Protein AF-0000000082656807 (afdb_homodimer)

pLDDT: mean 73.18, std 24.76, range [18.59, 97.25]

Structure (mmCIF, N/CA/C/O backbone):
data_AF-0000000082656807-model_v1
#
loop_
_entity.id
_entity.type
_entity.pdbx_description
1 polymer 'Selection and upkeep of intraepithelial T-cells protein 1 homolog'
#
loop_
_atom_site.group_PDB
_atom_site.id
_atom_site.type_symbol
_atom_site.label_atom_id
_atom_site.label_alt_id
_atom_site.label_comp_id
_atom_site.label_asym_id
_atom_site.label_entity_id
_atom_site.label_seq_id
_atom_site.pdbx_PDB_ins_code
_atom_site.Cartn_x
_atom_site.Cartn_y
_atom_site.Cartn_z
_atom_site.occupancy
_atom_site.B_iso_or_equiv
_atom_site.auth_seq_id
_atom_site.auth_comp_id
_atom_site.auth_asym_id
_atom_site.auth_atom_id
_atom_site.pdbx_PDB_model_num
ATOM 1 N N . MET A 1 1 ? -10.062 149.125 -17.891 1 20 1 MET A N 1
ATOM 2 C CA . MET A 1 1 ? -9.539 149.125 -16.531 1 20 1 MET A CA 1
ATOM 3 C C . MET A 1 1 ? -10.195 148.125 -15.703 1 20 1 MET A C 1
ATOM 5 O O . MET A 1 1 ? -9.523 147.125 -15.273 1 20 1 MET A O 1
ATOM 9 N N . ASP A 1 2 ? -11.039 148.375 -14.797 1 18.59 2 ASP A N 1
ATOM 10 C CA . ASP A 1 2 ? -10.852 148.125 -13.375 1 18.59 2 ASP A CA 1
ATOM 11 C C . ASP A 1 2 ? -11.328 146.75 -13.008 1 18.59 2 ASP A C 1
ATOM 13 O O . ASP A 1 2 ? -11.984 146.125 -13.812 1 18.59 2 ASP A O 1
ATOM 17 N N . GLU A 1 3 ? -12.008 146.625 -11.914 1 21.53 3 GLU A N 1
ATOM 18 C CA . GLU A 1 3 ? -11.844 146.25 -10.5 1 21.53 3 GLU A CA 1
ATOM 19 C C . GLU A 1 3 ? -12.734 145.125 -10.086 1 21.53 3 GLU A C 1
ATOM 21 O O . GLU A 1 3 ? -13.078 145 -8.906 1 21.53 3 GLU A O 1
ATOM 26 N N . ASP A 1 4 ? -13.211 144.375 -11.109 1 21.48 4 ASP A N 1
ATOM 27 C CA . ASP A 1 4 ? -14.391 143.625 -10.656 1 21.48 4 ASP A CA 1
ATOM 28 C C . ASP A 1 4 ? -14.062 142.75 -9.461 1 21.48 4 ASP A C 1
ATOM 30 O O . ASP A 1 4 ? -12.961 142.125 -9.367 1 21.48 4 ASP A O 1
ATOM 34 N N . ASN A 1 5 ? -14.914 142.375 -8.508 1 21.14 5 ASN A N 1
ATOM 35 C CA . ASN A 1 5 ? -15.312 142.375 -7.105 1 21.14 5 ASN A CA 1
ATOM 36 C C . ASN A 1 5 ? -15.164 140.875 -6.566 1 21.14 5 ASN A C 1
ATOM 38 O O . ASN A 1 5 ? -15.453 140.625 -5.395 1 21.14 5 ASN A O 1
ATOM 42 N N . ILE A 1 6 ? -14.953 139.875 -7.395 1 25.12 6 ILE A N 1
ATOM 43 C CA . ILE A 1 6 ? -15.805 138.75 -6.914 1 25.12 6 ILE A CA 1
ATOM 44 C C . ILE A 1 6 ? -15.297 138.25 -5.566 1 25.12 6 ILE A C 1
ATOM 46 O O . ILE A 1 6 ? -14.086 138.125 -5.383 1 25.12 6 ILE A O 1
ATOM 50 N N . ILE A 1 7 ? -16.172 138 -4.629 1 23.98 7 ILE A N 1
ATOM 51 C CA . ILE A 1 7 ? -16.453 137.875 -3.201 1 23.98 7 ILE A CA 1
ATOM 52 C C . ILE A 1 7 ? -15.766 136.75 -2.561 1 23.98 7 ILE A C 1
ATOM 54 O O . ILE A 1 7 ? -15.461 135.75 -3.242 1 23.98 7 ILE A O 1
ATOM 58 N N . GLY A 1 8 ? -15.633 136.625 -1.207 1 21.22 8 GLY A N 1
ATOM 59 C CA . GLY A 1 8 ? -14.922 136.25 0.027 1 21.22 8 GLY A CA 1
ATOM 60 C C . GLY A 1 8 ? -15.234 134.875 0.579 1 21.22 8 GLY A C 1
ATOM 61 O O . GLY A 1 8 ? -14.844 134.625 1.7 1 21.22 8 GLY A O 1
ATOM 62 N N . ALA A 1 9 ? -15.938 134 -0.223 1 23.73 9 ALA A N 1
ATOM 63 C CA . ALA A 1 9 ? -16.641 133.125 0.714 1 23.73 9 ALA A CA 1
ATOM 64 C C . ALA A 1 9 ? -15.664 132.375 1.66 1 23.73 9 ALA A C 1
ATOM 66 O O . ALA A 1 9 ? -14.594 132 1.241 1 23.73 9 ALA A O 1
ATOM 67 N N . GLU A 1 10 ? -15.914 132.5 2.941 1 21.78 10 GLU A N 1
ATOM 68 C CA . GLU A 1 10 ? -15.375 132.25 4.289 1 21.78 10 GLU A CA 1
ATOM 69 C C . GLU A 1 10 ? -15.039 130.75 4.57 1 21.78 10 GLU A C 1
ATOM 71 O O . GLU A 1 10 ? -13.891 130.5 4.84 1 21.78 10 GLU A O 1
ATOM 76 N N . TYR A 1 11 ? -15.852 130.125 5.484 1 23.06 11 TYR A N 1
ATOM 77 C CA . TYR A 1 11 ? -15.461 129.625 6.82 1 23.06 11 TYR A CA 1
ATOM 78 C C . TYR A 1 11 ? -15.086 128.125 6.82 1 23.06 11 TYR A C 1
ATOM 80 O O . TYR A 1 11 ? -14.109 127.75 7.465 1 23.06 11 TYR A O 1
ATOM 88 N N . PRO A 1 12 ? -15.727 127 6.297 1 33.16 12 PRO A N 1
ATOM 89 C CA . PRO A 1 12 ? -16.219 126.188 7.414 1 33.16 12 PRO A CA 1
ATOM 90 C C . PRO A 1 12 ? -15.117 125.312 8.047 1 33.16 12 PRO A C 1
ATOM 92 O O . PRO A 1 12 ? -14.18 124.938 7.367 1 33.16 12 PRO A O 1
ATOM 95 N N . PRO A 1 13 ? -14.867 125.25 9.422 1 28.58 13 PRO A N 1
ATOM 96 C CA . PRO A 1 13 ? -13.789 124.625 10.234 1 28.58 13 PRO A CA 1
ATOM 97 C C . PRO A 1 13 ? -13.852 123.125 10.289 1 28.58 13 PRO A C 1
ATOM 99 O O . PRO A 1 13 ? -14.945 122.562 10.258 1 28.58 13 PRO A O 1
ATOM 102 N N . TRP A 1 14 ? -12.961 122.375 9.617 1 26.69 14 TRP A N 1
ATOM 103 C CA . TRP A 1 14 ? -12.719 120.938 9.477 1 26.69 14 TRP A CA 1
ATOM 104 C C . TRP A 1 14 ? -12.617 120.25 10.844 1 26.69 14 TRP A C 1
ATOM 106 O O . TRP A 1 14 ? -11.719 120.562 11.625 1 26.69 14 TRP A O 1
ATOM 116 N N . ASN A 1 15 ? -13.828 119.875 11.484 1 25.3 15 ASN A N 1
ATOM 117 C CA . ASN A 1 15 ? -14.039 119.25 12.773 1 25.3 15 ASN A CA 1
ATOM 118 C C . ASN A 1 15 ? -13.188 118 12.922 1 25.3 15 ASN A C 1
ATOM 120 O O . ASN A 1 15 ? -12.891 117.312 11.93 1 25.3 15 ASN A O 1
ATOM 124 N N . SER A 1 16 ? -12.758 117.625 14.219 1 25.33 16 SER A N 1
ATOM 125 C CA . SER A 1 16 ? -11.75 116.875 14.984 1 25.33 16 SER A CA 1
ATOM 126 C C . SER A 1 16 ? -11.914 115.375 14.836 1 25.33 16 SER A C 1
ATOM 128 O O . SER A 1 16 ? -12.922 114.938 14.312 1 25.33 16 SER A O 1
ATOM 130 N N . LYS A 1 17 ? -11.758 114.5 15.992 1 28.61 17 LYS A N 1
ATOM 131 C CA . LYS A 1 17 ? -10.906 113.5 16.594 1 28.61 17 LYS A CA 1
ATOM 132 C C . LYS A 1 17 ? -11.633 112.125 16.672 1 28.61 17 LYS A C 1
ATOM 134 O O . LYS A 1 17 ? -11.453 111.375 17.641 1 28.61 17 LYS A O 1
ATOM 139 N N . SER A 1 18 ? -12.625 111.75 15.867 1 28.72 18 SER A N 1
ATOM 140 C CA . SER A 1 18 ? -13.383 110.562 16.391 1 28.72 18 SER A CA 1
ATOM 141 C C . SER A 1 18 ? -12.484 109.375 16.531 1 28.72 18 SER A C 1
ATOM 143 O O . SER A 1 18 ? -11.781 109 15.602 1 28.72 18 SER A O 1
ATOM 145 N N . MET A 1 19 ? -12.008 108.938 17.781 1 27.27 19 MET A N 1
ATOM 146 C CA . MET A 1 19 ? -11.219 107.812 18.344 1 27.27 19 MET A CA 1
ATOM 147 C C . MET A 1 19 ? -11.898 106.5 18.094 1 27.27 19 MET A C 1
ATOM 149 O O . MET A 1 19 ? -13.023 106.25 18.547 1 27.27 19 MET A O 1
ATOM 153 N N . MET A 1 20 ? -11.875 105.812 16.969 1 30.09 20 MET A N 1
ATOM 154 C CA . MET A 1 20 ? -12.539 104.562 16.656 1 30.09 20 MET A CA 1
ATOM 155 C C . MET A 1 20 ? -12.016 103.438 17.547 1 30.09 20 MET A C 1
ATOM 157 O O . MET A 1 20 ? -10.812 103.188 17.594 1 30.09 20 MET A O 1
ATOM 161 N N . LYS A 1 21 ? -12.656 103.062 18.703 1 31.94 21 LYS A N 1
ATOM 162 C CA . LYS A 1 21 ? -12.422 101.938 19.609 1 31.94 21 LYS A CA 1
ATOM 163 C C . LYS A 1 21 ? -12.539 100.625 18.859 1 31.94 21 LYS A C 1
ATOM 165 O O . LYS A 1 21 ? -13.547 100.312 18.203 1 31.94 21 LYS A O 1
ATOM 170 N N . LEU A 1 22 ? -11.383 100 18.438 1 29.34 22 LEU A N 1
ATOM 171 C CA . LEU A 1 22 ? -11.227 98.688 17.844 1 29.34 22 LEU A CA 1
ATOM 172 C C . LEU A 1 22 ? -11.812 97.625 18.75 1 29.34 22 LEU A C 1
ATOM 174 O O . LEU A 1 22 ? -11.414 97.5 19.922 1 29.34 22 LEU A O 1
ATOM 178 N N . LYS A 1 23 ? -13.109 97.25 18.656 1 34.44 23 LYS A N 1
ATOM 179 C CA . LYS A 1 23 ? -13.789 96.125 19.344 1 34.44 23 LYS A CA 1
ATOM 180 C C . LYS A 1 23 ? -13.07 94.812 19.109 1 34.44 23 LYS A C 1
ATOM 182 O O . LYS A 1 23 ? -12.758 94.5 17.969 1 34.44 23 LYS A O 1
ATOM 187 N N . SER A 1 24 ? -12.352 94.25 20.156 1 35.75 24 SER A N 1
ATOM 188 C CA . SER A 1 24 ? -11.734 92.938 20.297 1 35.75 24 SER A CA 1
ATOM 189 C C . SER A 1 24 ? -12.734 91.812 20.047 1 35.75 24 SER A C 1
ATOM 191 O O . SER A 1 24 ? -13.781 91.75 20.703 1 35.75 24 SER A O 1
ATOM 193 N N . SER A 1 25 ? -13.07 91.5 18.812 1 35.66 25 SER A N 1
ATOM 194 C CA . SER A 1 25 ? -13.914 90.312 18.484 1 35.66 25 SER A CA 1
ATOM 195 C C . SER A 1 25 ? -13.391 89.062 19.125 1 35.66 25 SER A C 1
ATOM 197 O O . SER A 1 25 ? -12.18 88.812 19.094 1 35.66 25 SER A O 1
ATOM 199 N N . SER A 1 26 ? -14.094 88.562 20.141 1 39.62 26 SER A N 1
ATOM 200 C CA . SER A 1 26 ? -14.008 87.25 20.766 1 39.62 26 SER A CA 1
ATOM 201 C C . SER A 1 26 ? -13.953 86.125 19.734 1 39.62 26 SER A C 1
ATOM 203 O O . SER A 1 26 ? -14.867 86 18.906 1 39.62 26 SER A O 1
ATOM 205 N N . PHE A 1 27 ? -12.766 85.812 19.172 1 44.34 27 PHE A N 1
ATOM 206 C CA . PHE A 1 27 ? -12.547 84.625 18.422 1 44.34 27 PHE A CA 1
ATOM 207 C C . PHE A 1 27 ? -13.18 83.375 19.125 1 44.34 27 PHE A C 1
ATOM 209 O O . PHE A 1 27 ? -12.805 83.062 20.25 1 44.34 27 PHE A O 1
ATOM 216 N N . SER A 1 28 ? -14.508 83.125 18.844 1 42.06 28 SER A N 1
ATOM 217 C CA . SER A 1 28 ? -15.297 82 19.266 1 42.06 28 SER A CA 1
ATOM 218 C C . SER A 1 28 ? -14.523 80.688 19.078 1 42.06 28 SER A C 1
ATOM 220 O O . SER A 1 28 ? -13.828 80.5 18.078 1 42.06 28 SER A O 1
ATOM 222 N N . GLY A 1 29 ? -14.156 79.938 20.109 1 44.97 29 GLY A N 1
ATOM 223 C CA . GLY A 1 29 ? -13.688 78.625 20.406 1 44.97 29 GLY A CA 1
ATOM 224 C C . GLY A 1 29 ? -14.344 77.562 19.562 1 44.97 29 GLY A C 1
ATOM 225 O O . GLY A 1 29 ? -14.148 76.375 19.781 1 44.97 29 GLY A O 1
ATOM 226 N N . SER A 1 30 ? -15.273 78 18.672 1 48.72 30 SER A N 1
ATOM 227 C CA . SER A 1 30 ? -16.016 76.938 17.984 1 48.72 30 SER A CA 1
ATOM 228 C C . SER A 1 30 ? -15.148 76.25 16.922 1 48.72 30 SER A C 1
ATOM 230 O O . SER A 1 30 ? -15.562 75.25 16.328 1 48.72 30 SER A O 1
ATOM 232 N N . CYS A 1 31 ? -14.008 76.875 16.531 1 47.94 31 CYS A N 1
ATOM 233 C CA . CYS A 1 31 ? -13.297 76.312 15.398 1 47.94 31 CYS A CA 1
ATOM 234 C C . CYS A 1 31 ? -12.5 75.062 15.836 1 47.94 31 CYS A C 1
ATOM 236 O O . CYS A 1 31 ? -12.07 74.312 14.992 1 47.94 31 CYS A O 1
ATOM 238 N N . VAL A 1 32 ? -12.211 75.125 17.156 1 49.03 32 VAL A N 1
ATOM 239 C CA . VAL A 1 32 ? -11.336 74 17.531 1 49.03 32 VAL A CA 1
ATOM 240 C C . VAL A 1 32 ? -12.133 72.75 17.547 1 49.03 32 VAL A C 1
ATOM 242 O O . VAL A 1 32 ? -11.555 71.625 17.453 1 49.03 32 VAL A O 1
ATOM 245 N N . SER A 1 33 ? -13.469 72.812 17.781 1 48.69 33 SER A N 1
ATOM 246 C CA . SER A 1 33 ? -14.18 71.562 17.891 1 48.69 33 SER A CA 1
ATOM 247 C C . SER A 1 33 ? -14.352 70.875 16.531 1 48.69 33 SER A C 1
ATOM 249 O O . SER A 1 33 ? -14.68 69.688 16.469 1 48.69 33 SER A O 1
ATOM 251 N N . PHE A 1 34 ? -14.383 71.75 15.484 1 49.47 34 PHE A N 1
ATOM 252 C CA . PHE A 1 34 ? -14.562 71.188 14.172 1 49.47 34 PHE A CA 1
ATOM 253 C C . PHE A 1 34 ? -13.336 70.312 13.781 1 49.47 34 PHE A C 1
ATOM 255 O O . PHE A 1 34 ? -13.359 69.625 12.789 1 49.47 34 PHE A O 1
ATOM 262 N N . LEU A 1 35 ? -12.188 70.625 14.359 1 47.16 35 LEU A N 1
ATOM 263 C CA . LEU A 1 35 ? -11 69.938 13.875 1 47.16 35 LEU A CA 1
ATOM 264 C C . LEU A 1 35 ? -11.07 68.438 14.18 1 47.16 35 LEU A C 1
ATOM 266 O O . LEU A 1 35 ? -10.555 67.625 13.422 1 47.16 35 LEU A O 1
ATOM 270 N N . LEU A 1 36 ? -11.469 68.188 15.453 1 45.69 36 LEU A N 1
ATOM 271 C CA . LEU A 1 36 ? -11.164 66.812 15.742 1 45.69 36 LEU A CA 1
ATOM 272 C C . LEU A 1 36 ? -12.195 65.875 15.109 1 45.69 36 LEU A C 1
ATOM 274 O O . LEU A 1 36 ? -12.367 64.75 15.547 1 45.69 36 LEU A O 1
ATOM 278 N N . LEU A 1 37 ? -13.164 66.438 14.383 1 46.06 37 LEU A N 1
ATOM 279 C CA . LEU A 1 37 ? -13.859 65.375 13.688 1 46.06 37 LEU A CA 1
ATOM 280 C C . LEU A 1 37 ? -12.898 64.562 12.789 1 46.06 37 LEU A C 1
ATOM 282 O O . LEU A 1 37 ? -12.562 65.062 11.695 1 46.06 37 LEU A O 1
ATOM 286 N N . GLN A 1 38 ? -11.852 64.062 13.367 1 45.44 38 GLN A N 1
ATOM 287 C CA . GLN A 1 38 ? -11.188 63 12.609 1 45.44 38 GLN A CA 1
ATOM 288 C C . GLN A 1 38 ? -12.195 62.156 11.836 1 45.44 38 GLN A C 1
ATOM 290 O O . GLN A 1 38 ? -13.055 61.5 12.43 1 45.44 38 GLN A O 1
ATOM 295 N N . VAL A 1 39 ? -12.633 62.594 10.719 1 46 39 VAL A N 1
ATOM 296 C CA . VAL A 1 39 ? -13.258 61.688 9.773 1 46 39 VAL A CA 1
ATOM 297 C C . VAL A 1 39 ? -12.57 60.312 9.852 1 46 39 VAL A C 1
ATOM 299 O O . VAL A 1 39 ? -11.398 60.188 9.492 1 46 39 VAL A O 1
ATOM 302 N N . MET A 1 40 ? -12.773 59.531 10.875 1 43.88 40 MET A N 1
ATOM 303 C CA . MET A 1 40 ? -12.602 58.094 10.633 1 43.88 40 MET A CA 1
ATOM 304 C C . MET A 1 40 ? -13.109 57.719 9.242 1 43.88 40 MET A C 1
ATOM 306 O O . MET A 1 40 ? -14.312 57.531 9.039 1 43.88 40 MET A O 1
ATOM 310 N N . THR A 1 41 ? -12.734 58.344 8.234 1 44.75 41 THR A N 1
ATOM 311 C CA . THR A 1 41 ? -12.961 57.656 6.957 1 44.75 41 THR A CA 1
ATOM 312 C C . THR A 1 41 ? -12.719 56.156 7.086 1 44.75 41 THR A C 1
ATOM 314 O O . THR A 1 41 ? -11.594 55.719 7.344 1 44.75 41 THR A O 1
ATOM 317 N N . SER A 1 42 ? -13.672 55.438 7.594 1 47.19 42 SER A N 1
ATOM 318 C CA . SER A 1 42 ? -13.664 54 7.316 1 47.19 42 SER A CA 1
ATOM 319 C C . SER A 1 42 ? -13.242 53.719 5.875 1 47.19 42 SER A C 1
ATOM 321 O O . SER A 1 42 ? -13.992 54.031 4.938 1 47.19 42 SER A O 1
ATOM 323 N N . THR A 1 43 ? -12.141 54.156 5.395 1 47.41 43 THR A N 1
ATOM 324 C CA . THR A 1 43 ? -11.719 53.594 4.113 1 47.41 43 THR A CA 1
ATOM 325 C C . THR A 1 43 ? -12.211 52.156 3.959 1 47.41 43 THR A C 1
ATOM 327 O O . THR A 1 43 ? -11.93 51.312 4.801 1 47.41 43 THR A O 1
ATOM 330 N N . SER A 1 44 ? -13.414 52.031 3.553 1 52.56 44 SER A N 1
ATOM 331 C CA . SER A 1 44 ? -13.828 50.688 3.102 1 52.56 44 SER A CA 1
ATOM 332 C C . SER A 1 44 ? -12.656 49.938 2.5 1 52.56 44 SER A C 1
ATOM 334 O O . SER A 1 44 ? -12.156 50.281 1.431 1 52.56 44 SER A O 1
ATOM 336 N N . GLU A 1 45 ? -11.68 49.656 3.154 1 60.78 45 GLU A N 1
ATOM 337 C CA . GLU A 1 45 ? -10.492 48.969 2.678 1 60.78 45 GLU A CA 1
ATOM 338 C C . GLU A 1 45 ? -10.867 47.75 1.84 1 60.78 45 GLU A C 1
ATOM 3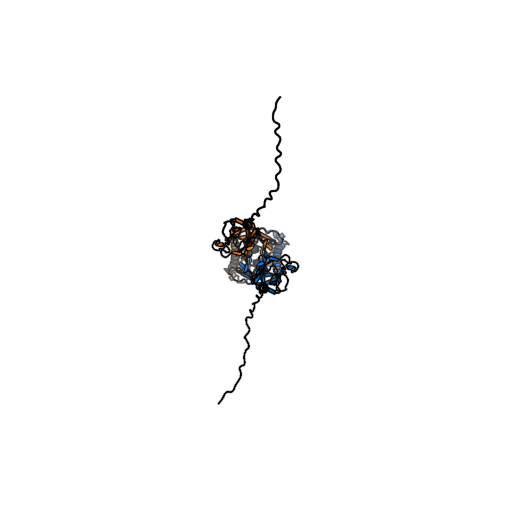40 O O . GLU A 1 45 ? -11.648 46.906 2.279 1 60.78 45 GLU A O 1
ATOM 345 N N . ASN A 1 46 ? -10.805 47.844 0.534 1 82.19 46 ASN A N 1
ATOM 346 C CA . ASN A 1 46 ? -10.984 46.781 -0.458 1 82.19 46 ASN A CA 1
ATOM 347 C C . ASN A 1 46 ? -10.062 45.594 -0.18 1 82.19 46 ASN A C 1
ATOM 349 O O . ASN A 1 46 ? -8.844 45.75 -0.103 1 82.19 46 ASN A O 1
ATOM 353 N N . TRP A 1 47 ? -10.625 44.656 0.475 1 89.44 47 TRP A N 1
ATOM 354 C CA . TRP A 1 47 ? -9.844 43.438 0.719 1 89.44 47 TRP A CA 1
ATOM 355 C C . TRP A 1 47 ? -10.258 42.312 -0.23 1 89.44 47 TRP A C 1
ATOM 357 O O . TRP A 1 47 ? -11.352 42.344 -0.797 1 89.44 47 TRP A O 1
ATOM 367 N N . THR A 1 48 ? -9.359 41.469 -0.514 1 93.25 48 THR A N 1
ATOM 368 C CA . THR A 1 48 ? -9.594 40.281 -1.325 1 93.25 48 THR A CA 1
ATOM 369 C C . THR A 1 48 ? -9.219 39.031 -0.551 1 93.25 48 THR A C 1
ATOM 371 O O . THR A 1 48 ? -8.617 39.094 0.521 1 93.25 48 THR A O 1
ATOM 374 N N . VAL A 1 49 ? -9.734 37.969 -1.034 1 95.25 49 VAL A N 1
ATOM 375 C CA . VAL A 1 49 ? -9.438 36.688 -0.416 1 95.25 49 VAL A CA 1
ATOM 376 C C . VAL A 1 49 ? -8.414 35.938 -1.259 1 95.25 49 VAL A C 1
ATOM 378 O O . VAL A 1 49 ? -8.562 35.812 -2.477 1 95.25 49 VAL A O 1
ATOM 381 N N . THR A 1 50 ? -7.352 35.5 -0.626 1 94.88 50 THR A N 1
ATOM 382 C CA . THR A 1 50 ? -6.316 34.719 -1.313 1 94.88 50 THR A CA 1
ATOM 383 C C . THR A 1 50 ? -6.172 33.344 -0.699 1 94.88 50 THR A C 1
ATOM 385 O O . THR A 1 50 ? -6.605 33.094 0.432 1 94.88 50 THR A O 1
ATOM 388 N N . ILE A 1 51 ? -5.633 32.438 -1.534 1 94.31 51 ILE A N 1
ATOM 389 C CA . ILE A 1 51 ? -5.426 31.078 -1.101 1 94.31 51 ILE A CA 1
ATOM 390 C C . ILE A 1 51 ? -3.951 30.703 -1.25 1 94.31 51 ILE A C 1
ATOM 392 O O . ILE A 1 51 ? -3.35 30.938 -2.299 1 94.31 51 ILE A O 1
ATOM 396 N N . PRO A 1 52 ? -3.359 30.172 -0.241 1 89.69 52 PRO A N 1
ATOM 397 C CA . PRO A 1 52 ? -1.946 29.797 -0.333 1 89.69 52 PRO A CA 1
ATOM 398 C C . PRO A 1 52 ? -1.697 28.656 -1.318 1 89.69 52 PRO A C 1
ATOM 400 O O . PRO A 1 52 ? -0.663 28.641 -1.988 1 89.69 52 PRO A O 1
ATOM 403 N N . ALA A 1 53 ? -2.629 27.703 -1.348 1 90.06 53 ALA A N 1
ATOM 404 C CA . ALA A 1 53 ? -2.473 26.547 -2.23 1 90.06 53 ALA A CA 1
ATOM 405 C C . ALA A 1 53 ? -3.742 26.297 -3.039 1 90.06 53 ALA A C 1
ATOM 407 O O . ALA A 1 53 ? -4.777 25.922 -2.48 1 90.06 53 ALA A O 1
ATOM 408 N N . ARG A 1 54 ? -3.639 26.391 -4.289 1 92.44 54 ARG A N 1
ATOM 409 C CA . ARG A 1 54 ? -4.801 26.234 -5.16 1 92.44 54 ARG A CA 1
ATOM 410 C C . ARG A 1 54 ? -5.133 24.766 -5.387 1 92.44 54 ARG A C 1
ATOM 412 O O . ARG A 1 54 ? -6.289 24.422 -5.637 1 92.44 54 ARG A O 1
ATOM 419 N N . HIS A 1 55 ? -4.105 23.969 -5.379 1 94.44 55 HIS A N 1
ATOM 420 C CA . HIS A 1 55 ? -4.293 22.531 -5.574 1 94.44 55 HIS A CA 1
ATOM 421 C C . HIS A 1 55 ? -3.781 21.75 -4.375 1 94.44 55 HIS A C 1
ATOM 423 O O . HIS A 1 55 ? -2.611 21.859 -4.004 1 94.44 55 HIS A O 1
ATOM 429 N N . LEU A 1 56 ? -4.707 21 -3.828 1 95.19 56 LEU A N 1
ATOM 430 C CA . LEU A 1 56 ? -4.379 20.188 -2.658 1 95.19 56 LEU A CA 1
ATOM 431 C C . LEU A 1 56 ? -4.57 18.703 -2.947 1 95.19 56 LEU A C 1
ATOM 433 O O . LEU A 1 56 ? -5.434 18.328 -3.744 1 95.19 56 LEU A O 1
ATOM 437 N N . VAL A 1 57 ? -3.713 17.922 -2.367 1 93.19 57 VAL A N 1
ATOM 438 C CA . VAL A 1 57 ? -3.83 16.469 -2.484 1 93.19 57 VAL A CA 1
ATOM 439 C C . VAL A 1 57 ? -3.988 15.852 -1.097 1 93.19 57 VAL A C 1
ATOM 441 O O . VAL A 1 57 ? -3.256 16.203 -0.167 1 93.19 57 VAL A O 1
ATOM 444 N N . ALA A 1 58 ? -4.992 15.016 -0.968 1 93.56 58 ALA A N 1
ATOM 445 C CA . ALA A 1 58 ? -5.211 14.305 0.29 1 93.56 58 ALA A CA 1
ATOM 446 C C . ALA A 1 58 ? -5.438 12.812 0.048 1 93.56 58 ALA A C 1
ATOM 448 O O . ALA A 1 58 ? -5.793 12.406 -1.059 1 93.56 58 ALA A O 1
ATOM 449 N N . THR A 1 59 ? -5.195 12.055 1.074 1 90.62 59 THR A N 1
ATOM 450 C CA . THR A 1 59 ? -5.379 10.609 0.992 1 90.62 59 THR A CA 1
ATOM 451 C C . THR A 1 59 ? -6.641 10.18 1.735 1 90.62 59 THR A C 1
ATOM 453 O O . THR A 1 59 ? -7.012 10.789 2.738 1 90.62 59 THR A O 1
ATOM 456 N N . VAL A 1 60 ? -7.195 9.109 1.213 1 92.25 60 VAL A N 1
ATOM 457 C CA . VAL A 1 60 ? -8.398 8.578 1.845 1 92.25 60 VAL A CA 1
ATOM 458 C C . VAL A 1 60 ? -8.102 8.203 3.293 1 92.25 60 VAL A C 1
ATOM 460 O O . VAL A 1 60 ? -7.078 7.578 3.578 1 92.25 60 VAL A O 1
ATOM 463 N N . GLY A 1 61 ? -8.992 8.617 4.172 1 88.19 61 GLY A N 1
ATOM 464 C CA . GLY A 1 61 ? -8.828 8.328 5.59 1 88.19 61 GLY A CA 1
ATOM 465 C C . GLY A 1 61 ? -8.023 9.391 6.324 1 88.19 61 GLY A C 1
ATOM 466 O O . GLY A 1 61 ? -7.996 9.414 7.555 1 88.19 61 GLY A O 1
ATOM 467 N N . GLY A 1 62 ? -7.363 10.227 5.566 1 88.06 62 GLY A N 1
ATOM 468 C CA . GLY A 1 62 ? -6.57 11.297 6.152 1 88.06 62 GLY A CA 1
ATOM 469 C C . GLY A 1 62 ? -7.355 12.578 6.355 1 88.06 62 GLY A C 1
ATOM 470 O O . GLY A 1 62 ? -8.547 12.539 6.664 1 88.06 62 GLY A O 1
ATOM 471 N N . HIS A 1 63 ? -6.547 13.656 6.398 1 91 63 HIS A N 1
ATOM 472 C CA . HIS A 1 63 ? -7.18 14.961 6.531 1 91 63 HIS A CA 1
ATOM 473 C C . HIS A 1 63 ? -6.641 15.945 5.496 1 91 63 HIS A C 1
ATOM 475 O O . HIS A 1 63 ? -5.641 15.664 4.832 1 91 63 HIS A O 1
ATOM 481 N N . ALA A 1 64 ? -7.398 17.016 5.293 1 94.44 64 ALA A N 1
ATOM 482 C CA . ALA A 1 64 ? -7.008 18.078 4.379 1 94.44 64 ALA A CA 1
ATOM 483 C C . ALA A 1 64 ? -7.188 19.453 5.031 1 94.44 64 ALA A C 1
ATOM 485 O O . ALA A 1 64 ? -8.078 19.641 5.863 1 94.44 64 ALA A O 1
ATOM 486 N N . GLU A 1 65 ? -6.305 20.312 4.723 1 93.94 65 GLU A N 1
ATOM 487 C CA . GLU A 1 65 ? -6.363 21.656 5.273 1 93.94 65 GLU A CA 1
ATOM 488 C C . GLU A 1 65 ? -6.688 22.688 4.195 1 93.94 65 GLU A C 1
ATOM 490 O O . GLU A 1 65 ? -5.871 22.922 3.299 1 93.94 65 GLU A O 1
ATOM 495 N N . LEU A 1 66 ? -7.809 23.281 4.309 1 96.5 66 LEU A N 1
ATOM 496 C CA . LEU A 1 66 ? -8.258 24.312 3.383 1 96.5 66 LEU A CA 1
ATOM 497 C C . LEU A 1 66 ? -8.039 25.703 3.969 1 96.5 66 LEU A C 1
ATOM 499 O O . LEU A 1 66 ? -8.852 26.188 4.766 1 96.5 66 LEU A O 1
ATOM 503 N N . SER A 1 67 ? -7.023 26.344 3.521 1 95.31 67 SER A N 1
ATOM 504 C CA . SER A 1 67 ? -6.652 27.625 4.109 1 95.31 67 SER A CA 1
ATOM 505 C C . SER A 1 67 ? -7.043 28.797 3.197 1 95.31 67 SER A C 1
ATOM 507 O O . SER A 1 67 ? -7.012 28.656 1.972 1 95.31 67 SER A O 1
ATOM 509 N N . CYS A 1 68 ? -7.438 29.906 3.824 1 95.81 68 CYS A N 1
ATOM 510 C CA . CYS A 1 68 ? -7.742 31.172 3.162 1 95.81 68 CYS A CA 1
ATOM 511 C C . CYS A 1 68 ? -7.215 32.344 3.969 1 95.81 68 CYS A C 1
ATOM 513 O O . CYS A 1 68 ? -7.027 32.25 5.184 1 95.81 68 CYS A O 1
ATOM 515 N N . GLN A 1 69 ? -7.008 33.406 3.258 1 95.06 69 GLN A N 1
ATOM 516 C CA . GLN A 1 69 ? -6.492 34.562 3.955 1 95.06 69 GLN A CA 1
ATOM 517 C C . GLN A 1 69 ? -6.961 35.875 3.281 1 95.06 69 GLN A C 1
ATOM 519 O O . GLN A 1 69 ? -7.25 35.875 2.084 1 95.06 69 GLN A O 1
ATOM 524 N N . LEU A 1 70 ? -7.008 36.875 4.129 1 94.44 70 LEU A N 1
ATOM 525 C CA . LEU A 1 70 ? -7.383 38.188 3.641 1 94.44 70 LEU A CA 1
ATOM 526 C C . LEU A 1 70 ? -6.16 38.969 3.15 1 94.44 70 LEU A C 1
ATOM 528 O O . LEU A 1 70 ? -5.086 38.875 3.744 1 94.44 70 LEU A O 1
ATOM 532 N N . SER A 1 71 ? -6.371 39.656 2.092 1 92.38 71 SER A N 1
ATOM 533 C CA . SER A 1 71 ? -5.336 40.531 1.577 1 92.38 71 SER A CA 1
ATOM 534 C C . SER A 1 71 ? -5.879 41.938 1.34 1 92.38 71 SER A C 1
ATOM 536 O O . SER A 1 71 ? -6.812 42.125 0.554 1 92.38 71 SER A O 1
ATOM 538 N N . PRO A 1 72 ? -5.383 42.875 1.861 1 91.88 72 PRO A N 1
ATOM 539 C CA . PRO A 1 72 ? -4.312 42.844 2.863 1 91.88 72 PRO A CA 1
ATOM 540 C C . PRO A 1 72 ? -4.754 42.219 4.184 1 91.88 72 PRO A C 1
ATOM 542 O O . PRO A 1 72 ? -5.953 42.094 4.434 1 91.88 72 PRO A O 1
ATOM 545 N N . PRO A 1 73 ? -3.756 41.844 5.043 1 90.12 73 PRO A N 1
ATOM 546 C CA . PRO A 1 73 ? -4.113 41.188 6.309 1 90.12 73 PRO A CA 1
ATOM 547 C C . PRO A 1 73 ? -4.938 42.094 7.223 1 90.12 73 PRO A C 1
ATOM 549 O O . PRO A 1 73 ? -4.617 43.281 7.379 1 90.12 73 PRO A O 1
ATOM 552 N N . GLN A 1 74 ? -6.004 41.625 7.715 1 90.56 74 GLN A N 1
ATOM 553 C CA . GLN A 1 74 ? -6.871 42.281 8.68 1 90.56 74 GLN A CA 1
ATOM 554 C C . GLN A 1 74 ? -7.656 41.281 9.508 1 90.56 74 GLN A C 1
ATOM 556 O O . GLN A 1 74 ? -7.742 40.094 9.141 1 90.56 74 GLN A O 1
ATOM 561 N N . SER A 1 75 ? -8.156 41.75 10.609 1 90.12 75 SER A N 1
ATOM 562 C CA . SER A 1 75 ? -8.852 40.844 11.516 1 90.12 75 SER A CA 1
ATOM 563 C C . SER A 1 75 ? -10.18 40.375 10.93 1 90.12 75 SER A C 1
ATOM 565 O O . SER A 1 75 ? -10.945 41.188 10.398 1 90.12 75 SER A O 1
ATOM 567 N N . ALA A 1 76 ? -10.414 39.094 11.016 1 91.56 76 ALA A N 1
ATOM 568 C CA . ALA A 1 76 ? -11.664 38.531 10.508 1 91.56 76 ALA A CA 1
ATOM 569 C C . ALA A 1 76 ? -12.547 38.062 11.656 1 91.56 76 ALA A C 1
ATOM 571 O O . ALA A 1 76 ? -13.516 37.312 11.43 1 91.56 76 ALA A O 1
ATOM 572 N N . GLU A 1 77 ? -12.281 38.406 12.781 1 90.12 77 GLU A N 1
ATOM 573 C CA . GLU A 1 77 ? -12.984 37.938 13.969 1 90.12 77 GLU A CA 1
ATOM 574 C C . GLU A 1 77 ? -14.477 38.25 13.898 1 90.12 77 GLU A C 1
ATOM 576 O O . GLU A 1 77 ? -15.305 37.469 14.359 1 90.12 77 GLU A O 1
ATOM 581 N N . ARG A 1 78 ? -14.758 39.344 13.344 1 88.19 78 ARG A N 1
ATOM 582 C CA . ARG A 1 78 ? -16.156 39.75 13.312 1 88.19 78 ARG A CA 1
ATOM 583 C C . ARG A 1 78 ? -16.766 39.531 11.93 1 88.19 78 ARG A C 1
ATOM 585 O O . ARG A 1 78 ? -17.891 39.969 11.664 1 88.19 78 ARG A O 1
ATOM 592 N N . MET A 1 79 ? -16.062 38.906 11.148 1 91.25 79 MET A N 1
ATOM 593 C CA . MET A 1 79 ? -16.562 38.625 9.805 1 91.25 79 MET A CA 1
ATOM 594 C C . MET A 1 79 ? -17.234 37.25 9.742 1 91.25 79 MET A C 1
ATOM 596 O O . MET A 1 79 ? -17.109 36.469 10.672 1 91.25 79 MET A O 1
ATOM 600 N N . GLU A 1 80 ? -18 37.125 8.711 1 93.38 80 GLU A N 1
ATOM 601 C CA . GLU A 1 80 ? -18.547 35.812 8.398 1 93.38 80 GLU A CA 1
ATOM 602 C C . GLU A 1 80 ? -17.656 35.062 7.43 1 93.38 80 GLU A C 1
ATOM 604 O O . GLU A 1 80 ? -17.266 35.562 6.383 1 93.38 80 GLU A O 1
ATOM 609 N N . VAL A 1 81 ? -17.297 33.906 7.852 1 94.81 81 VAL A N 1
ATOM 610 C CA . VAL A 1 81 ? -16.453 33.062 7.012 1 94.81 81 VAL A CA 1
ATOM 611 C C . VAL A 1 81 ? -17.188 31.75 6.676 1 94.81 81 VAL A C 1
ATOM 613 O O . VAL A 1 81 ? -17.703 31.078 7.566 1 94.81 81 VAL A O 1
ATOM 616 N N . ARG A 1 82 ? -17.156 31.453 5.355 1 94 82 ARG A N 1
ATOM 617 C CA . ARG A 1 82 ? -17.875 30.266 4.895 1 94 82 ARG A CA 1
ATOM 618 C C . ARG A 1 82 ? -17 29.438 3.963 1 94 82 ARG A C 1
ATOM 620 O O . ARG A 1 82 ? -16.219 29.984 3.178 1 94 82 ARG A O 1
ATOM 627 N N . TRP A 1 83 ? -17.172 28.172 4.133 1 96 83 TRP A N 1
ATOM 628 C CA . TRP A 1 83 ? -16.656 27.234 3.141 1 96 83 TRP A CA 1
ATOM 629 C C . TRP A 1 83 ? -17.797 26.516 2.424 1 96 83 TRP A C 1
ATOM 631 O O . TRP A 1 83 ? -18.781 26.125 3.053 1 96 83 TRP A O 1
ATOM 641 N N . PHE A 1 84 ? -17.625 26.391 1.118 1 95.44 84 PHE A N 1
ATOM 642 C CA . PHE A 1 84 ? -18.641 25.703 0.336 1 95.44 84 PHE A CA 1
ATOM 643 C C . PHE A 1 84 ? -18 24.828 -0.73 1 95.44 84 PHE A C 1
ATOM 645 O O . PHE A 1 84 ? -16.875 25.094 -1.167 1 95.44 84 PHE A O 1
ATOM 652 N N . ARG A 1 85 ? -18.828 23.828 -1.071 1 95.12 85 ARG A N 1
ATOM 653 C CA . ARG A 1 85 ? -18.422 23.016 -2.213 1 95.12 85 ARG A CA 1
ATOM 654 C C . ARG A 1 85 ? -18.641 23.75 -3.525 1 95.12 85 ARG A C 1
ATOM 656 O O . ARG A 1 85 ? -19.641 24.453 -3.688 1 95.12 85 ARG A O 1
ATOM 663 N N . GLY A 1 86 ? -17.719 23.609 -4.426 1 88.19 86 GLY A N 1
ATOM 664 C CA . GLY A 1 86 ? -17.781 24.344 -5.676 1 88.19 86 GLY A CA 1
ATOM 665 C C . GLY A 1 86 ? -18.859 23.844 -6.609 1 88.19 86 GLY A C 1
ATOM 666 O O . GLY A 1 86 ? -19.438 24.625 -7.383 1 88.19 86 GLY A O 1
ATOM 667 N N . ASP A 1 87 ? -19.141 22.625 -6.539 1 84.25 87 ASP A N 1
ATOM 668 C CA . ASP A 1 87 ? -20.016 22.016 -7.527 1 84.25 87 ASP A CA 1
ATOM 669 C C . ASP A 1 87 ? -21.484 22.219 -7.156 1 84.25 87 ASP A C 1
ATOM 671 O O . ASP A 1 87 ? -22.312 22.594 -8 1 84.25 87 ASP A O 1
ATOM 675 N N . ASN A 1 88 ? -21.844 22.062 -5.938 1 85.06 88 ASN A N 1
ATOM 676 C CA . ASN A 1 88 ? -23.266 22.109 -5.578 1 85.06 88 ASN A CA 1
ATOM 677 C C . ASN A 1 88 ? -23.531 23.172 -4.516 1 85.06 88 ASN A C 1
ATOM 679 O O . ASN A 1 88 ? -24.641 23.266 -4.004 1 85.06 88 ASN A O 1
ATOM 683 N N . SER A 1 89 ? -22.531 23.875 -4.145 1 87.19 89 SER A N 1
ATOM 684 C CA . SER A 1 89 ? -22.641 24.984 -3.207 1 87.19 89 SER A CA 1
ATOM 685 C C . SER A 1 89 ? -23.156 24.516 -1.85 1 87.19 89 SER A C 1
ATOM 687 O O . SER A 1 89 ? -23.875 25.25 -1.169 1 87.19 89 SER A O 1
ATOM 689 N N . LYS A 1 90 ? -22.828 23.297 -1.591 1 92.31 90 LYS A N 1
ATOM 690 C CA . LYS A 1 90 ? -23.141 22.812 -0.252 1 92.31 90 LYS A CA 1
ATOM 691 C C . LYS A 1 90 ? -22.266 23.484 0.798 1 92.31 90 LYS A C 1
ATOM 693 O O . LYS A 1 90 ? -21.062 23.688 0.578 1 92.31 90 LYS A O 1
ATOM 698 N N . LEU A 1 91 ? -22.906 23.828 1.887 1 95.25 91 LEU A N 1
ATOM 699 C CA . LEU A 1 91 ? -22.172 24.469 2.971 1 95.25 91 LEU A CA 1
ATOM 700 C C . LEU A 1 91 ? -21.344 23.453 3.736 1 95.25 91 LEU A C 1
ATOM 702 O O . LEU A 1 91 ? -21.859 22.438 4.215 1 95.25 91 LEU A O 1
ATOM 706 N N . VAL A 1 92 ? -20.141 23.656 3.779 1 95.44 92 VAL A N 1
ATOM 707 C CA . VAL A 1 92 ? -19.219 22.75 4.469 1 95.44 92 VAL A CA 1
ATOM 708 C C . VAL A 1 92 ? -19.047 23.219 5.918 1 95.44 92 VAL A C 1
ATOM 710 O O . VAL A 1 92 ? -19.109 22.406 6.844 1 95.44 92 VAL A O 1
ATOM 713 N N . HIS A 1 93 ? -18.844 24.547 6.074 1 95.12 93 HIS A N 1
ATOM 714 C CA . HIS A 1 93 ? -18.609 25.109 7.395 1 95.12 93 HIS A CA 1
ATOM 715 C C . HIS A 1 93 ? -18.953 26.594 7.418 1 95.12 93 HIS A C 1
ATOM 717 O O . HIS A 1 93 ? -18.797 27.297 6.418 1 95.12 93 HIS A O 1
ATOM 723 N N . LEU A 1 94 ? -19.453 27.047 8.578 1 95 94 LEU A N 1
ATOM 724 C CA . LEU A 1 94 ? -19.844 28.438 8.727 1 95 94 LEU A CA 1
ATOM 725 C C . LEU A 1 94 ? -19.344 29 10.055 1 95 94 LEU A C 1
ATOM 727 O O . LEU A 1 94 ? -19.531 28.391 11.102 1 95 94 LEU A O 1
ATOM 731 N N . TYR A 1 95 ? -18.578 30.016 9.938 1 94.38 95 TYR A N 1
ATOM 732 C CA . TYR A 1 95 ? -18.156 30.844 11.07 1 94.38 95 TYR A CA 1
ATOM 733 C C . TYR A 1 95 ? -18.797 32.219 11.008 1 94.38 95 TYR A C 1
ATOM 735 O O . TYR A 1 95 ? -18.734 32.906 9.969 1 94.38 95 TYR A O 1
ATOM 743 N N . ARG A 1 96 ? -19.516 32.562 12.125 1 89.12 96 ARG A N 1
ATOM 744 C CA . ARG A 1 96 ? -20.219 33.844 12.125 1 89.12 96 ARG A CA 1
ATOM 745 C C . ARG A 1 96 ? -20.156 34.5 13.508 1 89.12 96 ARG A C 1
ATOM 747 O O . ARG A 1 96 ? -20.438 33.875 14.516 1 89.12 96 ARG A O 1
ATOM 754 N N . ASP A 1 97 ? -19.828 35.781 13.469 1 81.19 97 ASP A N 1
ATOM 755 C CA . ASP A 1 97 ? -19.875 36.625 14.648 1 81.19 97 ASP A CA 1
ATOM 756 C C . ASP A 1 97 ? -19.094 36.031 15.805 1 81.19 97 ASP A C 1
ATOM 758 O O . ASP A 1 97 ? -19.578 35.969 16.922 1 81.19 97 ASP A O 1
ATOM 762 N N . GLY A 1 98 ? -18.031 35.406 15.523 1 81.31 98 GLY A N 1
ATOM 763 C CA . GLY A 1 98 ? -17.109 34.938 16.562 1 81.31 98 GLY A CA 1
ATOM 764 C C . GLY A 1 98 ? -17.359 33.5 16.969 1 81.31 98 GLY A C 1
ATOM 765 O O . GLY A 1 98 ? -16.672 32.969 17.859 1 81.31 98 GLY A O 1
ATOM 766 N N . HIS A 1 99 ? -18.359 32.875 16.328 1 84.69 99 HIS A N 1
ATOM 767 C CA . HIS A 1 99 ? -18.656 31.5 16.734 1 84.69 99 HIS A CA 1
ATOM 768 C C . HIS A 1 99 ? -18.844 30.609 15.508 1 84.69 99 HIS A C 1
ATOM 770 O O . HIS A 1 99 ? -19.203 31.094 14.43 1 84.69 99 HIS A O 1
ATOM 776 N N . GLU A 1 100 ? -18.578 29.359 15.836 1 84.69 100 GLU A N 1
ATOM 777 C CA . GLU A 1 100 ? -18.844 28.359 14.805 1 84.69 100 GLU A CA 1
ATOM 778 C C . GLU A 1 100 ? -20.312 27.953 14.805 1 84.69 100 GLU A C 1
ATOM 780 O O . GLU A 1 100 ? -20.922 27.797 15.867 1 84.69 100 GLU A O 1
ATOM 785 N N . VAL A 1 101 ? -20.891 27.859 13.625 1 81.44 101 VAL A N 1
ATOM 786 C CA . VAL A 1 101 ? -22.281 27.438 13.484 1 81.44 101 VAL A CA 1
ATOM 787 C C . VAL A 1 101 ? -22.344 26.047 12.867 1 81.44 101 VAL A C 1
ATOM 789 O O . VAL A 1 101 ? -22.125 25.875 11.664 1 81.44 101 VAL A O 1
ATOM 792 N N . ASN A 1 102 ? -22.578 25.031 13.547 1 76.81 102 ASN A N 1
ATOM 793 C CA . ASN A 1 102 ? -22.531 23.656 13.07 1 76.81 102 ASN A CA 1
ATOM 794 C C . ASN A 1 102 ? -23.875 23.219 12.5 1 76.81 102 ASN A C 1
ATOM 796 O O . ASN A 1 102 ? -23.922 22.344 11.617 1 76.81 102 ASN A O 1
ATOM 800 N N . GLY A 1 103 ? -24.859 23.844 12.781 1 75.81 103 GLY A N 1
ATOM 801 C CA . GLY A 1 103 ? -26.188 23.359 12.406 1 75.81 103 GLY A CA 1
ATOM 802 C C . GLY A 1 103 ? -26.531 23.625 10.953 1 75.81 103 GLY A C 1
ATOM 803 O O . GLY A 1 103 ? -27.422 22.984 10.398 1 75.81 103 GLY A O 1
ATOM 804 N N . GLU A 1 104 ? -25.828 24.375 10.242 1 84.75 104 GLU A N 1
ATOM 805 C CA . GLU A 1 104 ? -26.203 24.75 8.883 1 84.75 104 GLU A CA 1
ATOM 806 C C . GLU A 1 104 ? -25.375 24 7.855 1 84.75 104 GLU A C 1
ATOM 808 O O . GLU A 1 104 ? -25.703 23.969 6.672 1 84.75 104 GLU A O 1
ATOM 813 N N . ALA A 1 105 ? -24.422 23.344 8.305 1 88.19 105 ALA A N 1
ATOM 814 C CA . ALA A 1 105 ? -23.531 22.625 7.391 1 88.19 105 ALA A CA 1
ATOM 815 C C . ALA A 1 105 ? -24.203 21.375 6.832 1 88.19 105 ALA A C 1
ATOM 817 O O . ALA A 1 105 ? -25.094 20.812 7.461 1 88.19 105 ALA A O 1
ATOM 818 N N . ALA A 1 106 ? -23.875 21 5.703 1 92.44 106 ALA A N 1
ATOM 819 C CA . ALA A 1 106 ? -24.375 19.766 5.109 1 92.44 106 ALA A CA 1
ATOM 820 C C . ALA A 1 106 ? -24.094 18.562 6.008 1 92.44 106 ALA A C 1
ATOM 822 O O . ALA A 1 106 ? -23.031 18.5 6.633 1 92.44 106 ALA A O 1
ATOM 823 N N . PRO A 1 107 ? -24.984 17.562 6.055 1 90.88 107 PRO A N 1
ATOM 824 C CA . PRO A 1 107 ? -24.859 16.406 6.953 1 90.88 107 PRO A CA 1
ATOM 825 C C . PRO A 1 107 ? -23.562 15.617 6.719 1 90.88 107 PRO A C 1
ATOM 827 O O . PRO A 1 107 ? -23.031 15.016 7.656 1 90.88 107 PRO A O 1
ATOM 830 N N . GLU A 1 108 ? -23.109 15.648 5.535 1 91.25 108 GLU A N 1
ATOM 831 C CA . GLU A 1 108 ? -21.922 14.859 5.211 1 91.25 108 GLU A CA 1
ATOM 832 C C . GLU A 1 108 ? -20.672 15.43 5.879 1 91.25 108 GLU A C 1
ATOM 834 O O . GLU A 1 108 ? -19.656 14.742 6 1 91.25 108 GLU A O 1
ATOM 839 N N . TYR A 1 109 ? -20.781 16.625 6.352 1 93.81 109 TYR A N 1
ATOM 840 C CA . TYR A 1 109 ? -19.594 17.266 6.887 1 93.81 109 TYR A CA 1
ATOM 841 C C . TYR A 1 109 ? -19.688 17.438 8.398 1 93.81 109 TYR A C 1
ATOM 843 O O . TYR A 1 109 ? -18.734 17.891 9.039 1 93.81 109 TYR A O 1
ATOM 851 N N . VAL A 1 110 ? -20.781 16.984 8.93 1 88.62 110 VAL A N 1
ATOM 852 C CA . VAL A 1 110 ? -20.984 17.156 10.367 1 88.62 110 VAL A CA 1
ATOM 853 C C . VAL A 1 110 ? -19.969 16.312 11.141 1 88.62 110 VAL A C 1
ATOM 855 O O . VAL A 1 110 ? -19.766 15.141 10.836 1 88.62 110 VAL A O 1
ATOM 858 N N . ASN A 1 111 ? -19.234 16.922 12.086 1 88.94 111 ASN A N 1
ATOM 859 C CA . ASN A 1 111 ? -18.266 16.281 12.984 1 88.94 111 ASN A CA 1
ATOM 860 C C . ASN A 1 111 ? -16.984 15.906 12.25 1 88.94 111 ASN A C 1
ATOM 862 O O . ASN A 1 111 ? -16.219 15.062 12.719 1 88.94 111 ASN A O 1
ATOM 866 N N . ARG A 1 112 ? -16.859 16.469 11.023 1 93.38 112 ARG A N 1
ATOM 867 C CA . ARG A 1 112 ? -15.656 16.156 10.258 1 93.38 112 ARG A CA 1
ATOM 868 C C . ARG A 1 112 ? -14.82 17.406 10.008 1 93.38 112 ARG A C 1
ATOM 870 O O . ARG A 1 112 ? -13.805 17.359 9.312 1 93.38 112 ARG A O 1
ATOM 877 N N . THR A 1 113 ? -15.328 18.469 10.484 1 94.44 113 THR A N 1
ATOM 878 C CA . THR A 1 113 ? -14.609 19.719 10.211 1 94.44 113 THR A CA 1
ATOM 879 C C . THR A 1 113 ? -14.094 20.328 11.508 1 94.44 113 THR A C 1
ATOM 881 O O . THR A 1 113 ? -14.742 20.234 12.555 1 94.44 113 THR A O 1
ATOM 884 N N . GLU A 1 114 ? -12.945 20.844 11.43 1 92.81 114 GLU A N 1
ATOM 885 C CA . GLU A 1 114 ? -12.328 21.594 12.516 1 92.81 114 GLU A CA 1
ATOM 886 C C . GLU A 1 114 ? -11.867 22.969 12.039 1 92.81 114 GLU A C 1
ATOM 888 O O . GLU A 1 114 ? -11.023 23.078 11.148 1 92.81 114 GLU A O 1
ATOM 893 N N . PHE A 1 115 ? -12.422 24 12.633 1 93.44 115 PHE A N 1
ATOM 894 C CA . PHE A 1 115 ? -12.094 25.375 12.273 1 93.44 115 PHE A CA 1
ATOM 895 C C . PHE A 1 115 ? -10.883 25.859 13.055 1 93.44 115 PHE A C 1
ATOM 897 O O . PHE A 1 115 ? -10.938 25.984 14.281 1 93.44 115 PHE A O 1
ATOM 904 N N . VAL A 1 116 ? -9.812 26.094 12.344 1 89.75 116 VAL A N 1
ATOM 905 C CA . VAL A 1 116 ? -8.586 26.609 12.953 1 89.75 116 VAL A CA 1
ATOM 906 C C . VAL A 1 116 ? -8.523 28.125 12.781 1 89.75 116 VAL A C 1
ATOM 908 O O . VAL A 1 116 ? -8.328 28.625 11.672 1 89.75 116 VAL A O 1
ATOM 911 N N . ASN A 1 117 ? -8.594 28.906 13.891 1 88.44 117 ASN A N 1
ATOM 912 C CA . ASN A 1 117 ? -8.695 30.359 13.805 1 88.44 117 ASN A CA 1
ATOM 913 C C . ASN A 1 117 ? -7.656 31.047 14.68 1 88.44 117 ASN A C 1
ATOM 915 O O . ASN A 1 117 ? -7.871 32.188 15.141 1 88.44 117 ASN A O 1
ATOM 919 N N . GLU A 1 118 ? -6.598 30.422 14.891 1 81.94 118 GLU A N 1
ATOM 920 C CA . GLU A 1 118 ? -5.551 31 15.727 1 81.94 118 GLU A CA 1
ATOM 921 C C . GLU A 1 118 ? -5.016 32.281 15.133 1 81.94 118 GLU A C 1
ATOM 923 O O . GLU A 1 118 ? -4.684 33.219 15.867 1 81.94 118 GLU A O 1
ATOM 928 N N . ALA A 1 119 ? -5.012 32.375 13.812 1 87.5 119 ALA A N 1
ATOM 929 C CA . ALA A 1 119 ? -4.484 33.562 13.141 1 87.5 119 ALA A CA 1
ATOM 930 C C . ALA A 1 119 ? -5.605 34.406 12.523 1 87.5 119 ALA A C 1
ATOM 932 O O . ALA A 1 119 ? -5.402 35.094 11.523 1 87.5 119 ALA A O 1
ATOM 933 N N . ILE A 1 120 ? -6.734 34.344 13.141 1 89.94 120 ILE A N 1
ATOM 934 C CA . ILE A 1 120 ? -7.902 35.031 12.57 1 89.94 120 ILE A CA 1
ATOM 935 C C . ILE A 1 120 ? -7.738 36.531 12.68 1 89.94 120 ILE A C 1
ATOM 937 O O . ILE A 1 120 ? -8.312 37.281 11.891 1 89.94 120 ILE A O 1
ATOM 941 N N . ARG A 1 121 ? -6.914 36.938 13.633 1 86.69 121 ARG A N 1
ATOM 942 C CA . ARG A 1 121 ? -6.684 38.375 13.805 1 86.69 121 ARG A CA 1
ATOM 943 C C . ARG A 1 121 ? -5.84 38.938 12.664 1 86.69 121 ARG A C 1
ATOM 945 O O . ARG A 1 121 ? -5.824 40.156 12.438 1 86.69 121 ARG A O 1
ATOM 952 N N . GLN A 1 122 ? -5.16 38.062 12.031 1 88.56 122 GLN A N 1
ATOM 953 C CA . GLN A 1 122 ? -4.387 38.438 10.859 1 88.56 122 GLN A CA 1
ATOM 954 C C . GLN A 1 122 ? -5.121 38.094 9.57 1 88.56 122 GLN A C 1
ATOM 956 O O . GLN A 1 122 ? -4.562 38.219 8.484 1 88.56 122 GLN A O 1
ATOM 961 N N . GLY A 1 123 ? -6.281 37.594 9.734 1 91.88 123 GLY A N 1
ATOM 962 C CA . GLY A 1 123 ? -7.109 37.281 8.586 1 91.88 123 GLY A CA 1
ATOM 963 C C . GLY A 1 123 ? -6.809 35.906 7.996 1 91.88 123 GLY A C 1
ATOM 964 O O . GLY A 1 123 ? -7.164 35.625 6.852 1 91.88 123 GLY A O 1
ATOM 965 N N . LYS A 1 124 ? -6.102 35.094 8.695 1 92.25 124 LYS A N 1
ATOM 966 C CA . LYS A 1 124 ? -5.766 33.75 8.234 1 92.25 124 LYS A CA 1
ATOM 967 C C . LYS A 1 124 ? -6.629 32.688 8.922 1 92.25 124 LYS A C 1
ATOM 969 O O . LYS A 1 124 ? -6.727 32.656 10.148 1 92.25 124 LYS A O 1
ATOM 974 N N . VAL A 1 125 ? -7.312 31.922 8.062 1 94.06 125 VAL A N 1
ATOM 975 C CA . VAL A 1 125 ? -8.148 30.875 8.633 1 94.06 125 VAL A CA 1
ATOM 976 C C . VAL A 1 125 ? -7.91 29.562 7.875 1 94.06 125 VAL A C 1
ATOM 978 O O . VAL A 1 125 ? -7.422 29.578 6.742 1 94.06 125 VAL A O 1
ATOM 981 N N . MET A 1 126 ? -8.164 28.453 8.617 1 94.44 126 MET A N 1
ATOM 982 C CA . MET A 1 126 ? -7.973 27.141 8.016 1 94.44 126 MET A CA 1
ATOM 983 C C . MET A 1 126 ? -9.062 26.172 8.469 1 94.44 126 MET A C 1
ATOM 985 O O . MET A 1 126 ? -9.453 26.172 9.633 1 94.44 126 MET A O 1
ATOM 989 N N . LEU A 1 127 ? -9.586 25.5 7.484 1 95.94 127 LEU A N 1
ATOM 990 C CA . LEU A 1 127 ? -10.547 24.453 7.77 1 95.94 127 LEU A CA 1
ATOM 991 C C . LEU A 1 127 ? -9.922 23.078 7.574 1 95.94 127 LEU A C 1
ATOM 993 O O . LEU A 1 127 ? -9.445 22.75 6.48 1 95.94 127 LEU A O 1
ATOM 997 N N . ARG A 1 128 ? -9.93 22.344 8.625 1 95.06 128 ARG A N 1
ATOM 998 C CA . ARG A 1 128 ? -9.414 20.969 8.539 1 95.06 128 ARG A CA 1
ATOM 999 C C . ARG A 1 128 ? -10.547 19.969 8.328 1 95.06 128 ARG A C 1
ATOM 1001 O O . ARG A 1 128 ? -11.461 19.891 9.148 1 95.06 128 ARG A O 1
ATOM 1008 N N . LEU A 1 129 ? -10.477 19.328 7.258 1 96.19 129 LEU A N 1
ATOM 1009 C CA . LEU A 1 129 ? -11.445 18.297 6.938 1 96.19 129 LEU A CA 1
ATOM 1010 C C . LEU A 1 129 ? -10.891 16.906 7.27 1 96.19 129 LEU A C 1
ATOM 1012 O O . LEU A 1 129 ? -9.836 16.531 6.773 1 96.19 129 LEU A O 1
ATOM 1016 N N . HIS A 1 130 ? -11.617 16.188 8.078 1 94.69 130 HIS A N 1
ATOM 1017 C CA . HIS A 1 130 ? -11.156 14.875 8.523 1 94.69 130 HIS A CA 1
ATOM 1018 C C . HIS A 1 130 ? -11.867 13.758 7.762 1 94.69 130 HIS A C 1
ATOM 1020 O O . HIS A 1 130 ? -12.836 14.016 7.043 1 94.69 130 HIS A O 1
ATOM 1026 N N . ASN A 1 131 ? -11.297 12.57 7.871 1 93.69 131 ASN A N 1
ATOM 1027 C CA . ASN A 1 131 ? -11.891 11.359 7.305 1 93.69 131 ASN A CA 1
ATOM 1028 C C . ASN A 1 131 ? -12.219 11.539 5.824 1 93.69 131 ASN A C 1
ATOM 1030 O O . ASN A 1 131 ? -13.359 11.32 5.406 1 93.69 131 ASN A O 1
ATOM 1034 N N . ILE A 1 132 ? -11.234 11.852 5.168 1 95.56 132 ILE A N 1
ATOM 1035 C CA . ILE A 1 132 ? -11.367 12.133 3.742 1 95.56 132 ILE A CA 1
ATOM 1036 C C . ILE A 1 132 ? -11.859 10.891 3.01 1 95.56 132 ILE A C 1
ATOM 1038 O O . ILE A 1 132 ? -11.391 9.781 3.279 1 95.56 132 ILE A O 1
ATOM 1042 N N . SER A 1 133 ? -12.82 11.102 2.16 1 94.88 133 SER A N 1
ATOM 1043 C CA . SER A 1 133 ? -13.32 10.062 1.271 1 94.88 133 SER A CA 1
ATOM 1044 C C . SER A 1 133 ? -13.281 10.508 -0.186 1 94.88 133 SER A C 1
ATOM 1046 O O . SER A 1 133 ? -13.016 11.68 -0.475 1 94.88 133 SER A O 1
ATOM 1048 N N . VAL A 1 134 ? -13.508 9.594 -1.049 1 95.81 134 VAL A N 1
ATOM 1049 C CA . VAL A 1 134 ? -13.438 9.906 -2.475 1 95.81 134 VAL A CA 1
ATOM 1050 C C . VAL A 1 134 ? -14.516 10.922 -2.836 1 95.81 134 VAL A C 1
ATOM 1052 O O . VAL A 1 134 ? -14.344 11.711 -3.77 1 95.81 134 VAL A O 1
ATOM 1055 N N . SER A 1 135 ? -15.531 10.953 -2.096 1 93.88 135 SER A N 1
ATOM 1056 C CA . SER A 1 135 ? -16.641 11.875 -2.357 1 93.88 135 SER A CA 1
ATOM 1057 C C . SER A 1 135 ? -16.219 13.32 -2.092 1 93.88 135 SER A C 1
ATOM 1059 O O . SER A 1 135 ? -16.891 14.258 -2.537 1 93.88 135 SER A O 1
ATOM 1061 N N . ASP A 1 136 ? -15.219 13.477 -1.409 1 95.94 136 ASP A N 1
ATOM 1062 C CA . ASP A 1 136 ? -14.75 14.82 -1.083 1 95.94 136 ASP A CA 1
ATOM 1063 C C . ASP A 1 136 ? -13.961 15.43 -2.244 1 95.94 136 ASP A C 1
ATOM 1065 O O . ASP A 1 136 ? -13.57 16.594 -2.193 1 95.94 136 ASP A O 1
ATOM 1069 N N . ASP A 1 137 ? -13.703 14.625 -3.193 1 96.38 137 ASP A N 1
ATOM 1070 C CA . ASP A 1 137 ? -12.969 15.078 -4.367 1 96.38 137 ASP A CA 1
ATOM 1071 C C . ASP A 1 137 ? -13.719 16.188 -5.09 1 96.38 137 ASP A C 1
ATOM 1073 O O . ASP A 1 137 ? -14.93 16.109 -5.285 1 96.38 137 ASP A O 1
ATOM 1077 N N . GLY A 1 138 ? -12.938 17.344 -5.391 1 95.88 138 GLY A N 1
ATOM 1078 C CA . GLY A 1 138 ? -13.578 18.406 -6.145 1 95.88 138 GLY A CA 1
ATOM 1079 C C . GLY A 1 138 ? -13.125 19.797 -5.715 1 95.88 138 GLY A C 1
ATOM 1080 O O . GLY A 1 138 ? -12.047 19.953 -5.137 1 95.88 138 GLY A O 1
ATOM 1081 N N . SER A 1 139 ? -13.914 20.719 -6.062 1 96.69 139 SER A N 1
ATOM 1082 C CA . SER A 1 139 ? -13.578 22.125 -5.805 1 96.69 139 SER A CA 1
ATOM 1083 C C . SER A 1 139 ? -14.234 22.625 -4.527 1 96.69 139 SER A C 1
ATOM 1085 O O . SER A 1 139 ? -15.359 22.234 -4.207 1 96.69 139 SER A O 1
ATOM 1087 N N . TYR A 1 140 ? -13.531 23.469 -3.867 1 97.06 140 TYR A N 1
ATOM 1088 C CA . TYR A 1 140 ? -14.016 24.141 -2.66 1 97.06 140 TYR A CA 1
ATOM 1089 C C . TYR A 1 140 ? -13.828 25.641 -2.752 1 97.06 140 TYR A C 1
ATOM 1091 O O . TYR A 1 140 ? -12.953 26.125 -3.482 1 97.06 140 TYR A O 1
ATOM 1099 N N . GLN A 1 141 ? -14.672 26.375 -2.039 1 96.56 141 GLN A N 1
ATOM 1100 C CA . GLN A 1 141 ? -14.586 27.828 -2.02 1 96.56 141 GLN A CA 1
ATOM 1101 C C . GLN A 1 141 ? -14.656 28.375 -0.592 1 96.56 141 GLN A C 1
ATOM 1103 O O . GLN A 1 141 ? -15.398 27.844 0.24 1 96.56 141 GLN A O 1
ATOM 1108 N N . CYS A 1 142 ? -13.852 29.266 -0.327 1 96.19 142 CYS A N 1
ATOM 1109 C CA . CYS A 1 142 ? -13.922 30 0.936 1 96.19 142 CYS A CA 1
ATOM 1110 C C . CYS A 1 142 ? -14.352 31.438 0.711 1 96.19 142 CYS A C 1
ATOM 1112 O O . CYS A 1 142 ? -13.922 32.062 -0.252 1 96.19 142 CYS A O 1
ATOM 1114 N N . SER A 1 143 ? -15.242 31.953 1.545 1 95 143 SER A N 1
ATOM 1115 C CA . SER A 1 143 ? -15.805 33.281 1.391 1 95 143 SER A CA 1
ATOM 1116 C C . SER A 1 143 ? -15.742 34.062 2.699 1 95 143 SER A C 1
ATOM 1118 O O . SER A 1 143 ? -15.977 33.5 3.773 1 95 143 SER A O 1
ATOM 1120 N N . PHE A 1 144 ? -15.297 35.281 2.547 1 95 144 PHE A N 1
ATOM 1121 C CA . PHE A 1 144 ? -15.352 36.219 3.643 1 95 144 PHE A CA 1
ATOM 1122 C C . PHE A 1 144 ? -16.406 37.281 3.379 1 95 144 PHE A C 1
ATOM 1124 O O . PHE A 1 144 ? -16.469 37.844 2.285 1 95 144 PHE A O 1
ATOM 1131 N N . LYS A 1 145 ? -17.219 37.5 4.32 1 92.75 145 LYS A N 1
ATOM 1132 C CA . LYS A 1 145 ? -18.234 38.531 4.215 1 92.75 145 LYS A CA 1
ATOM 1133 C C . LYS A 1 145 ? -18.141 39.531 5.371 1 92.75 145 LYS A C 1
ATOM 1135 O O . LYS A 1 145 ? -18.172 39.125 6.539 1 92.75 145 LYS A O 1
ATOM 1140 N N . GLY A 1 146 ? -17.828 40.719 5.008 1 86 146 GLY A N 1
ATOM 1141 C CA . GLY A 1 146 ? -17.766 41.781 5.984 1 86 146 GLY A CA 1
ATOM 1142 C C . GLY A 1 146 ? -18.031 43.156 5.387 1 86 146 GLY A C 1
ATOM 1143 O O . GLY A 1 146 ? -17.625 43.438 4.258 1 86 146 GLY A O 1
ATOM 1144 N N . SER A 1 147 ? -18.734 43.969 6.195 1 79.88 147 SER A N 1
ATOM 1145 C CA . SER A 1 147 ? -19 45.344 5.844 1 79.88 147 SER A CA 1
ATOM 1146 C C . SER A 1 147 ? -19.656 45.469 4.473 1 79.88 147 SER A C 1
ATOM 1148 O O . SER A 1 147 ? -19.344 46.344 3.688 1 79.88 147 SER A O 1
ATOM 1150 N N . GLY A 1 148 ? -20.453 44.531 4.109 1 79.69 148 GLY A N 1
ATOM 1151 C CA . GLY A 1 148 ? -21.188 44.562 2.855 1 79.69 148 GLY A CA 1
ATOM 1152 C C . GLY A 1 148 ? -20.406 43.969 1.689 1 79.69 148 GLY A C 1
ATOM 1153 O O . GLY A 1 148 ? -20.922 43.906 0.571 1 79.69 148 GLY A O 1
ATOM 1154 N N . ILE A 1 149 ? -19.203 43.656 1.867 1 81.38 149 ILE A N 1
ATOM 1155 C CA . ILE A 1 149 ? -18.375 43.125 0.802 1 81.38 149 ILE A CA 1
ATOM 1156 C C . ILE A 1 149 ? -18.234 41.594 0.99 1 81.38 149 ILE A C 1
ATOM 1158 O O . ILE A 1 149 ? -18.078 41.125 2.117 1 81.38 149 ILE A O 1
ATOM 1162 N N . ASN A 1 150 ? -18.438 40.938 -0.127 1 87.75 150 ASN A N 1
ATOM 1163 C CA . ASN A 1 150 ? -18.25 39.5 -0.141 1 87.75 150 ASN A CA 1
ATOM 1164 C C . ASN A 1 150 ? -17.219 39.062 -1.196 1 87.75 150 ASN A C 1
ATOM 1166 O O . ASN A 1 150 ? -17.422 39.312 -2.387 1 87.75 150 ASN A O 1
ATOM 1170 N N . ASN A 1 151 ? -16.125 38.5 -0.752 1 92.69 151 ASN A N 1
ATOM 1171 C CA . ASN A 1 151 ? -15.117 37.969 -1.67 1 92.69 151 ASN A CA 1
ATOM 1172 C C . ASN A 1 151 ? -14.906 36.469 -1.483 1 92.69 151 ASN A C 1
ATOM 1174 O O . ASN A 1 151 ? -15.07 35.969 -0.378 1 92.69 151 ASN A O 1
ATOM 1178 N N . VAL A 1 152 ? -14.594 35.812 -2.604 1 94.12 152 VAL A N 1
ATOM 1179 C CA . VAL A 1 152 ? -14.508 34.344 -2.6 1 94.12 152 VAL A CA 1
ATOM 1180 C C . VAL A 1 152 ? -13.219 33.906 -3.289 1 94.12 152 VAL A C 1
ATOM 1182 O O . VAL A 1 152 ? -12.727 34.594 -4.195 1 94.12 152 VAL A O 1
ATOM 1185 N N . ALA A 1 153 ? -12.617 32.875 -2.807 1 95.69 153 ALA A N 1
ATOM 1186 C CA . ALA A 1 153 ? -11.492 32.188 -3.455 1 95.69 153 ALA A CA 1
ATOM 1187 C C . ALA A 1 153 ? -11.75 30.703 -3.584 1 95.69 153 ALA A C 1
ATOM 1189 O O . ALA A 1 153 ? -12.461 30.109 -2.762 1 95.69 153 ALA A O 1
ATOM 1190 N N . SER A 1 154 ? -11.164 30.125 -4.684 1 95.81 154 SER A N 1
ATOM 1191 C CA . SER A 1 154 ? -11.453 28.719 -4.965 1 95.81 154 SER A CA 1
ATOM 1192 C C . SER A 1 154 ? -10.188 27.875 -4.914 1 95.81 154 SER A C 1
ATOM 1194 O O . SER A 1 154 ? -9.102 28.344 -5.266 1 95.81 154 SER A O 1
ATOM 1196 N N . MET A 1 155 ? -10.367 26.703 -4.418 1 96.94 155 MET A N 1
ATOM 1197 C CA . MET A 1 155 ? -9.297 25.703 -4.402 1 96.94 155 MET A CA 1
ATOM 1198 C C . MET A 1 155 ? -9.82 24.344 -4.828 1 96.94 155 MET A C 1
ATOM 1200 O O . MET A 1 155 ? -11.031 24.094 -4.824 1 96.94 155 MET A O 1
ATOM 1204 N N . ASN A 1 156 ? -8.891 23.547 -5.305 1 97.25 156 ASN A N 1
ATOM 1205 C CA . ASN A 1 156 ? -9.258 22.219 -5.746 1 97.25 156 ASN A CA 1
ATOM 1206 C C . ASN A 1 156 ? -8.625 21.141 -4.875 1 97.25 156 ASN A C 1
ATOM 1208 O O . ASN A 1 156 ? -7.418 21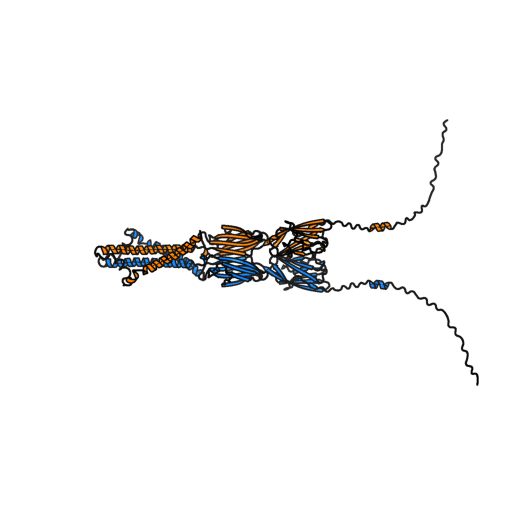.188 -4.605 1 97.25 156 ASN A O 1
ATOM 1212 N N . LEU A 1 157 ? -9.469 20.219 -4.398 1 97.06 157 LEU A N 1
ATOM 1213 C CA . LEU A 1 157 ? -9 19.094 -3.594 1 97.06 157 LEU A CA 1
ATOM 1214 C C . LEU A 1 157 ? -9.031 17.797 -4.391 1 97.06 157 LEU A C 1
ATOM 1216 O O . LEU A 1 157 ? -10.102 17.375 -4.848 1 97.06 157 LEU A O 1
ATOM 1220 N N . SER A 1 158 ? -7.863 17.25 -4.574 1 97.12 158 SER A N 1
ATOM 1221 C CA . SER A 1 158 ? -7.758 15.953 -5.23 1 97.12 158 SER A CA 1
ATOM 1222 C C . SER A 1 158 ? -7.48 14.844 -4.223 1 97.12 158 SER A C 1
ATOM 1224 O O . SER A 1 158 ? -6.645 15 -3.33 1 97.12 158 SER A O 1
ATOM 1226 N N . ILE A 1 159 ? -8.219 13.742 -4.41 1 96.62 159 ILE A N 1
ATOM 1227 C CA . ILE A 1 159 ? -8.102 12.648 -3.453 1 96.62 159 ILE A CA 1
ATOM 1228 C C . ILE A 1 159 ? -7.328 11.492 -4.086 1 96.62 159 ILE A C 1
ATOM 1230 O O . ILE A 1 159 ? -7.508 11.188 -5.27 1 96.62 159 ILE A O 1
ATOM 1234 N N . ALA A 1 160 ? -6.484 10.938 -3.242 1 95.19 160 ALA A N 1
ATOM 1235 C CA . ALA A 1 160 ? -5.727 9.766 -3.664 1 95.19 160 ALA A CA 1
ATOM 1236 C C . ALA A 1 160 ? -5.992 8.578 -2.742 1 95.19 160 ALA A C 1
ATOM 1238 O O . ALA A 1 160 ? -6.113 8.742 -1.525 1 95.19 160 ALA A O 1
ATOM 1239 N N . ALA A 1 161 ? -6.133 7.387 -3.338 1 94.5 161 ALA A N 1
ATOM 1240 C CA . ALA A 1 161 ? -6.25 6.133 -2.602 1 94.5 161 ALA A CA 1
ATOM 1241 C C . ALA A 1 161 ? -5.309 5.074 -3.172 1 94.5 161 ALA A C 1
ATOM 1243 O O . ALA A 1 161 ? -5.234 4.895 -4.391 1 94.5 161 ALA A O 1
ATOM 1244 N N . LEU A 1 162 ? -4.594 4.441 -2.293 1 90.56 162 LEU A N 1
ATOM 1245 C CA . LEU A 1 162 ? -3.707 3.352 -2.684 1 90.56 162 LEU A CA 1
ATOM 1246 C C . LEU A 1 162 ? -4.359 1.998 -2.422 1 90.56 162 LEU A C 1
ATOM 1248 O O . LEU A 1 162 ? -4.863 1.749 -1.325 1 90.56 162 LEU A O 1
ATOM 1252 N N . GLY A 1 163 ? -4.414 1.196 -3.385 1 90.88 163 GLY A N 1
ATOM 1253 C CA . GLY A 1 163 ? -5.008 -0.126 -3.268 1 90.88 163 GLY A CA 1
ATOM 1254 C C . GLY A 1 163 ? -4.113 -1.12 -2.549 1 90.88 163 GLY A C 1
ATOM 1255 O O . GLY A 1 163 ? -3.043 -1.474 -3.049 1 90.88 163 GLY A O 1
ATOM 1256 N N . LEU A 1 164 ? -4.641 -1.586 -1.375 1 89.19 164 LEU A N 1
ATOM 1257 C CA . LEU A 1 164 ? -3.848 -2.516 -0.579 1 89.19 164 LEU A CA 1
ATOM 1258 C C . LEU A 1 164 ? -4.32 -3.951 -0.789 1 89.19 164 LEU A C 1
ATOM 1260 O O . LEU A 1 164 ? -3.785 -4.879 -0.182 1 89.19 164 LEU A O 1
ATOM 1264 N N . GLU A 1 165 ? -5.254 -4.09 -1.758 1 93.38 165 GLU A N 1
ATOM 1265 C CA . GLU A 1 165 ? -5.77 -5.426 -2.049 1 93.38 165 GLU A CA 1
ATOM 1266 C C . GLU A 1 165 ? -5.266 -5.926 -3.4 1 93.38 165 GLU A C 1
ATOM 1268 O O . GLU A 1 165 ? -5.367 -5.219 -4.406 1 93.38 165 GLU A O 1
ATOM 1273 N N . THR A 1 166 ? -4.758 -7.082 -3.385 1 96.62 166 THR A N 1
ATOM 1274 C CA . THR A 1 166 ? -4.277 -7.723 -4.602 1 96.62 166 THR A CA 1
ATOM 1275 C C . THR A 1 166 ? -4.719 -9.18 -4.656 1 96.62 166 THR A C 1
ATOM 1277 O O . THR A 1 166 ? -4.789 -9.852 -3.627 1 96.62 166 THR A O 1
ATOM 1280 N N . GLN A 1 167 ? -5.109 -9.602 -5.777 1 97.06 167 GLN A N 1
ATOM 1281 C CA . GLN A 1 167 ? -5.473 -11 -5.992 1 97.06 167 GLN A CA 1
ATOM 1282 C C . GLN A 1 167 ? -4.734 -11.578 -7.195 1 97.06 167 GLN A C 1
ATOM 1284 O O . GLN A 1 167 ? -4.73 -10.984 -8.273 1 97.06 167 GLN A O 1
ATOM 1289 N N . ILE A 1 168 ? -4.148 -12.672 -7.02 1 96.94 168 ILE A N 1
ATOM 1290 C CA . ILE A 1 168 ? -3.428 -13.367 -8.078 1 96.94 168 ILE A CA 1
ATOM 1291 C C . ILE A 1 168 ? -4.008 -14.773 -8.266 1 96.94 168 ILE A C 1
ATOM 1293 O O . ILE A 1 168 ? -4.102 -15.539 -7.309 1 96.94 168 ILE A O 1
ATOM 1297 N N . HIS A 1 169 ? -4.414 -15.102 -9.406 1 95.5 169 HIS A N 1
ATOM 1298 C CA . HIS A 1 169 ? -4.938 -16.422 -9.75 1 95.5 169 HIS A CA 1
ATOM 1299 C C . HIS A 1 169 ? -4.062 -17.094 -10.805 1 95.5 169 HIS A C 1
ATOM 1301 O O . HIS A 1 169 ? -3.984 -16.641 -11.945 1 95.5 169 HIS A O 1
ATOM 1307 N N . VAL A 1 170 ? -3.457 -18.141 -10.422 1 91.75 170 VAL A N 1
ATOM 1308 C CA . VAL A 1 170 ? -2.623 -18.906 -11.336 1 91.75 170 VAL A CA 1
ATOM 1309 C C . VAL A 1 170 ? -3.377 -20.156 -11.812 1 91.75 170 VAL A C 1
ATOM 1311 O O . VAL A 1 170 ? -3.74 -21 -11 1 91.75 170 VAL A O 1
ATOM 1314 N N . GLN A 1 171 ? -3.537 -20.188 -13.016 1 87.44 171 GLN A N 1
ATOM 1315 C CA . GLN A 1 171 ? -4.246 -21.328 -13.594 1 87.44 171 GLN A CA 1
ATOM 1316 C C . GLN A 1 171 ? -3.266 -22.375 -14.117 1 87.44 171 GLN A C 1
ATOM 1318 O O . GLN A 1 171 ? -2.07 -22.109 -14.25 1 87.44 171 GLN A O 1
ATOM 1323 N N . ALA A 1 172 ? -3.795 -23.531 -14.289 1 77.5 172 ALA A N 1
ATOM 1324 C CA . ALA A 1 172 ? -2.979 -24.641 -14.797 1 77.5 172 ALA A CA 1
ATOM 1325 C C . ALA A 1 172 ? -2.582 -24.406 -16.25 1 77.5 172 ALA A C 1
ATOM 1327 O O . ALA A 1 172 ? -3.293 -23.719 -16.984 1 77.5 172 ALA A O 1
ATOM 1328 N N . PRO A 1 173 ? -1.441 -24.922 -16.531 1 75.5 173 PRO A N 1
ATOM 1329 C CA . PRO A 1 173 ? -1.016 -24.766 -17.922 1 75.5 173 PRO A CA 1
ATOM 1330 C C . PRO A 1 173 ? -1.956 -25.438 -18.906 1 75.5 173 PRO A C 1
ATOM 1332 O O . PRO A 1 173 ? -2.357 -26.594 -18.703 1 75.5 173 PRO A O 1
ATOM 1335 N N . GLY A 1 174 ? -2.51 -24.625 -19.812 1 71.62 174 GLY A N 1
ATOM 1336 C CA . GLY A 1 174 ? -3.322 -25.141 -20.891 1 71.62 174 GLY A CA 1
ATOM 1337 C C . GLY A 1 174 ? -2.598 -25.172 -22.234 1 71.62 174 GLY A C 1
ATOM 1338 O O . GLY A 1 174 ? -1.368 -25.109 -22.266 1 71.62 174 GLY A O 1
ATOM 1339 N N . ILE A 1 175 ? -3.361 -25.422 -23.172 1 68.94 175 ILE A N 1
ATOM 1340 C CA . ILE A 1 175 ? -2.834 -25.453 -24.531 1 68.94 175 ILE A CA 1
ATOM 1341 C C . ILE A 1 175 ? -2.244 -24.094 -24.891 1 68.94 175 ILE A C 1
ATOM 1343 O O . ILE A 1 175 ? -1.192 -24.016 -25.531 1 68.94 175 ILE A O 1
ATOM 1347 N N . GLU A 1 176 ? -2.844 -23.141 -24.438 1 74.44 176 GLU A N 1
ATOM 1348 C CA . GLU A 1 176 ? -2.416 -21.797 -24.797 1 74.44 176 GLU A CA 1
ATOM 1349 C C . GLU A 1 176 ? -1.319 -21.297 -23.859 1 74.44 176 GLU A C 1
ATOM 1351 O O . GLU A 1 176 ? -0.737 -20.234 -24.094 1 74.44 176 GLU A O 1
ATOM 1356 N N . GLY A 1 177 ? -1.015 -22.016 -22.922 1 79.12 177 GLY A N 1
ATOM 1357 C CA . GLY A 1 177 ? -0.005 -21.578 -21.969 1 79.12 177 GLY A CA 1
ATOM 1358 C C . GLY A 1 177 ? -0.541 -21.438 -20.547 1 79.12 177 GLY A C 1
ATOM 1359 O O . GLY A 1 177 ? -1.646 -21.891 -20.25 1 79.12 177 GLY A O 1
ATOM 1360 N N . LEU A 1 178 ? 0.264 -20.922 -19.766 1 87.94 178 LEU A N 1
ATOM 1361 C CA . LEU A 1 178 ? -0.121 -20.688 -18.375 1 87.94 178 LEU A CA 1
ATOM 1362 C C . LEU A 1 178 ? -0.844 -19.344 -18.234 1 87.94 178 LEU A C 1
ATOM 1364 O O . LEU A 1 178 ? -0.432 -18.344 -18.844 1 87.94 178 LEU A O 1
ATOM 1368 N N . THR A 1 179 ? -1.95 -19.328 -17.578 1 90.75 179 THR A N 1
ATOM 1369 C CA . THR A 1 179 ? -2.734 -18.109 -17.438 1 90.75 179 THR A CA 1
ATOM 1370 C C . THR A 1 179 ? -2.641 -17.578 -16 1 90.75 179 THR A C 1
ATOM 1372 O O . THR A 1 179 ? -2.783 -18.328 -15.047 1 90.75 179 THR A O 1
ATOM 1375 N N . VAL A 1 180 ? -2.438 -16.328 -15.914 1 94.06 180 VAL A N 1
ATOM 1376 C CA . VAL A 1 180 ? -2.367 -15.664 -14.617 1 94.06 180 VAL A CA 1
ATOM 1377 C C . VAL A 1 180 ? -3.305 -14.461 -14.602 1 94.06 180 VAL A C 1
ATOM 1379 O O . VAL A 1 180 ? -3.215 -13.586 -15.461 1 94.06 180 VAL A O 1
ATOM 1382 N N . ASP A 1 181 ? -4.191 -14.414 -13.625 1 96.19 181 ASP A N 1
ATOM 1383 C CA . ASP A 1 181 ? -5.047 -13.25 -13.406 1 96.19 181 ASP A CA 1
ATOM 1384 C C . ASP A 1 181 ? -4.492 -12.367 -12.289 1 96.19 181 ASP A C 1
ATOM 1386 O O . ASP A 1 181 ? -4.234 -12.844 -11.18 1 96.19 181 ASP A O 1
ATOM 1390 N N . TYR A 1 182 ? -4.309 -11.188 -12.625 1 96.81 182 TYR A N 1
ATOM 1391 C CA . TYR A 1 182 ? -3.807 -10.188 -11.688 1 96.81 182 TYR A CA 1
ATOM 1392 C C . TYR A 1 182 ? -4.84 -9.094 -11.445 1 96.81 182 TYR A C 1
ATOM 1394 O O . TYR A 1 182 ? -5.125 -8.297 -12.344 1 96.81 182 TYR A O 1
ATOM 1402 N N . ASN A 1 183 ? -5.355 -9.062 -10.18 1 97.06 183 ASN A N 1
ATOM 1403 C CA . ASN A 1 183 ? -6.398 -8.109 -9.82 1 97.06 183 ASN A CA 1
ATOM 1404 C C . ASN A 1 183 ? -5.973 -7.23 -8.641 1 97.06 183 ASN A C 1
ATOM 1406 O O . ASN A 1 183 ? -5.246 -7.684 -7.758 1 97.06 183 ASN A O 1
ATOM 1410 N N . SER A 1 184 ? -6.398 -6.008 -8.68 1 96.62 184 SER A N 1
ATOM 1411 C CA . SER A 1 184 ? -6.168 -5.09 -7.566 1 96.62 184 SER A CA 1
ATOM 1412 C C . SER A 1 184 ? -7.312 -4.098 -7.426 1 96.62 184 SER A C 1
ATOM 1414 O O . SER A 1 184 ? -7.922 -3.693 -8.422 1 96.62 184 SER A O 1
ATOM 1416 N N . GLY A 1 185 ? -7.562 -3.783 -6.152 1 95.06 185 GLY A N 1
ATOM 1417 C CA . GLY A 1 185 ? -8.656 -2.854 -5.898 1 95.06 185 GLY A CA 1
ATOM 1418 C C . GLY A 1 185 ? -8.305 -1.796 -4.867 1 95.06 185 GLY A C 1
ATOM 1419 O O . GLY A 1 185 ? -7.289 -1.9 -4.184 1 95.06 185 GLY A O 1
ATOM 1420 N N . GLY A 1 186 ? -9.219 -0.7 -4.891 1 94.25 186 GLY A N 1
ATOM 1421 C CA . GLY A 1 186 ? -9.109 0.345 -3.885 1 94.25 186 GLY A CA 1
ATOM 1422 C C . GLY A 1 186 ? -8.312 1.545 -4.355 1 94.25 186 GLY A C 1
ATOM 1423 O O . GLY A 1 186 ? -7.68 2.234 -3.549 1 94.25 186 GLY A O 1
ATOM 1424 N N . TRP A 1 187 ? -8.305 1.741 -5.621 1 95.81 187 TRP A N 1
ATOM 1425 C CA . TRP A 1 187 ? -7.488 2.824 -6.164 1 95.81 187 TRP A CA 1
ATOM 1426 C C . TRP A 1 187 ? -8.352 4.031 -6.516 1 95.81 187 TRP A C 1
ATOM 1428 O O . TRP A 1 187 ? -9.523 3.881 -6.879 1 95.81 187 TRP A O 1
ATOM 1438 N N . PHE A 1 188 ? -7.758 5.176 -6.391 1 97.06 188 PHE A N 1
ATOM 1439 C CA . PHE A 1 188 ? -8.328 6.426 -6.875 1 97.06 188 PHE A CA 1
ATOM 1440 C C . PHE A 1 188 ? -7.234 7.469 -7.09 1 97.06 188 PHE A C 1
ATOM 1442 O O . PHE A 1 188 ? -6.391 7.68 -6.215 1 97.06 188 PHE A O 1
ATOM 1449 N N . PRO A 1 189 ? -7.285 8.195 -8.109 1 96.25 189 PRO A N 1
ATOM 1450 C CA . PRO A 1 189 ? -8.094 8.008 -9.32 1 96.25 189 PRO A CA 1
ATOM 1451 C C . PRO A 1 189 ? -7.707 6.75 -10.102 1 96.25 189 PRO A C 1
ATOM 1453 O O . PRO A 1 189 ? -7.051 5.859 -9.555 1 96.25 189 PRO A O 1
ATOM 1456 N N . LYS A 1 190 ? -8.195 6.574 -11.289 1 96 190 LYS A N 1
ATOM 1457 C CA . LYS A 1 190 ? -7.926 5.398 -12.109 1 96 190 LYS A CA 1
ATOM 1458 C C . LYS A 1 190 ? -6.422 5.16 -12.25 1 96 190 LYS A C 1
ATOM 1460 O O . LYS A 1 190 ? -5.707 5.992 -12.812 1 96 190 LYS A O 1
ATOM 1465 N N . PRO A 1 191 ? -5.941 4.012 -11.75 1 96 191 PRO A N 1
ATOM 1466 C CA . PRO A 1 191 ? -4.504 3.738 -11.781 1 96 191 PRO A CA 1
ATOM 1467 C C . PRO A 1 191 ? -4.027 3.24 -13.141 1 96 191 PRO A C 1
ATOM 1469 O O . PRO A 1 191 ? -4.844 2.922 -14.008 1 96 191 PRO A O 1
ATOM 1472 N N . GLN A 1 192 ? -2.725 3.291 -13.273 1 94.94 192 GLN A N 1
ATOM 1473 C CA . GLN A 1 192 ? -2.072 2.688 -14.438 1 94.94 192 GLN A CA 1
ATOM 1474 C C . GLN A 1 192 ? -1.43 1.353 -14.07 1 94.94 192 GLN A C 1
ATOM 1476 O O . GLN A 1 192 ? -0.775 1.235 -13.031 1 94.94 192 GLN A O 1
ATOM 1481 N N . MET A 1 193 ? -1.764 0.424 -14.867 1 94.69 193 MET A N 1
ATOM 1482 C CA . MET A 1 193 ? -1.252 -0.908 -14.562 1 94.69 193 MET A CA 1
ATOM 1483 C C . MET A 1 193 ? -0.493 -1.488 -15.75 1 94.69 193 MET A C 1
ATOM 1485 O O . MET A 1 193 ? -0.917 -1.336 -16.891 1 94.69 193 MET A O 1
ATOM 1489 N N . GLU A 1 194 ? 0.69 -2.086 -15.5 1 94.44 194 GLU A N 1
ATOM 1490 C CA . GLU A 1 194 ? 1.506 -2.752 -16.5 1 94.44 194 GLU A CA 1
ATOM 1491 C C . GLU A 1 194 ? 2.385 -3.832 -15.883 1 94.44 194 GLU A C 1
ATOM 1493 O O . GLU A 1 194 ? 2.758 -3.736 -14.711 1 94.44 194 GLU A O 1
ATOM 1498 N N . CYS A 1 195 ? 2.592 -4.871 -16.688 1 95.5 195 CYS A N 1
ATOM 1499 C CA . CYS A 1 195 ? 3.502 -5.926 -16.25 1 95.5 195 CYS A CA 1
ATOM 1500 C C . CYS A 1 195 ? 4.695 -6.043 -17.188 1 95.5 195 CYS A C 1
ATOM 1502 O O . CYS A 1 195 ? 4.547 -5.898 -18.406 1 95.5 195 CYS A O 1
ATOM 1504 N N . ARG A 1 196 ? 5.848 -6.301 -16.531 1 94.5 196 ARG A N 1
ATOM 1505 C CA . ARG A 1 196 ? 7.086 -6.434 -17.297 1 94.5 196 ARG A CA 1
ATOM 1506 C C . ARG A 1 196 ? 7.828 -7.711 -16.906 1 94.5 196 ARG A C 1
ATOM 1508 O O . ARG A 1 196 ? 7.762 -8.156 -15.766 1 94.5 196 ARG A O 1
ATOM 1515 N N . ASP A 1 197 ? 8.492 -8.219 -17.859 1 91.75 197 ASP A N 1
ATOM 1516 C CA . ASP A 1 197 ? 9.281 -9.422 -17.578 1 91.75 197 ASP A CA 1
ATOM 1517 C C . ASP A 1 197 ? 10.633 -9.062 -16.969 1 91.75 197 ASP A C 1
ATOM 1519 O O . ASP A 1 197 ? 10.883 -7.902 -16.641 1 91.75 197 ASP A O 1
ATOM 1523 N N . SER A 1 198 ? 11.484 -10.055 -16.75 1 88.88 198 SER A N 1
ATOM 1524 C CA . SER A 1 198 ? 12.781 -9.875 -16.094 1 88.88 198 SER A CA 1
ATOM 1525 C C . SER A 1 198 ? 13.703 -9.008 -16.938 1 88.88 198 SER A C 1
ATOM 1527 O O . SER A 1 198 ? 14.641 -8.398 -16.422 1 88.88 198 SER A O 1
ATOM 1529 N N . ARG A 1 199 ? 13.461 -8.961 -18.312 1 89.12 199 ARG A N 1
ATOM 1530 C CA . ARG A 1 199 ? 14.281 -8.164 -19.234 1 89.12 199 ARG A CA 1
ATOM 1531 C C . ARG A 1 199 ? 13.727 -6.75 -19.359 1 89.12 199 ARG A C 1
ATOM 1533 O O . ARG A 1 199 ? 14.289 -5.922 -20.094 1 89.12 199 ARG A O 1
ATOM 1540 N N . GLY A 1 200 ? 12.594 -6.508 -18.797 1 89.81 200 GLY A N 1
ATOM 1541 C CA . GLY A 1 200 ? 12 -5.18 -18.859 1 89.81 200 GLY A CA 1
ATOM 1542 C C . GLY A 1 200 ? 11.008 -5.016 -19.984 1 89.81 200 GLY A C 1
ATOM 1543 O O . GLY A 1 200 ? 10.539 -3.906 -20.25 1 89.81 200 GLY A O 1
ATOM 1544 N N . GLU A 1 201 ? 10.734 -6.039 -20.594 1 89.75 201 GLU A N 1
ATOM 1545 C CA . GLU A 1 201 ? 9.773 -5.977 -21.703 1 89.75 201 GLU A CA 1
ATOM 1546 C C . GLU A 1 201 ? 8.344 -6.164 -21.188 1 89.75 201 GLU A C 1
ATOM 1548 O O . GLU A 1 201 ? 8.109 -6.93 -20.25 1 89.75 201 GLU A O 1
ATOM 1553 N N . ILE A 1 202 ? 7.438 -5.543 -21.891 1 91.69 202 ILE A N 1
ATOM 1554 C CA . ILE A 1 202 ? 6.035 -5.602 -21.484 1 91.69 202 ILE A CA 1
ATOM 1555 C C . ILE A 1 202 ? 5.465 -6.98 -21.812 1 91.69 202 ILE A C 1
ATOM 1557 O O . ILE A 1 202 ? 5.664 -7.5 -22.906 1 91.69 202 ILE A O 1
ATOM 1561 N N . VAL A 1 203 ? 4.895 -7.559 -20.875 1 90.75 203 VAL A N 1
ATOM 1562 C CA . VAL A 1 203 ? 4.184 -8.82 -21.078 1 90.75 203 VAL A CA 1
ATOM 1563 C C . VAL A 1 203 ? 2.789 -8.539 -21.641 1 90.75 203 VAL A C 1
ATOM 1565 O O . VAL A 1 203 ? 1.991 -7.844 -21.016 1 90.75 203 VAL A O 1
ATOM 1568 N N . PRO A 1 204 ? 2.572 -9.125 -22.781 1 87.44 204 PRO A N 1
ATOM 1569 C CA . PRO A 1 204 ? 1.251 -8.859 -23.359 1 87.44 204 PRO A CA 1
ATOM 1570 C C . PRO A 1 204 ? 0.116 -9.445 -22.516 1 87.44 204 PRO A C 1
ATOM 1572 O O . PRO A 1 204 ? 0.211 -10.578 -22.047 1 87.44 204 PRO A O 1
ATOM 1575 N N . HIS A 1 20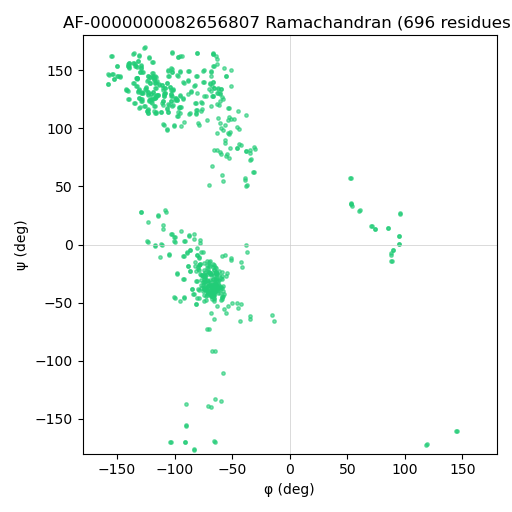5 ? -0.883 -8.609 -22.344 1 90.94 205 HIS A N 1
ATOM 1576 C CA . HIS A 1 205 ? -2.068 -9.062 -21.625 1 90.94 205 HIS A CA 1
ATOM 1577 C C . HIS A 1 205 ? -3.146 -9.539 -22.594 1 90.94 205 HIS A C 1
ATOM 1579 O O . HIS A 1 205 ? -3.254 -9.039 -23.719 1 90.94 205 HIS A O 1
ATOM 1585 N N . SER A 1 206 ? -3.83 -10.422 -22.125 1 90.5 206 SER A N 1
ATOM 1586 C CA . SER A 1 206 ? -4.965 -10.906 -22.906 1 90.5 206 SER A CA 1
ATOM 1587 C C . SER A 1 206 ? -6.195 -10.031 -22.688 1 90.5 206 SER A C 1
ATOM 1589 O O . SER A 1 206 ? -6.961 -9.781 -23.625 1 90.5 206 SER A O 1
ATOM 1591 N N . SER A 1 207 ? -6.344 -9.625 -21.484 1 93.69 207 SER A N 1
ATOM 1592 C CA . SER A 1 207 ? -7.473 -8.758 -21.156 1 93.69 207 SER A CA 1
ATOM 1593 C C . SER A 1 207 ? -7.137 -7.816 -20.016 1 93.69 207 SER A C 1
ATOM 1595 O O . SER A 1 207 ? -6.289 -8.133 -19.172 1 93.69 207 SER A O 1
ATOM 1597 N N . LYS A 1 208 ? -7.738 -6.562 -20.141 1 94.69 208 LYS A N 1
ATOM 1598 C CA . LYS A 1 208 ? -7.613 -5.535 -19.109 1 94.69 208 LYS A CA 1
ATOM 1599 C C . LYS A 1 208 ? -8.93 -4.797 -18.906 1 94.69 208 LYS A C 1
ATOM 1601 O O . LYS A 1 208 ? -9.523 -4.305 -19.859 1 94.69 208 LYS A O 1
ATOM 1606 N N . SER A 1 209 ? -9.383 -4.797 -17.609 1 95.88 209 SER A N 1
ATOM 1607 C CA . SER A 1 209 ? -10.648 -4.117 -17.344 1 95.88 209 SER A CA 1
ATOM 1608 C C . SER A 1 209 ? -10.594 -3.338 -16.047 1 95.88 209 SER A C 1
ATOM 1610 O O . SER A 1 209 ? -9.812 -3.67 -15.141 1 95.88 209 SER A O 1
ATOM 1612 N N . TYR A 1 210 ? -11.453 -2.262 -16.078 1 95.88 210 TYR A N 1
ATOM 1613 C CA . TYR A 1 210 ? -11.602 -1.422 -14.891 1 95.88 210 TYR A CA 1
ATOM 1614 C C . TYR A 1 210 ? -13.055 -1.36 -14.438 1 95.88 210 TYR A C 1
ATOM 1616 O O . TYR A 1 210 ? -13.969 -1.377 -15.266 1 95.88 210 TYR A O 1
ATOM 1624 N N . SER A 1 211 ? -13.156 -1.377 -13.172 1 95.94 211 SER A N 1
ATOM 1625 C CA . SER A 1 211 ? -14.477 -1.189 -12.594 1 95.94 211 SER A CA 1
ATOM 1626 C C . SER A 1 211 ? -14.422 -0.315 -11.344 1 95.94 211 SER A C 1
ATOM 1628 O O . SER A 1 211 ? -13.359 -0.166 -10.734 1 95.94 211 SER A O 1
ATOM 1630 N N . GLN A 1 212 ? -15.523 0.331 -11.078 1 95.12 212 GLN A N 1
ATOM 1631 C CA . GLN A 1 212 ? -15.609 1.168 -9.891 1 95.12 212 GLN A CA 1
ATOM 1632 C C . GLN A 1 212 ? -16.672 0.645 -8.93 1 95.12 212 GLN A C 1
ATOM 1634 O O . GLN A 1 212 ? -17.75 0.215 -9.352 1 95.12 212 GLN A O 1
ATOM 1639 N N . ASP A 1 213 ? -16.344 0.689 -7.703 1 92 213 ASP A N 1
ATOM 1640 C CA . ASP A 1 213 ? -17.312 0.237 -6.711 1 92 213 ASP A CA 1
ATOM 1641 C C . ASP A 1 213 ? -18.188 1.391 -6.234 1 92 213 ASP A C 1
ATOM 1643 O O . ASP A 1 213 ? -18.172 2.475 -6.82 1 92 213 ASP A O 1
ATOM 1647 N N . GLY A 1 214 ? -18.984 1.157 -5.172 1 90.19 214 GLY A N 1
ATOM 1648 C CA . GLY A 1 214 ? -19.906 2.158 -4.648 1 90.19 214 GLY A CA 1
ATOM 1649 C C . GLY A 1 214 ? -19.203 3.359 -4.047 1 90.19 214 GLY A C 1
ATOM 1650 O O . GLY A 1 214 ? -19.734 4.469 -4.055 1 90.19 214 GLY A O 1
ATOM 1651 N N . ALA A 1 215 ? -18.078 3.119 -3.559 1 91.94 215 ALA A N 1
ATOM 1652 C CA . ALA A 1 215 ? -17.312 4.203 -2.961 1 91.94 215 ALA A CA 1
ATOM 1653 C C . ALA A 1 215 ? -16.453 4.918 -4.012 1 91.94 215 ALA A C 1
ATOM 1655 O O . ALA A 1 215 ? -15.609 5.742 -3.678 1 91.94 215 ALA A O 1
ATOM 1656 N N . ARG A 1 216 ? -16.641 4.578 -5.309 1 94.06 216 ARG A N 1
ATOM 1657 C CA . ARG A 1 216 ? -15.969 5.191 -6.457 1 94.06 216 ARG A CA 1
ATOM 1658 C C . ARG A 1 216 ? -14.5 4.801 -6.512 1 94.06 216 ARG A C 1
ATOM 1660 O O . ARG A 1 216 ? -13.688 5.492 -7.133 1 94.06 216 ARG A O 1
ATOM 1667 N N . LEU A 1 217 ? -14.141 3.758 -5.773 1 96 217 LEU A N 1
ATOM 1668 C CA . LEU A 1 217 ? -12.789 3.213 -5.855 1 96 217 LEU A CA 1
ATOM 1669 C C . LEU A 1 217 ? -12.648 2.297 -7.066 1 96 217 LEU A C 1
ATOM 1671 O O . LEU A 1 217 ? -13.578 1.562 -7.41 1 96 217 LEU A O 1
ATOM 1675 N N . PHE A 1 218 ? -11.57 2.311 -7.629 1 96.94 218 PHE A N 1
ATOM 1676 C CA . PHE A 1 218 ? -11.352 1.555 -8.852 1 96.94 218 PHE A CA 1
ATOM 1677 C C . PHE A 1 218 ? -10.82 0.162 -8.547 1 96.94 218 PHE A C 1
ATOM 1679 O O . PHE A 1 218 ? -9.992 -0.004 -7.648 1 96.94 218 PHE A O 1
ATOM 1686 N N . HIS A 1 219 ? -11.344 -0.792 -9.281 1 96.25 219 HIS A N 1
ATOM 1687 C CA . HIS A 1 219 ? -10.859 -2.166 -9.312 1 96.25 219 HIS A CA 1
ATOM 1688 C C . HIS A 1 219 ? -10.336 -2.533 -10.695 1 96.25 219 HIS A C 1
ATOM 1690 O O . HIS A 1 219 ? -10.945 -2.18 -11.711 1 96.25 219 HIS A O 1
ATOM 1696 N N . MET A 1 220 ? -9.227 -3.146 -10.75 1 96.19 220 MET A N 1
ATOM 1697 C CA . MET A 1 220 ? -8.641 -3.521 -12.031 1 96.19 220 MET A CA 1
ATOM 1698 C C . MET A 1 220 ? -8.438 -5.031 -12.117 1 96.19 220 MET A C 1
ATOM 1700 O O . MET A 1 220 ? -8.133 -5.68 -11.117 1 96.19 220 MET A O 1
ATOM 1704 N N . LYS A 1 221 ? -8.633 -5.547 -13.281 1 96.19 221 LYS A N 1
ATOM 1705 C CA . LYS A 1 221 ? -8.422 -6.957 -13.594 1 96.19 221 LYS A CA 1
ATOM 1706 C C . LYS A 1 221 ? -7.586 -7.125 -14.852 1 96.19 221 LYS A C 1
ATOM 1708 O O . LYS A 1 221 ? -7.871 -6.508 -15.883 1 96.19 221 LYS A O 1
ATOM 1713 N N . MET A 1 222 ? -6.527 -7.852 -14.766 1 96.75 222 MET A N 1
ATOM 1714 C CA . MET A 1 222 ? -5.664 -8.133 -15.914 1 96.75 222 MET A CA 1
ATOM 1715 C C . MET A 1 222 ? -5.414 -9.633 -16.047 1 96.75 222 MET A C 1
ATOM 1717 O O . MET A 1 222 ? -5.121 -10.312 -15.062 1 96.75 222 MET A O 1
ATOM 1721 N N . THR A 1 223 ? -5.59 -10.117 -17.203 1 95.5 223 THR A N 1
ATOM 1722 C CA . THR A 1 223 ? -5.312 -11.523 -17.484 1 95.5 223 THR A CA 1
ATOM 1723 C C . THR A 1 223 ? -4.07 -11.656 -18.359 1 95.5 223 THR A C 1
ATOM 1725 O O . THR A 1 223 ? -3.998 -11.062 -19.438 1 95.5 223 THR A O 1
ATOM 1728 N N . LEU A 1 224 ? -3.145 -12.461 -17.938 1 94.25 224 LEU A N 1
ATOM 1729 C CA . LEU A 1 224 ? -1.9 -12.688 -18.656 1 94.25 224 LEU A CA 1
ATOM 1730 C C . LEU A 1 224 ? -1.794 -14.148 -19.109 1 94.25 224 LEU A C 1
ATOM 1732 O O . LEU A 1 224 ? -2.043 -15.062 -18.312 1 94.25 224 LEU A O 1
ATOM 1736 N N . VAL A 1 225 ? -1.558 -14.312 -20.297 1 91.31 225 VAL A N 1
ATOM 1737 C CA . VAL A 1 225 ? -1.309 -15.648 -20.828 1 91.31 225 VAL A CA 1
ATOM 1738 C C . VAL A 1 225 ? 0.18 -15.82 -21.125 1 91.31 225 VAL A C 1
ATOM 1740 O O . VAL A 1 225 ? 0.709 -15.203 -22.047 1 91.31 225 VAL A O 1
ATOM 1743 N N . LEU A 1 226 ? 0.76 -16.688 -20.375 1 90.69 226 LEU A N 1
ATOM 1744 C CA . LEU A 1 226 ? 2.199 -16.906 -20.484 1 90.69 226 LEU A CA 1
ATOM 1745 C C . LEU A 1 226 ? 2.51 -18.094 -21.359 1 90.69 226 LEU A C 1
ATOM 1747 O O . LEU A 1 226 ? 2.34 -19.25 -20.953 1 90.69 226 LEU A O 1
ATOM 1751 N N . ARG A 1 227 ? 3.041 -17.828 -22.469 1 82.62 227 ARG A N 1
ATOM 1752 C CA . ARG A 1 227 ? 3.338 -18.875 -23.438 1 82.62 227 ARG A CA 1
ATOM 1753 C C . ARG A 1 227 ? 4.801 -19.297 -23.344 1 82.62 227 ARG A C 1
ATOM 1755 O O . ARG A 1 227 ? 5.148 -20.422 -23.719 1 82.62 227 ARG A O 1
ATOM 1762 N N . ASN A 1 228 ? 5.586 -18.406 -22.875 1 82.06 228 ASN A N 1
ATOM 1763 C CA . ASN A 1 228 ? 7.023 -18.625 -22.797 1 82.06 228 ASN A CA 1
ATOM 1764 C C . ASN A 1 228 ? 7.516 -18.625 -21.359 1 82.06 228 ASN A C 1
ATOM 1766 O O . ASN A 1 228 ? 7.027 -17.859 -20.531 1 82.06 228 ASN A O 1
ATOM 1770 N N . GLN A 1 229 ? 8.477 -19.453 -21.094 1 83.56 229 GLN A N 1
ATOM 1771 C CA . GLN A 1 229 ? 9.062 -19.547 -19.766 1 83.56 229 GLN A CA 1
ATOM 1772 C C . GLN A 1 229 ? 9.75 -18.25 -19.375 1 83.56 229 GLN A C 1
ATOM 1774 O O . GLN A 1 229 ? 9.906 -17.938 -18.188 1 83.56 229 GLN A O 1
ATOM 1779 N N . SER A 1 230 ? 10.109 -17.547 -20.391 1 83.38 230 SER A N 1
ATOM 1780 C CA . SER A 1 230 ? 10.797 -16.281 -20.125 1 83.38 230 SER A CA 1
ATOM 1781 C C . SER A 1 230 ? 9.883 -15.305 -19.391 1 83.38 230 SER A C 1
ATOM 1783 O O . SER A 1 230 ? 10.359 -14.383 -18.719 1 83.38 230 SER A O 1
ATOM 1785 N N . TRP A 1 231 ? 8.562 -15.562 -19.5 1 84.69 231 TRP A N 1
ATOM 1786 C CA . TRP A 1 231 ? 7.594 -14.672 -18.859 1 84.69 231 TRP A CA 1
ATOM 1787 C C . TRP A 1 231 ? 7.258 -15.141 -17.453 1 84.69 231 TRP A C 1
ATOM 1789 O O . TRP A 1 231 ? 6.453 -14.516 -16.766 1 84.69 231 TRP A O 1
ATOM 1799 N N . GLY A 1 232 ? 7.891 -16.125 -17.078 1 87.81 232 GLY A N 1
ATOM 1800 C CA . GLY A 1 232 ? 7.598 -16.688 -15.781 1 87.81 232 GLY A CA 1
ATOM 1801 C C . GLY A 1 232 ? 8.023 -15.797 -14.625 1 87.81 232 GLY A C 1
ATOM 1802 O O . GLY A 1 232 ? 7.566 -15.977 -13.492 1 87.81 232 GLY A O 1
ATOM 1803 N N . ASN A 1 233 ? 8.969 -14.977 -14.875 1 93.12 233 ASN A N 1
ATOM 1804 C CA . ASN A 1 233 ? 9.383 -13.953 -13.922 1 93.12 233 ASN A CA 1
ATOM 1805 C C . ASN A 1 233 ? 8.93 -12.562 -14.359 1 93.12 233 ASN A C 1
ATOM 1807 O O . ASN A 1 233 ? 9.609 -11.906 -15.156 1 93.12 233 ASN A O 1
ATOM 1811 N N . MET A 1 234 ? 7.887 -12.156 -13.805 1 94.88 234 MET A N 1
ATOM 1812 C CA . MET A 1 234 ? 7.34 -10.867 -14.227 1 94.88 234 MET A CA 1
ATOM 1813 C C . MET A 1 234 ? 7.074 -9.969 -13.023 1 94.88 234 MET A C 1
ATOM 1815 O O . MET A 1 234 ? 6.879 -10.461 -11.906 1 94.88 234 MET A O 1
ATOM 1819 N N . THR A 1 235 ? 7.148 -8.719 -13.258 1 96.38 235 THR A N 1
ATOM 1820 C CA . THR A 1 235 ? 6.828 -7.711 -12.25 1 96.38 235 THR A CA 1
ATOM 1821 C C . THR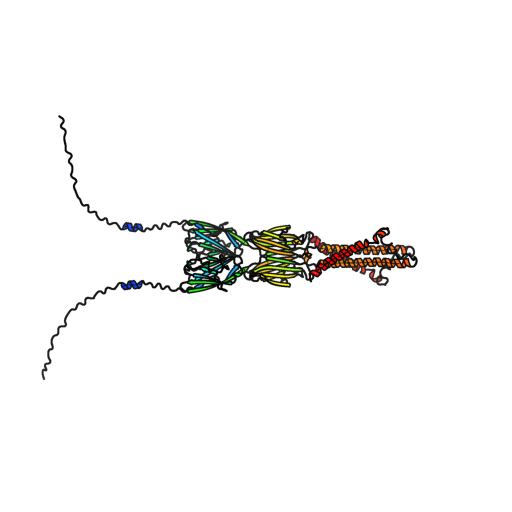 A 1 235 ? 5.688 -6.816 -12.727 1 96.38 235 THR A C 1
ATOM 1823 O O . THR A 1 235 ? 5.754 -6.242 -13.812 1 96.38 235 THR A O 1
ATOM 1826 N N . CYS A 1 236 ? 4.66 -6.734 -11.906 1 96.75 236 CYS A N 1
ATOM 1827 C CA . CYS A 1 236 ? 3.508 -5.895 -12.227 1 96.75 236 CYS A CA 1
ATOM 1828 C C . CYS A 1 236 ? 3.559 -4.586 -11.445 1 96.75 236 CYS A C 1
ATOM 1830 O O . CYS A 1 236 ? 3.789 -4.59 -10.234 1 96.75 236 CYS A O 1
ATOM 1832 N N . TYR A 1 237 ? 3.32 -3.551 -12.172 1 95.88 237 TYR A N 1
ATOM 1833 C CA . TYR A 1 237 ? 3.365 -2.209 -11.609 1 95.88 237 TYR A CA 1
ATOM 1834 C C . TYR A 1 237 ? 1.993 -1.548 -11.656 1 95.88 237 TYR A C 1
ATOM 1836 O O . TYR A 1 237 ? 1.314 -1.592 -12.688 1 95.88 237 TYR A O 1
ATOM 1844 N N . ILE A 1 238 ? 1.584 -1.057 -10.531 1 96.38 238 ILE A N 1
ATOM 1845 C CA . ILE A 1 238 ? 0.393 -0.217 -10.477 1 96.38 238 ILE A CA 1
ATOM 1846 C C . ILE A 1 238 ? 0.762 1.168 -9.945 1 96.38 238 ILE A C 1
ATOM 1848 O O . ILE A 1 238 ? 1.302 1.297 -8.844 1 96.38 238 ILE A O 1
ATOM 1852 N N . ARG A 1 239 ? 0.445 2.145 -10.656 1 95.25 239 ARG A N 1
ATOM 1853 C CA . ARG A 1 239 ? 0.867 3.498 -10.305 1 95.25 239 ARG A CA 1
ATOM 1854 C C . ARG A 1 239 ? -0.334 4.422 -10.156 1 95.25 239 ARG A C 1
ATOM 1856 O O . ARG A 1 239 ? -1.261 4.387 -10.969 1 95.25 239 ARG A O 1
ATOM 1863 N N . ASN A 1 240 ? -0.294 5.121 -9.062 1 95.06 240 ASN A N 1
ATOM 1864 C CA . ASN A 1 240 ? -1.263 6.199 -8.906 1 95.06 240 ASN A CA 1
ATOM 1865 C C . ASN A 1 240 ? -0.824 7.461 -9.641 1 95.06 240 ASN A C 1
ATOM 1867 O O . ASN A 1 240 ? 0.222 8.031 -9.336 1 95.06 240 ASN A O 1
ATOM 1871 N N . PRO A 1 241 ? -1.544 7.863 -10.602 1 94.69 241 PRO A N 1
ATOM 1872 C CA . PRO A 1 241 ? -1.106 9 -11.414 1 94.69 241 PRO A CA 1
ATOM 1873 C C . PRO A 1 241 ? -1.061 10.305 -10.625 1 94.69 241 PRO A C 1
ATOM 1875 O O . PRO A 1 241 ? -0.357 11.242 -11.016 1 94.69 241 PRO A O 1
ATOM 1878 N N . LEU A 1 242 ? -1.754 10.438 -9.555 1 94.44 242 LEU A N 1
ATOM 1879 C CA . LEU A 1 242 ? -1.812 11.664 -8.773 1 94.44 242 LEU A CA 1
ATOM 1880 C C . LEU A 1 242 ? -0.602 11.781 -7.852 1 94.44 242 LEU A C 1
ATOM 1882 O O . LEU A 1 242 ? 0.068 12.82 -7.828 1 94.44 242 LEU A O 1
ATOM 1886 N N . THR A 1 243 ? -0.304 10.758 -7.082 1 89.94 243 THR A N 1
ATOM 1887 C CA . THR A 1 243 ? 0.771 10.805 -6.098 1 89.94 243 THR A CA 1
A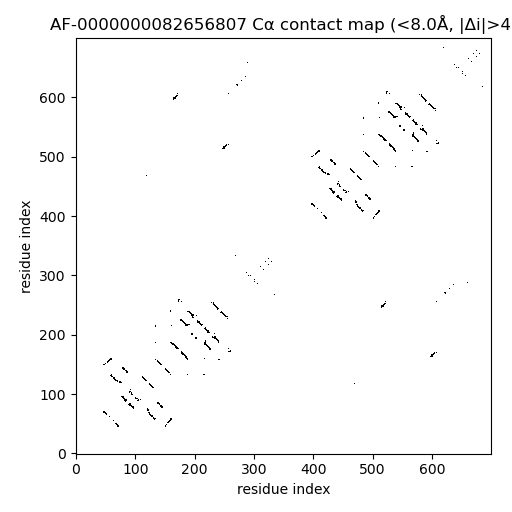TOM 1888 C C . THR A 1 243 ? 2.078 10.297 -6.695 1 89.94 243 THR A C 1
ATOM 1890 O O . THR A 1 243 ? 3.162 10.625 -6.215 1 89.94 243 THR A O 1
ATOM 1893 N N . GLY A 1 244 ? 2.002 9.43 -7.613 1 89.75 244 GLY A N 1
ATOM 1894 C CA . GLY A 1 244 ? 3.191 8.836 -8.203 1 89.75 244 GLY A CA 1
ATOM 1895 C C . GLY A 1 244 ? 3.648 7.582 -7.477 1 89.75 244 GLY A C 1
ATOM 1896 O O . GLY A 1 244 ? 4.617 6.941 -7.891 1 89.75 244 GLY A O 1
ATOM 1897 N N . GLU A 1 245 ? 2.998 7.301 -6.441 1 89.88 245 GLU A N 1
ATOM 1898 C CA . GLU A 1 245 ? 3.336 6.082 -5.711 1 89.88 245 GLU A CA 1
ATOM 1899 C C . GLU A 1 245 ? 3.016 4.84 -6.539 1 89.88 245 GLU A C 1
ATOM 1901 O O . GLU A 1 245 ? 2.01 4.805 -7.25 1 89.88 245 GLU A O 1
ATOM 1906 N N . GLU A 1 246 ? 3.945 3.859 -6.434 1 92.44 246 GLU A N 1
ATOM 1907 C CA . GLU A 1 246 ? 3.793 2.662 -7.258 1 92.44 246 GLU A CA 1
ATOM 1908 C C . GLU A 1 246 ? 3.809 1.399 -6.398 1 92.44 246 GLU A C 1
ATOM 1910 O O . GLU A 1 246 ? 4.602 1.288 -5.461 1 92.44 246 GLU A O 1
ATOM 1915 N N . LYS A 1 247 ? 2.85 0.557 -6.707 1 94.44 247 LYS A N 1
ATOM 1916 C CA . LYS A 1 247 ? 2.816 -0.784 -6.129 1 94.44 247 LYS A CA 1
ATOM 1917 C C . LYS A 1 247 ? 3.461 -1.802 -7.066 1 94.44 247 LYS A C 1
ATOM 1919 O O . LYS A 1 247 ? 3.146 -1.843 -8.258 1 94.44 247 LYS A O 1
ATOM 1924 N N . ARG A 1 248 ? 4.418 -2.57 -6.504 1 95.31 248 ARG A N 1
ATOM 1925 C CA . ARG A 1 248 ? 5.145 -3.547 -7.305 1 95.31 248 ARG A CA 1
ATOM 1926 C C . ARG A 1 248 ? 4.891 -4.965 -6.805 1 95.31 248 ARG A C 1
ATOM 1928 O O . ARG A 1 248 ? 5.07 -5.254 -5.617 1 95.31 248 ARG A O 1
ATOM 1935 N N . THR A 1 249 ? 4.473 -5.773 -7.695 1 96.56 249 THR A N 1
ATOM 1936 C CA . THR A 1 249 ? 4.281 -7.188 -7.391 1 96.56 249 THR A CA 1
ATOM 1937 C C . THR A 1 249 ? 5.105 -8.062 -8.328 1 96.56 249 THR A C 1
ATOM 1939 O O . THR A 1 249 ? 4.832 -8.125 -9.531 1 96.56 249 THR A O 1
ATOM 1942 N N . ASN A 1 250 ? 6.047 -8.711 -7.816 1 97.12 250 ASN A N 1
ATOM 1943 C CA . ASN A 1 250 ? 6.883 -9.625 -8.586 1 97.12 250 ASN A CA 1
ATOM 1944 C C . ASN A 1 250 ? 6.375 -11.062 -8.477 1 97.12 250 ASN A C 1
ATOM 1946 O O . ASN A 1 250 ? 6.289 -11.617 -7.383 1 97.12 250 ASN A O 1
ATOM 1950 N N . ILE A 1 251 ? 6.008 -11.617 -9.547 1 96.12 251 ILE A N 1
ATOM 1951 C CA . ILE A 1 251 ? 5.5 -12.977 -9.617 1 96.12 251 ILE A CA 1
ATOM 1952 C C . ILE A 1 251 ? 6.512 -13.875 -10.328 1 96.12 251 ILE A C 1
ATOM 1954 O O . ILE A 1 251 ? 6.82 -13.656 -11.508 1 96.12 251 ILE A O 1
ATOM 1958 N N . ILE A 1 252 ? 6.949 -14.852 -9.656 1 94.81 252 ILE A N 1
ATOM 1959 C CA . ILE A 1 252 ? 7.902 -15.805 -10.211 1 94.81 252 ILE A CA 1
ATOM 1960 C C . ILE A 1 252 ? 7.273 -17.188 -10.273 1 94.81 252 ILE A C 1
ATOM 1962 O O . ILE A 1 252 ? 6.918 -17.766 -9.234 1 94.81 252 ILE A O 1
ATOM 1966 N N . LEU A 1 253 ? 7.184 -17.688 -11.43 1 92.31 253 LEU A N 1
ATOM 1967 C CA . LEU A 1 253 ? 6.648 -19.031 -11.648 1 92.31 253 LEU A CA 1
ATOM 1968 C C . LEU A 1 253 ? 7.754 -19.984 -12.078 1 92.31 253 LEU A C 1
ATOM 1970 O O . LEU A 1 253 ? 8.555 -19.672 -12.961 1 92.31 253 LEU A O 1
ATOM 1974 N N . ALA A 1 254 ? 7.754 -21.078 -11.5 1 87.69 254 ALA A N 1
ATOM 1975 C CA . ALA A 1 254 ? 8.758 -22.078 -11.836 1 87.69 254 ALA A CA 1
ATOM 1976 C C . ALA A 1 254 ? 8.578 -22.594 -13.258 1 87.69 254 ALA A C 1
ATOM 1978 O O . ALA A 1 254 ? 7.449 -22.672 -13.758 1 87.69 254 ALA A O 1
ATOM 1979 N N . ASP A 1 255 ? 9.672 -23.062 -13.852 1 81.31 255 ASP A N 1
ATOM 1980 C CA . ASP A 1 255 ? 9.68 -23.531 -15.234 1 81.31 255 ASP A CA 1
ATOM 1981 C C . ASP A 1 255 ? 8.805 -24.766 -15.406 1 81.31 255 ASP A C 1
ATOM 1983 O O . ASP A 1 255 ? 8.156 -24.938 -16.438 1 81.31 255 ASP A O 1
ATOM 1987 N N . ASP A 1 256 ? 8.742 -25.531 -14.453 1 78.19 256 ASP A N 1
ATOM 1988 C CA . ASP A 1 256 ? 8.031 -26.812 -14.523 1 78.19 256 ASP A CA 1
ATOM 1989 C C . ASP A 1 256 ? 6.531 -26.578 -14.68 1 78.19 256 ASP A C 1
ATOM 1991 O O . ASP A 1 256 ? 5.809 -27.484 -15.109 1 78.19 256 ASP A O 1
ATOM 1995 N N . LEU A 1 257 ? 6.133 -25.469 -14.406 1 81 257 LEU A N 1
ATOM 1996 C CA . LEU A 1 257 ? 4.707 -25.188 -14.469 1 81 257 LEU A CA 1
ATOM 1997 C C . LEU A 1 257 ? 4.254 -24.984 -15.914 1 81 257 LEU A C 1
ATOM 1999 O O . LEU A 1 257 ? 3.061 -25.047 -16.203 1 81 257 LEU A O 1
ATOM 2003 N N . PHE A 1 258 ? 5.211 -24.75 -16.75 1 76.88 258 PHE A N 1
ATOM 2004 C CA . PHE A 1 258 ? 4.875 -24.438 -18.141 1 76.88 258 PHE A CA 1
ATOM 2005 C C . PHE A 1 258 ? 4.727 -25.703 -18.969 1 76.88 258 PHE A C 1
ATOM 2007 O O . PHE A 1 258 ? 4.215 -25.672 -20.078 1 76.88 258 PHE A O 1
ATOM 2014 N N . TYR A 1 259 ? 5.32 -26.672 -18.5 1 69 259 TYR A N 1
ATOM 2015 C CA . TYR A 1 259 ? 5.25 -27.906 -19.281 1 69 259 TYR A CA 1
ATOM 2016 C C . TYR A 1 259 ? 3.938 -28.641 -19.031 1 69 259 TYR A C 1
ATOM 2018 O O . TYR A 1 259 ? 3.598 -28.938 -17.891 1 69 259 TYR A O 1
ATOM 2026 N N . PRO A 1 260 ? 3.15 -28.625 -20.172 1 60.56 260 PRO A N 1
ATOM 2027 C CA . PRO A 1 260 ? 1.875 -29.328 -20.016 1 60.56 260 PRO A CA 1
ATOM 2028 C C . PRO A 1 260 ? 2.051 -30.828 -19.75 1 60.56 260 PRO A C 1
ATOM 2030 O O . PRO A 1 260 ? 2.646 -31.531 -20.578 1 60.56 260 PRO A O 1
ATOM 2033 N N . ASP A 1 261 ? 2.322 -31.234 -18.516 1 58.47 261 ASP A N 1
ATOM 2034 C CA . ASP A 1 261 ? 2.568 -32.625 -18.172 1 58.47 261 ASP A CA 1
ATOM 2035 C C . ASP A 1 261 ? 1.452 -33.531 -18.719 1 58.47 261 ASP A C 1
ATOM 2037 O O . ASP A 1 261 ? 1.684 -34.688 -19.016 1 58.47 261 ASP A O 1
ATOM 2041 N N . HIS A 1 262 ? 0.341 -32.906 -19.156 1 58.12 262 HIS A N 1
ATOM 2042 C CA . HIS A 1 262 ? -0.776 -33.812 -19.406 1 58.12 262 HIS A CA 1
ATOM 2043 C C . HIS A 1 262 ? -0.62 -34.531 -20.734 1 58.12 262 HIS A C 1
ATOM 2045 O O . HIS A 1 262 ? -1.107 -35.656 -20.906 1 58.12 262 HIS A O 1
ATOM 2051 N N . ILE A 1 263 ? 0.252 -33.938 -21.547 1 60.34 263 ILE A N 1
ATOM 2052 C CA . ILE A 1 263 ? 0.333 -34.531 -22.875 1 60.34 263 ILE A CA 1
ATOM 2053 C C . ILE A 1 263 ? 1.075 -35.875 -22.812 1 60.34 263 ILE A C 1
ATOM 2055 O O . ILE A 1 263 ? 0.686 -36.844 -23.469 1 60.34 263 ILE A O 1
ATOM 2059 N N . TRP A 1 264 ? 1.945 -35.875 -21.859 1 60.75 264 TRP A N 1
ATOM 2060 C CA . TRP A 1 264 ? 2.748 -37.094 -21.781 1 60.75 264 TRP A CA 1
ATOM 2061 C C . TRP A 1 264 ? 1.947 -38.25 -21.156 1 60.75 264 TRP A C 1
ATOM 2063 O O . TRP A 1 264 ? 2.162 -39.406 -21.5 1 60.75 264 TRP A O 1
ATOM 2073 N N . MET A 1 265 ? 1.045 -37.719 -20.391 1 61.81 265 MET A N 1
ATOM 2074 C CA . MET A 1 265 ? 0.193 -38.75 -19.797 1 61.81 265 MET A CA 1
ATOM 2075 C C . MET A 1 265 ? -0.699 -39.406 -20.844 1 61.81 265 MET A C 1
ATOM 2077 O O . MET A 1 265 ? -0.79 -40.625 -20.922 1 61.81 265 MET A O 1
ATOM 2081 N N . THR A 1 266 ? -1.186 -38.594 -21.609 1 61.62 266 THR A N 1
ATOM 2082 C CA . THR A 1 266 ? -2.059 -39.094 -22.656 1 61.62 266 THR A CA 1
ATOM 2083 C C . THR A 1 266 ? -1.278 -39.969 -23.641 1 61.62 266 THR A C 1
ATOM 2085 O O . THR A 1 266 ? -1.743 -41.062 -24.031 1 61.62 266 THR A O 1
ATOM 2088 N N . PHE A 1 267 ? -0.103 -39.625 -23.953 1 65.94 267 PHE A N 1
ATOM 2089 C CA . PHE A 1 267 ? 0.729 -40.375 -24.891 1 65.94 267 PHE A CA 1
ATOM 2090 C C . PHE A 1 267 ? 1.125 -41.75 -24.297 1 65.94 267 PHE A C 1
ATOM 2092 O O . PHE A 1 267 ? 1.125 -42.75 -25 1 65.94 267 PHE A O 1
ATOM 2099 N N . SER A 1 268 ? 1.312 -41.719 -23.094 1 67.81 268 SER A N 1
ATOM 2100 C CA . SER A 1 268 ? 1.724 -42.938 -22.422 1 67.81 268 SER A CA 1
ATOM 2101 C C . SER A 1 268 ? 0.578 -43.938 -22.375 1 67.81 268 SER A C 1
ATOM 2103 O O . SER A 1 268 ? 0.78 -45.156 -22.594 1 67.81 268 SER A O 1
ATOM 2105 N N . VAL A 1 269 ? -0.546 -43.469 -22.234 1 68.25 269 VAL A N 1
ATOM 21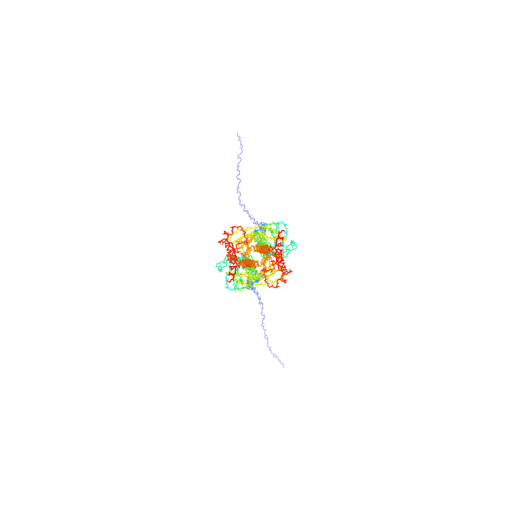06 C CA . VAL A 1 269 ? -1.725 -44.344 -22.188 1 68.25 269 VAL A CA 1
ATOM 2107 C C . VAL A 1 269 ? -1.995 -44.906 -23.578 1 68.25 269 VAL A C 1
ATOM 2109 O O . VAL A 1 269 ? -2.254 -46.125 -23.703 1 68.25 269 VAL A O 1
ATOM 2112 N N . LEU A 1 270 ? -1.817 -44.094 -24.547 1 69.19 270 LEU A N 1
ATOM 2113 C CA . LEU A 1 270 ? -2.02 -44.531 -25.922 1 69.19 270 LEU A CA 1
ATOM 2114 C C . LEU A 1 270 ? -0.994 -45.594 -26.312 1 69.19 270 LEU A C 1
ATOM 2116 O O . LEU A 1 270 ? -1.344 -46.625 -26.922 1 69.19 270 LEU A O 1
ATOM 2120 N N . LEU A 1 271 ? 0.117 -45.406 -25.875 1 71.69 271 LEU A N 1
ATOM 2121 C CA . LEU A 1 271 ? 1.189 -46.344 -26.172 1 71.69 271 LEU A CA 1
ATOM 2122 C C . LEU A 1 271 ? 0.936 -47.688 -25.484 1 71.69 271 LEU A C 1
ATOM 2124 O O . LEU A 1 271 ? 1.162 -48.75 -26.078 1 71.69 271 LEU A O 1
ATOM 2128 N N . LEU A 1 272 ? 0.382 -47.625 -24.297 1 72.75 272 LEU A N 1
ATOM 2129 C CA . LEU A 1 272 ? 0.051 -48.844 -23.562 1 72.75 272 LEU A CA 1
ATOM 2130 C C . LEU A 1 272 ? -1.033 -49.625 -24.297 1 72.75 272 LEU A C 1
ATOM 2132 O O . LEU A 1 272 ? -0.946 -50.844 -24.406 1 72.75 272 LEU A O 1
ATOM 2136 N N . PHE A 1 273 ? -1.884 -48.906 -24.906 1 71.69 273 PHE A N 1
ATOM 2137 C CA . PHE A 1 273 ? -2.973 -49.531 -25.625 1 71.69 273 PHE A CA 1
ATOM 2138 C C . PHE A 1 273 ? -2.465 -50.188 -26.922 1 71.69 273 PHE A C 1
ATOM 2140 O O . PHE A 1 273 ? -2.877 -51.281 -27.266 1 71.69 273 PHE A O 1
ATOM 2147 N N . VAL A 1 274 ? -1.577 -49.562 -27.516 1 73.81 274 VAL A N 1
ATOM 2148 C CA . VAL A 1 274 ? -1.004 -50.094 -28.766 1 73.81 274 VAL A CA 1
ATOM 2149 C C . VAL A 1 274 ? -0.178 -51.344 -28.469 1 73.81 274 VAL A C 1
ATOM 2151 O O . VAL A 1 274 ? -0.277 -52.344 -29.203 1 73.81 274 VAL A O 1
ATOM 2154 N N . MET A 1 275 ? 0.511 -51.25 -27.391 1 73.88 275 MET A N 1
ATOM 2155 C CA . MET A 1 275 ? 1.339 -52.406 -27 1 73.88 275 MET A CA 1
ATOM 2156 C C . MET A 1 275 ? 0.475 -53.594 -26.641 1 73.88 275 MET A C 1
ATOM 2158 O O . MET A 1 275 ? 0.788 -54.719 -27 1 73.88 275 MET A O 1
ATOM 2162 N N . LEU A 1 276 ? -0.553 -53.281 -25.953 1 71.56 276 LEU A N 1
ATOM 2163 C CA . LEU A 1 276 ? -1.49 -54.344 -25.578 1 71.56 276 LEU A CA 1
ATOM 2164 C C . LEU A 1 276 ? -2.145 -54.938 -26.812 1 71.56 276 LEU A C 1
ATOM 2166 O O . LEU A 1 276 ? -2.27 -56.188 -26.906 1 71.56 276 LEU A O 1
ATOM 2170 N N . PHE A 1 277 ? -2.418 -54.25 -27.766 1 72.44 277 PHE A N 1
ATOM 2171 C CA . PHE A 1 277 ? -3.008 -54.656 -29.016 1 72.44 277 PHE A CA 1
ATOM 2172 C C . PHE A 1 277 ? -2.031 -55.531 -29.812 1 72.44 277 PHE A C 1
ATOM 2174 O O . PHE A 1 277 ? -2.395 -56.625 -30.281 1 72.44 277 PHE A O 1
ATOM 2181 N N . LEU A 1 278 ? -0.85 -55.031 -29.797 1 70.06 278 LEU A N 1
ATOM 2182 C CA . LEU A 1 278 ? 0.179 -55.781 -30.516 1 70.06 278 LEU A CA 1
ATOM 2183 C C . LEU A 1 278 ? 0.441 -57.125 -29.844 1 70.06 278 LEU A C 1
ATOM 2185 O O . LEU A 1 278 ? 0.621 -58.156 -30.531 1 70.06 278 LEU A O 1
ATOM 2189 N N . ALA A 1 279 ? 0.408 -57.125 -28.562 1 68.88 279 ALA A N 1
ATOM 2190 C CA . ALA A 1 279 ? 0.594 -58.375 -27.812 1 68.88 279 ALA A CA 1
ATOM 2191 C C . ALA A 1 279 ? -0.54 -59.375 -28.094 1 68.88 279 ALA A C 1
ATOM 2193 O O . ALA A 1 279 ? -0.301 -60.562 -28.281 1 68.88 279 ALA A O 1
ATOM 2194 N N . ILE A 1 280 ? -1.706 -58.812 -28.203 1 69.38 280 ILE A N 1
ATOM 2195 C CA . ILE A 1 280 ? -2.873 -59.656 -28.5 1 69.38 280 ILE A CA 1
ATOM 2196 C C . ILE A 1 280 ? -2.775 -60.219 -29.906 1 69.38 280 ILE A C 1
ATOM 2198 O O . ILE A 1 280 ? -3.027 -61.406 -30.141 1 69.38 280 ILE A O 1
ATOM 2202 N N . VAL A 1 281 ? -2.371 -59.469 -30.828 1 66.88 281 VAL A N 1
ATOM 2203 C CA . VAL A 1 281 ? -2.229 -59.875 -32.219 1 66.88 281 VAL A CA 1
ATOM 2204 C C . VAL A 1 281 ? -1.15 -60.938 -32.344 1 66.88 281 VAL A C 1
ATOM 2206 O O . VAL A 1 281 ? -1.339 -61.938 -33.031 1 66.88 281 VAL A O 1
ATOM 2209 N N . LEU A 1 282 ? -0.114 -60.75 -31.625 1 64 282 LEU A N 1
ATOM 2210 C CA . LEU A 1 282 ? 0.977 -61.719 -31.656 1 64 282 LEU A CA 1
ATOM 2211 C C . LEU A 1 282 ? 0.543 -63.062 -31.031 1 64 282 LEU A C 1
ATOM 2213 O O . LEU A 1 282 ? 0.862 -64.125 -31.562 1 64 282 LEU A O 1
ATOM 2217 N N . LEU A 1 283 ? -0.229 -62.969 -30.094 1 61.75 283 LEU A N 1
ATOM 2218 C CA . LEU A 1 283 ? -0.75 -64.188 -29.453 1 61.75 283 LEU A CA 1
ATOM 2219 C C . LEU A 1 283 ? -1.729 -64.875 -30.375 1 61.75 283 LEU A C 1
ATOM 2221 O O . LEU A 1 283 ? -1.688 -66.125 -30.5 1 61.75 283 LEU A O 1
ATOM 2225 N N . CYS A 1 284 ? -2.492 -64.125 -31.109 1 58.94 284 CYS A N 1
ATOM 2226 C CA . CYS A 1 284 ? -3.453 -64.688 -32.062 1 58.94 284 CYS A CA 1
ATOM 2227 C C . CYS A 1 284 ? -2.742 -65.312 -33.25 1 58.94 284 CYS A C 1
ATOM 2229 O O . CYS A 1 284 ? -3.121 -66.438 -33.688 1 58.94 284 CYS A O 1
ATOM 2231 N N . CYS A 1 285 ? -1.737 -64.688 -33.75 1 56.44 285 CYS A N 1
ATOM 2232 C CA . CYS A 1 285 ? -0.957 -65.188 -34.875 1 56.44 285 CYS A CA 1
ATOM 2233 C C . CYS A 1 285 ? -0.246 -66.5 -34.5 1 56.44 285 CYS A C 1
ATOM 2235 O O . CYS A 1 285 ? -0.182 -67.438 -35.281 1 56.44 285 CYS A O 1
ATOM 2237 N N . GLN A 1 286 ? 0.153 -66.562 -33.281 1 56.38 286 GLN A N 1
ATOM 2238 C CA . GLN A 1 286 ? 0.787 -67.812 -32.781 1 56.38 286 GLN A CA 1
ATOM 2239 C C . GLN A 1 286 ? -0.223 -68.938 -32.688 1 56.38 286 GLN A C 1
ATOM 2241 O O . GLN A 1 286 ? 0.096 -70.062 -33 1 56.38 286 GLN A O 1
ATOM 2246 N N . CYS A 1 287 ? -1.411 -68.562 -32.406 1 53.22 287 CYS A N 1
ATOM 2247 C CA . CYS A 1 287 ? -2.467 -69.562 -32.312 1 53.22 287 CYS A CA 1
ATOM 2248 C C . CYS A 1 287 ? -2.9 -70.062 -33.688 1 53.22 287 CYS A C 1
ATOM 2250 O O . CYS A 1 287 ? -3.16 -71.25 -33.875 1 53.22 287 CYS A O 1
ATOM 2252 N N . PHE A 1 288 ? -2.922 -69.188 -34.625 1 53.38 288 PHE A N 1
ATOM 2253 C CA . PHE A 1 288 ? -3.369 -69.5 -35.969 1 53.38 288 PHE A CA 1
ATOM 2254 C C . PHE A 1 288 ? -2.305 -70.312 -36.719 1 53.38 288 PHE A C 1
ATOM 2256 O O . PHE A 1 288 ? -2.623 -71.25 -37.469 1 53.38 288 PHE A O 1
ATOM 2263 N N . THR A 1 289 ? -1.074 -70 -36.562 1 50.22 289 THR A N 1
ATOM 2264 C CA . THR A 1 289 ? -0.012 -70.688 -37.281 1 50.22 289 THR A CA 1
ATOM 2265 C C . THR A 1 289 ? 0.218 -72.125 -36.688 1 50.22 289 THR A C 1
ATOM 2267 O O . THR A 1 289 ? 0.541 -73.062 -37.375 1 50.22 289 THR A O 1
ATOM 2270 N N . ASN A 1 290 ? 0.013 -72.25 -35.469 1 49.75 290 ASN A N 1
ATOM 2271 C CA . ASN A 1 290 ? 0.175 -73.562 -34.844 1 49.75 290 ASN A CA 1
ATOM 2272 C C . ASN A 1 290 ? -1.062 -74.438 -35.031 1 49.75 290 ASN A C 1
ATOM 2274 O O . ASN A 1 290 ? -0.986 -75.625 -34.938 1 49.75 290 ASN A O 1
ATOM 2278 N N . GLY A 1 291 ? -2.203 -73.812 -35.438 1 47.09 291 GLY A N 1
ATOM 2279 C CA . GLY A 1 291 ? -3.428 -74.562 -35.688 1 47.09 291 GLY A CA 1
ATOM 2280 C C . GLY A 1 291 ? -3.439 -75.25 -37.031 1 47.09 291 GLY A C 1
ATOM 2281 O O . GLY A 1 291 ? -4.008 -76.375 -37.156 1 47.09 291 GLY A O 1
ATOM 2282 N N . ASP A 1 292 ? -2.92 -74.688 -38.188 1 45.81 292 ASP A N 1
ATOM 2283 C CA . ASP A 1 292 ? -2.988 -75.375 -39.5 1 45.81 292 ASP A CA 1
ATOM 2284 C C . ASP A 1 292 ? -2.049 -76.562 -39.531 1 45.81 292 ASP A C 1
ATOM 2286 O O . ASP A 1 292 ? -2.34 -77.562 -40.219 1 45.81 292 ASP A O 1
ATOM 2290 N N . ASN A 1 293 ? -0.894 -76.562 -39.062 1 42.25 293 ASN A N 1
ATOM 2291 C CA . ASN A 1 293 ? -0.074 -77.75 -39.219 1 42.25 293 ASN A CA 1
ATOM 2292 C C . ASN A 1 293 ? -0.614 -78.938 -38.406 1 42.25 293 ASN A C 1
ATOM 2294 O O . ASN A 1 293 ? -0.428 -80.062 -38.75 1 42.25 293 ASN A O 1
ATOM 2298 N N . CYS A 1 294 ? -1.144 -78.562 -37.25 1 37.09 294 CYS A N 1
ATOM 2299 C CA . CYS A 1 294 ? -1.643 -79.688 -36.5 1 37.09 294 CYS A CA 1
ATOM 2300 C C . CYS A 1 294 ? -2.955 -80.25 -37.094 1 37.09 294 CYS A C 1
ATOM 2302 O O . CYS A 1 294 ? -3.312 -81.375 -36.906 1 37.09 294 CYS A O 1
ATOM 2304 N N . CYS A 1 295 ? -3.746 -79.25 -37.719 1 37.44 295 CYS A N 1
ATOM 2305 C CA . CYS A 1 295 ? -5.09 -79.688 -38.031 1 37.44 295 CYS A CA 1
ATOM 2306 C C . CYS A 1 295 ? -5.074 -80.625 -39.25 1 37.44 295 CYS A C 1
ATOM 2308 O O . CYS A 1 295 ? -6.086 -81.25 -39.594 1 37.44 295 CYS A O 1
ATOM 2310 N N . ASN A 1 296 ? -4.246 -80.375 -40.281 1 38.31 296 ASN A N 1
ATOM 2311 C CA . ASN A 1 296 ? -4.531 -81.312 -41.375 1 38.31 296 ASN A CA 1
ATOM 2312 C C . ASN A 1 296 ? -4.457 -82.75 -40.938 1 38.31 296 ASN A C 1
ATOM 2314 O O . ASN A 1 296 ? -5.125 -83.625 -41.531 1 38.31 296 ASN A O 1
ATOM 2318 N N . GLN A 1 297 ? -3.367 -83.312 -40.406 1 33.94 297 GLN A N 1
ATOM 2319 C CA . GLN A 1 297 ? -3.457 -84.75 -40.125 1 33.94 297 GLN A CA 1
ATOM 2320 C C . GLN A 1 297 ? -4.398 -85 -38.969 1 33.94 297 GLN A C 1
ATOM 2322 O O . GLN A 1 297 ? -5.109 -86 -38.938 1 33.94 297 GLN A O 1
ATOM 2327 N N . CYS A 1 298 ? -4.07 -84.688 -37.656 1 31.67 298 CYS A N 1
ATOM 2328 C CA . CYS A 1 298 ? -4.945 -85.125 -36.562 1 31.67 298 CYS A CA 1
ATOM 2329 C C . CYS A 1 298 ? -6.168 -84.188 -36.438 1 31.67 298 CYS A C 1
ATOM 2331 O O . CYS A 1 298 ? -6.07 -83 -36.625 1 31.67 298 CYS A O 1
ATOM 2333 N N . GLY A 1 299 ? -7.523 -84.5 -36.875 1 33.62 299 GLY A N 1
ATOM 2334 C CA . GLY A 1 299 ? -8.891 -84 -36.719 1 33.62 299 GLY A CA 1
ATOM 2335 C C . GLY A 1 299 ? -9.055 -83 -35.594 1 33.62 299 GLY A C 1
ATOM 2336 O O . GLY A 1 299 ? -10 -82.25 -35.594 1 33.62 299 GLY A O 1
ATOM 2337 N N . VAL A 1 300 ? -8.859 -83.438 -34.281 1 34.19 300 VAL A N 1
ATOM 2338 C CA . VAL A 1 300 ? -9.352 -82.875 -33 1 34.19 300 VAL A CA 1
ATOM 2339 C C . VAL A 1 300 ? -8.68 -81.562 -32.688 1 34.19 300 VAL A C 1
ATOM 2341 O O . VAL A 1 300 ? -9.055 -80.875 -31.734 1 34.19 300 VAL A O 1
ATOM 2344 N N . THR A 1 301 ? -7.484 -81.25 -33.188 1 37.09 301 THR A N 1
ATOM 2345 C CA . THR A 1 301 ? -6.613 -80.438 -32.375 1 37.09 301 THR A CA 1
ATOM 2346 C C . THR A 1 301 ? -6.965 -78.938 -32.531 1 37.09 301 THR A C 1
ATOM 2348 O O . THR A 1 301 ? -6.082 -78.125 -32.75 1 37.09 301 THR A O 1
ATOM 2351 N N . LYS A 1 302 ? -7.973 -78.562 -33.219 1 40.5 302 LYS A N 1
ATOM 2352 C CA . LYS A 1 302 ? -8.172 -77.125 -33.406 1 40.5 302 LYS A CA 1
ATOM 2353 C C . LYS A 1 302 ? -8.117 -76.375 -32.094 1 40.5 302 LYS A C 1
ATOM 2355 O O . LYS A 1 302 ? -7.77 -75.188 -32.031 1 40.5 302 LYS A O 1
ATOM 2360 N N . ARG A 1 303 ? -8.883 -76.812 -31.031 1 38 303 ARG A N 1
ATOM 2361 C CA . ARG A 1 303 ? -9.289 -76.188 -29.797 1 38 303 ARG A CA 1
ATOM 2362 C C . ARG A 1 303 ? -8.094 -75.938 -28.891 1 38 303 ARG A C 1
ATOM 2364 O O . ARG A 1 303 ? -8.117 -75.062 -28.016 1 38 303 ARG A O 1
ATOM 2371 N N . ILE A 1 304 ? -7.109 -76.875 -28.812 1 36.59 304 ILE A N 1
ATOM 2372 C CA . ILE A 1 304 ? -6.09 -76.938 -27.766 1 36.59 304 ILE A CA 1
ATOM 2373 C C . ILE A 1 304 ? -4.961 -76 -28.078 1 36.59 304 ILE A C 1
ATOM 2375 O O . ILE A 1 304 ? -4.066 -75.812 -27.25 1 36.59 304 ILE A O 1
ATOM 2379 N N . CYS A 1 305 ? -4.805 -75.562 -29.312 1 34.03 305 CYS A N 1
ATOM 2380 C CA . CYS A 1 305 ? -3.525 -74.938 -29.594 1 34.03 305 CYS A CA 1
ATOM 2381 C C . CYS A 1 305 ? -3.348 -73.688 -28.734 1 34.03 305 CYS A C 1
ATOM 2383 O O . CYS A 1 305 ? -2.227 -73.188 -28.562 1 34.03 305 CYS A O 1
ATOM 2385 N N . LEU A 1 306 ? -4.285 -72.938 -28.516 1 36.69 306 LEU A N 1
ATOM 2386 C CA . LEU A 1 306 ? -4.082 -71.812 -27.609 1 36.69 306 LEU A CA 1
ATOM 2387 C C . LEU A 1 306 ? -3.701 -72.25 -26.219 1 36.69 306 LEU A C 1
ATOM 2389 O O . LEU A 1 306 ? -3.262 -71.5 -25.391 1 36.69 306 LEU A O 1
ATOM 2393 N N . LYS A 1 307 ? -4.07 -73.562 -25.844 1 37.16 307 LYS A N 1
ATOM 2394 C CA . LYS A 1 307 ? -3.922 -74.188 -24.547 1 37.16 307 LYS A CA 1
ATOM 2395 C C . LYS A 1 307 ? -2.451 -74.375 -24.188 1 37.16 307 LYS A C 1
ATOM 2397 O O . LYS A 1 307 ? -2.047 -74.25 -23.047 1 37.16 307 LYS A O 1
ATOM 2402 N N . VAL A 1 308 ? -1.657 -75.188 -24.906 1 35.69 308 VAL A N 1
ATOM 2403 C CA . VAL A 1 308 ? -0.385 -75.812 -24.562 1 35.69 308 VAL A CA 1
ATOM 2404 C C . VAL A 1 308 ? 0.686 -74.688 -24.375 1 35.69 308 VAL A C 1
ATOM 2406 O O . VAL A 1 308 ? 1.663 -74.938 -23.656 1 35.69 308 VAL A O 1
ATOM 2409 N N . MET A 1 309 ? 0.77 -73.75 -25.266 1 33.53 309 MET A N 1
ATOM 2410 C CA . MET A 1 309 ? 2.043 -73.062 -25.344 1 33.53 309 MET A CA 1
ATOM 2411 C C . MET A 1 309 ? 2.285 -72.25 -24.078 1 33.53 309 MET A C 1
ATOM 2413 O O . MET A 1 309 ? 3.367 -71.688 -23.891 1 33.53 309 MET A O 1
ATOM 2417 N N . LEU A 1 310 ? 1.344 -71.5 -23.594 1 33.44 310 LEU A N 1
ATOM 2418 C CA . LEU A 1 310 ? 1.765 -70.562 -22.547 1 33.44 310 LEU A CA 1
ATOM 2419 C C . LEU A 1 310 ? 2.234 -71.312 -21.312 1 33.44 310 LEU A C 1
ATOM 2421 O O . LEU A 1 310 ? 3.205 -70.875 -20.656 1 33.44 310 LEU A O 1
ATOM 2425 N N . PHE A 1 311 ? 1.455 -71.688 -20.188 1 36.69 311 PHE A N 1
ATOM 2426 C CA . PHE A 1 311 ? 1.83 -72.375 -18.953 1 36.69 311 PHE A CA 1
ATOM 2427 C C . PHE A 1 311 ? 1.662 -73.875 -19.078 1 36.69 311 PHE A C 1
ATOM 2429 O O . PHE A 1 311 ? 0.651 -74.375 -19.594 1 36.69 311 PHE A O 1
ATOM 2436 N N . PRO A 1 312 ? 2.65 -74.75 -19.219 1 34.34 312 PRO A N 1
ATOM 2437 C CA . PRO A 1 312 ? 2.414 -76.188 -19.062 1 34.34 312 PRO A CA 1
ATOM 2438 C C . PRO A 1 312 ? 1.362 -76.5 -18 1 34.34 312 PRO A C 1
ATOM 2440 O O . PRO A 1 312 ? 0.778 -77.562 -18.016 1 34.34 312 PRO A O 1
ATOM 2443 N N . TYR A 1 313 ? 1.526 -76.125 -16.609 1 32.59 313 TYR A N 1
ATOM 2444 C CA . TYR A 1 313 ? 0.696 -76.625 -15.523 1 32.59 313 TYR A CA 1
ATOM 2445 C C . TYR A 1 313 ? -0.754 -76.188 -15.695 1 32.59 313 TYR A C 1
ATOM 2447 O O . TYR A 1 313 ? -1.036 -75.188 -16.375 1 32.59 313 TYR A O 1
ATOM 2455 N N . ASP A 1 314 ? -1.915 -77 -15.062 1 33.56 314 ASP A N 1
ATOM 2456 C CA . ASP A 1 314 ? -3.367 -76.938 -14.93 1 33.56 314 ASP A CA 1
ATOM 2457 C C . ASP A 1 314 ? -3.816 -75.5 -14.609 1 33.56 314 ASP A C 1
ATOM 2459 O O . ASP A 1 314 ? -4.93 -75.312 -14.125 1 33.56 314 ASP A O 1
ATOM 2463 N N . PHE A 1 315 ? -3.01 -74.625 -14.219 1 32.12 315 PHE A N 1
ATOM 2464 C CA . PHE A 1 315 ? -3.459 -73.312 -13.727 1 32.12 315 PHE A CA 1
ATOM 2465 C C . PHE A 1 315 ? -4.277 -72.562 -14.789 1 32.12 315 PHE A C 1
ATOM 2467 O O . PHE A 1 315 ? -5.023 -71.625 -14.477 1 32.12 315 PHE A O 1
ATOM 2474 N N . LEU A 1 316 ? -4.211 -72.75 -16 1 35 316 LEU A N 1
ATOM 2475 C CA . LEU A 1 316 ? -5.098 -72.25 -17.031 1 35 316 LEU A CA 1
ATOM 2476 C C . LEU A 1 316 ? -6.473 -72.875 -16.969 1 35 316 LEU A C 1
ATOM 2478 O O . LEU A 1 316 ? -7.363 -72.562 -17.734 1 35 316 LEU A O 1
ATOM 2482 N N . GLY A 1 317 ? -6.637 -74.062 -16.438 1 32.97 317 GLY A N 1
ATOM 2483 C CA . GLY A 1 317 ? -8.031 -74.312 -16.125 1 32.97 317 GLY A CA 1
ATOM 2484 C C . GLY A 1 317 ? -8.719 -73.188 -15.43 1 32.97 317 GLY A C 1
ATOM 2485 O O . GLY A 1 317 ? -9.898 -72.938 -15.68 1 32.97 317 GLY A O 1
ATOM 2486 N N . TRP A 1 318 ? -8.094 -72.688 -14.359 1 33.84 318 TRP A N 1
ATOM 2487 C CA . TRP A 1 318 ? -8.734 -71.625 -13.594 1 33.84 318 TRP A CA 1
ATOM 2488 C C . TRP A 1 318 ? -8.664 -70.312 -14.336 1 33.84 318 TRP A C 1
ATOM 2490 O O . TRP A 1 318 ? -9.539 -69.438 -14.18 1 33.84 318 TRP A O 1
ATOM 2500 N N . LEU A 1 319 ? -7.645 -70.062 -15.086 1 33.38 319 LEU A N 1
ATOM 2501 C CA . LEU A 1 319 ? -7.578 -68.75 -15.719 1 33.38 319 LEU A CA 1
ATOM 2502 C C . LEU A 1 319 ? -8.484 -68.688 -16.938 1 33.38 319 LEU A C 1
ATOM 2504 O O . LEU A 1 319 ? -8.562 -67.625 -17.609 1 33.38 319 LEU A O 1
ATOM 2508 N N . SER A 1 320 ? -8.898 -69.688 -17.594 1 36.59 320 SER A N 1
ATOM 2509 C CA . SER A 1 320 ? -9.812 -69.562 -18.719 1 36.59 320 SER A CA 1
ATOM 2510 C C . SER A 1 320 ? -10.961 -68.625 -18.438 1 36.59 320 SER A C 1
ATOM 2512 O O . SER A 1 320 ? -11.547 -68.062 -19.359 1 36.59 320 SER A O 1
ATOM 2514 N N . SER A 1 321 ? -11.758 -68.812 -17.359 1 35.41 321 SER A N 1
ATOM 2515 C CA . SER A 1 321 ? -13 -68.062 -17.234 1 35.41 321 SER A CA 1
ATOM 2516 C C . SER A 1 321 ? -12.742 -66.625 -17.016 1 35.41 321 SER A C 1
ATOM 2518 O O . SER A 1 321 ? -12.742 -65.812 -17.969 1 35.41 321 SER A O 1
ATOM 2520 N N . SER A 1 322 ? -13.578 -65.812 -16.031 1 36.28 322 SER A N 1
ATOM 2521 C CA . SER A 1 322 ? -13.922 -64.5 -15.5 1 36.28 322 SER A CA 1
ATOM 2522 C C . SER A 1 322 ? -12.68 -63.781 -15 1 36.28 322 SER A C 1
ATOM 2524 O O . SER A 1 322 ? -12.727 -62.594 -14.727 1 36.28 322 SER A O 1
ATOM 2526 N N . ILE A 1 323 ? -11.484 -64.438 -14.914 1 40.25 323 ILE A N 1
ATOM 2527 C CA . ILE A 1 323 ? -10.461 -63.781 -14.102 1 40.25 323 ILE A CA 1
ATOM 2528 C C . ILE A 1 323 ? -9.477 -63.031 -15 1 40.25 323 ILE A C 1
ATOM 2530 O O . ILE A 1 323 ? -8.945 -62 -14.633 1 40.25 323 ILE A O 1
ATOM 2534 N N . THR A 1 324 ? -8.969 -63.625 -16.109 1 40.19 324 THR A N 1
ATOM 2535 C CA . THR A 1 324 ? -8.117 -62.781 -16.953 1 40.19 324 THR A CA 1
ATOM 2536 C C . THR A 1 324 ? -8.883 -61.562 -17.469 1 40.19 324 THR A C 1
ATOM 2538 O O . THR A 1 324 ? -8.281 -60.531 -17.797 1 40.19 324 THR A O 1
ATOM 2541 N N . GLN A 1 325 ? -10.086 -61.844 -17.734 1 40.28 325 GLN A N 1
ATOM 2542 C CA . GLN A 1 325 ? -10.977 -60.719 -18.062 1 40.28 325 GLN A CA 1
ATOM 2543 C C . GLN A 1 325 ? -10.961 -59.656 -16.969 1 40.28 325 GLN A C 1
ATOM 2545 O O . GLN A 1 325 ? -11.109 -58.469 -17.25 1 40.28 325 GLN A O 1
ATOM 2550 N N . LEU A 1 326 ? -10.617 -60.219 -15.875 1 44 326 LEU A N 1
ATOM 2551 C CA . LEU A 1 326 ? -10.68 -59.312 -14.727 1 44 326 LEU A CA 1
ATOM 2552 C C . LEU A 1 326 ? -9.516 -58.312 -14.742 1 44 326 LEU A C 1
ATOM 2554 O O . LEU A 1 326 ? -9.711 -57.125 -14.547 1 44 326 LEU A O 1
ATOM 2558 N N . PRO A 1 327 ? -8.352 -58.844 -14.938 1 46.69 327 PRO A N 1
ATOM 2559 C CA . PRO A 1 327 ? -7.289 -57.844 -14.977 1 46.69 327 PRO A CA 1
ATOM 2560 C C . PRO A 1 327 ? -7.355 -56.969 -16.219 1 46.69 327 PRO A C 1
ATOM 2562 O O . PRO A 1 327 ? -7.094 -55.75 -16.156 1 46.69 327 PRO A O 1
ATOM 2565 N N . CYS A 1 328 ? -7.629 -57.562 -17.328 1 45.78 328 CYS A N 1
ATOM 2566 C CA . CYS A 1 328 ? -7.859 -56.781 -18.531 1 45.78 328 CYS A CA 1
ATOM 2567 C C . CYS A 1 328 ? -9.031 -55.812 -18.328 1 45.78 328 CYS A C 1
ATOM 2569 O O . CYS A 1 328 ? -8.969 -54.656 -18.75 1 45.78 328 CYS A O 1
ATOM 2571 N N . LEU A 1 329 ? -10.023 -56.344 -17.766 1 48.28 329 LEU A N 1
ATOM 2572 C CA . LEU A 1 329 ? -11.156 -55.5 -17.391 1 48.28 329 LEU A CA 1
ATOM 2573 C C . LEU A 1 329 ? -10.734 -54.469 -16.359 1 48.28 329 LEU A C 1
ATOM 2575 O O . LEU A 1 329 ? -11.156 -53.312 -16.438 1 48.28 329 LEU A O 1
ATOM 2579 N N . LEU A 1 330 ? -9.859 -54.812 -15.516 1 48.47 330 LEU A N 1
ATOM 2580 C CA . LEU A 1 330 ? -9.375 -53.875 -14.523 1 48.47 330 LEU A CA 1
ATOM 2581 C C . LEU A 1 330 ? -8.445 -52.844 -15.156 1 48.47 330 LEU A C 1
ATOM 2583 O O . LEU A 1 330 ? -8.516 -51.656 -14.836 1 48.47 330 LEU A O 1
ATOM 2587 N N . ALA A 1 331 ? -7.68 -53.281 -16.031 1 52.34 331 ALA A N 1
ATOM 2588 C CA . ALA A 1 331 ? -6.812 -52.375 -16.766 1 52.34 331 ALA A CA 1
ATOM 2589 C C . ALA A 1 331 ? -7.629 -51.469 -17.688 1 52.34 331 ALA A C 1
ATOM 2591 O O . ALA A 1 331 ? -7.367 -50.281 -17.781 1 52.34 331 ALA A O 1
ATOM 2592 N N . PHE A 1 332 ? -8.57 -52.062 -18.375 1 53.12 332 PHE A N 1
ATOM 2593 C CA . PHE A 1 332 ? -9.508 -51.281 -19.188 1 53.12 332 PHE A CA 1
ATOM 2594 C C . PHE A 1 332 ? -10.305 -50.312 -18.312 1 53.12 332 PHE A C 1
ATOM 2596 O O . PHE A 1 332 ? -10.508 -49.156 -18.688 1 53.12 332 PHE A O 1
ATOM 2603 N N . SER A 1 333 ? -10.711 -50.781 -17.188 1 49.97 333 SER A N 1
ATOM 2604 C CA . SER A 1 333 ? -11.43 -49.906 -16.266 1 49.97 333 SER A CA 1
ATOM 2605 C C . SER A 1 333 ? -10.523 -48.812 -15.719 1 49.97 333 SER A C 1
ATOM 2607 O O . SER A 1 333 ? -10.961 -47.656 -15.562 1 49.97 333 SER A O 1
ATOM 2609 N N . GLY A 1 334 ? -9.375 -49.094 -15.414 1 51.47 334 GLY A N 1
ATOM 2610 C CA . GLY A 1 334 ? -8.43 -48.094 -14.984 1 51.47 334 GLY A CA 1
ATOM 2611 C C . GLY A 1 334 ? -8.109 -47.062 -16.062 1 51.47 334 GLY A C 1
ATOM 2612 O O . GLY A 1 334 ? -8.062 -45.875 -15.805 1 51.47 334 GLY A O 1
ATOM 2613 N N . MET A 1 335 ? -7.98 -47.531 -17.281 1 54.06 335 MET A N 1
ATOM 2614 C CA . MET A 1 335 ? -7.766 -46.656 -18.438 1 54.06 335 MET A CA 1
ATOM 2615 C C . MET A 1 335 ? -8.984 -45.781 -18.688 1 54.06 335 MET A C 1
ATOM 2617 O O . MET A 1 335 ? -8.852 -44.594 -19.031 1 54.06 335 MET A O 1
ATOM 2621 N N . LEU A 1 336 ? -10.07 -46.406 -18.547 1 51.09 336 LEU A N 1
ATOM 2622 C CA . LEU A 1 336 ? -11.305 -45.625 -18.656 1 51.09 336 LEU A CA 1
ATOM 2623 C C . LEU A 1 336 ? -11.383 -44.562 -17.562 1 51.09 336 LEU A C 1
ATOM 2625 O O . LEU A 1 336 ? -11.797 -43.438 -17.828 1 51.09 336 LEU A O 1
ATOM 2629 N N . VAL A 1 337 ? -10.93 -44.906 -16.438 1 52.06 337 VAL A N 1
ATOM 2630 C CA . VAL A 1 337 ? -10.945 -43.938 -15.336 1 52.06 337 VAL A CA 1
ATOM 2631 C C . VAL A 1 337 ? -9.938 -42.812 -15.617 1 52.06 337 VAL A C 1
ATOM 2633 O O . VAL A 1 337 ? -10.234 -41.625 -15.414 1 52.06 337 VAL A O 1
ATOM 2636 N N . ILE A 1 338 ? -8.867 -43.156 -16.078 1 53.78 338 ILE A N 1
ATOM 2637 C CA . ILE A 1 338 ? -7.859 -42.156 -16.438 1 53.78 338 ILE A CA 1
ATOM 2638 C C . ILE A 1 338 ? -8.359 -41.312 -17.594 1 53.78 338 ILE A C 1
ATOM 2640 O O . ILE A 1 338 ? -8.227 -40.094 -17.594 1 53.78 338 ILE A O 1
ATOM 2644 N N . TYR A 1 339 ? -8.961 -41.938 -18.609 1 50.25 339 TYR A N 1
ATOM 2645 C CA . TYR A 1 339 ? -9.578 -41.219 -19.719 1 50.25 339 TYR A CA 1
ATOM 2646 C C . TYR A 1 339 ? -10.68 -40.281 -19.219 1 50.25 339 TYR A C 1
ATOM 2648 O O . TYR A 1 339 ? -10.766 -39.125 -19.641 1 50.25 339 TYR A O 1
ATOM 2656 N N . LEU A 1 340 ? -11.477 -40.812 -18.406 1 49.34 340 LEU A N 1
ATOM 2657 C CA . LEU A 1 340 ? -12.578 -40 -17.891 1 49.34 340 LEU A CA 1
ATOM 2658 C C . LEU A 1 340 ? -12.062 -38.844 -17.047 1 49.34 340 LEU A C 1
ATOM 2660 O O . LEU A 1 340 ? -12.625 -37.75 -17.078 1 49.34 340 LEU A O 1
ATOM 2664 N N . LYS A 1 341 ? -11.148 -39.156 -16.359 1 48.69 341 LYS A N 1
ATOM 2665 C CA . LYS A 1 341 ? -10.562 -38.031 -15.578 1 48.69 341 LYS A CA 1
ATOM 2666 C C . LYS A 1 341 ? -9.945 -37 -16.5 1 48.69 341 LYS A C 1
ATOM 2668 O O . LYS A 1 341 ? -10.062 -35.781 -16.25 1 48.69 341 LYS A O 1
ATOM 2673 N N . PHE A 1 342 ? -9.469 -37.312 -17.594 1 48.41 342 PHE A N 1
ATOM 2674 C CA . PHE A 1 342 ? -8.906 -36.406 -18.594 1 48.41 342 PHE A CA 1
ATOM 2675 C C . PHE A 1 342 ? -10.008 -35.719 -19.375 1 48.41 342 PHE A C 1
ATOM 2677 O O . PHE A 1 342 ? -9.891 -34.531 -19.703 1 48.41 342 PHE A O 1
ATOM 2684 N N . ARG A 1 343 ? -10.977 -36.438 -19.812 1 47.84 343 ARG A N 1
ATOM 2685 C CA . ARG A 1 343 ? -12.109 -35.844 -20.5 1 47.84 343 ARG A CA 1
ATOM 2686 C C . ARG A 1 343 ? -12.797 -34.812 -19.609 1 47.84 343 ARG A C 1
ATOM 2688 O O . ARG A 1 343 ? -13.227 -33.75 -20.078 1 47.84 343 ARG A O 1
ATOM 2695 N N . LYS A 1 344 ? -12.977 -35.094 -18.484 1 46.53 344 LYS A N 1
ATOM 2696 C CA . LYS A 1 344 ? -13.633 -34.156 -17.594 1 46.53 344 LYS A CA 1
ATOM 2697 C C . LYS A 1 344 ? -12.82 -32.875 -17.469 1 46.53 344 LYS A C 1
ATOM 2699 O O . LYS A 1 344 ? -13.383 -31.781 -17.344 1 46.53 344 LYS A O 1
ATOM 2704 N N . ARG A 1 345 ? -11.695 -32.969 -17.578 1 47.47 345 ARG A N 1
ATOM 2705 C CA . ARG A 1 345 ? -10.883 -31.75 -17.531 1 47.47 345 ARG A CA 1
ATOM 2706 C C . ARG A 1 345 ? -11 -30.953 -18.828 1 47.47 345 ARG A C 1
ATOM 2708 O O . ARG A 1 345 ? -10.945 -29.719 -18.812 1 47.47 345 ARG A O 1
ATOM 2715 N N . GLY A 1 346 ? -11.281 -31.531 -19.953 1 42.16 346 GLY A N 1
ATOM 2716 C CA . GLY A 1 346 ? -11.539 -30.859 -21.219 1 42.16 346 GLY A CA 1
ATOM 2717 C C . GLY A 1 346 ? -12.906 -30.203 -21.266 1 42.16 346 GLY A C 1
ATOM 2718 O O . GLY A 1 346 ? -13.062 -29.156 -21.906 1 42.16 346 GLY A O 1
ATOM 2719 N N . LEU A 1 347 ? -13.969 -30.797 -20.828 1 39.59 347 LEU A N 1
ATOM 2720 C CA . LEU A 1 347 ? -15.32 -30.25 -20.969 1 39.59 347 LEU A CA 1
ATOM 2721 C C . LEU A 1 347 ? -15.523 -29.047 -20.062 1 39.59 347 LEU A C 1
ATOM 2723 O O . LEU A 1 347 ? -16.375 -28.203 -20.328 1 39.59 347 LEU A O 1
ATOM 2727 N N . MET A 1 348 ? -14.875 -28.906 -19.062 1 36.53 348 MET A N 1
ATOM 2728 C CA . MET A 1 348 ? -15.164 -27.719 -18.25 1 36.53 348 MET A CA 1
ATOM 2729 C C . MET A 1 348 ? -14.578 -26.469 -18.891 1 36.53 348 MET A C 1
ATOM 2731 O O . MET A 1 348 ? -14.75 -25.375 -18.375 1 36.53 348 MET A O 1
ATOM 2735 N N . ILE A 1 349 ? -13.852 -26.609 -19.891 1 33.91 349 ILE A N 1
ATOM 2736 C CA . ILE A 1 349 ? -13.32 -25.422 -20.531 1 33.91 349 ILE A CA 1
ATOM 2737 C C . ILE A 1 349 ? -14.281 -24.969 -21.641 1 33.91 349 ILE A C 1
ATOM 2739 O O . ILE A 1 349 ? -14.07 -23.922 -22.266 1 33.91 349 ILE A O 1
ATOM 2743 N N . THR A 1 350 ? -15.344 -25.703 -22.078 1 30.06 350 THR A N 1
ATOM 2744 C CA . THR A 1 350 ? -16.281 -25.031 -22.969 1 30.06 350 THR A CA 1
ATOM 2745 C C . THR A 1 350 ? -17.312 -24.25 -22.172 1 30.06 350 THR A C 1
ATOM 2747 O O . THR A 1 350 ? -17.844 -24.734 -21.172 1 30.06 350 THR A O 1
ATOM 2750 N N . MET B 1 1 ? 2.377 70.25 123.25 1 24.42 1 MET B N 1
ATOM 2751 C CA . MET B 1 1 ? 1.955 71.562 122.875 1 24.42 1 MET B CA 1
ATOM 2752 C C . MET B 1 1 ? 2.178 71.75 121.375 1 24.42 1 MET B C 1
ATOM 2754 O O . MET B 1 1 ? 2.168 72.875 120.875 1 24.42 1 MET B O 1
ATOM 2758 N N . ASP B 1 2 ? 2.506 70.625 120.75 1 23.78 2 ASP B N 1
ATOM 2759 C CA . ASP B 1 2 ? 3.219 70.562 119.438 1 23.78 2 ASP B CA 1
ATOM 2760 C C . ASP B 1 2 ? 2.426 71.25 118.312 1 23.78 2 ASP B C 1
ATOM 2762 O O . ASP B 1 2 ? 1.218 71.062 118.188 1 23.78 2 ASP B O 1
ATOM 2766 N N . GLU B 1 3 ? 3.039 72.188 117.688 1 21.91 3 GLU B N 1
ATOM 2767 C CA . GLU B 1 3 ? 2.781 73.438 116.938 1 21.91 3 GLU B CA 1
ATOM 2768 C C . GLU B 1 3 ? 2.314 73.125 115.5 1 21.91 3 GLU B C 1
ATOM 2770 O O . GLU B 1 3 ? 1.694 74 114.875 1 21.91 3 GLU B O 1
ATOM 2775 N N . ASP B 1 4 ? 2.957 72.062 114.875 1 25.05 4 ASP B N 1
ATOM 2776 C CA . ASP B 1 4 ? 3.365 72.375 113.5 1 25.05 4 ASP B CA 1
ATOM 2777 C C . ASP B 1 4 ? 2.154 72.625 112.625 1 25.05 4 ASP B C 1
ATOM 2779 O O . ASP B 1 4 ? 1.046 72.188 112.938 1 25.05 4 ASP B O 1
ATOM 2783 N N . ASN B 1 5 ? 2.48 73.312 111.438 1 24.69 5 ASN B N 1
ATOM 2784 C CA . ASN B 1 5 ? 2.105 74.375 110.5 1 24.69 5 ASN B CA 1
ATOM 2785 C C . ASN B 1 5 ? 1.161 73.812 109.438 1 24.69 5 ASN B C 1
ATOM 2787 O O . ASN B 1 5 ? 1.34 72.688 108.938 1 24.69 5 ASN B O 1
ATOM 2791 N N . ILE B 1 6 ? 0.036 74.438 109.188 1 25.72 6 ILE B N 1
ATOM 2792 C CA . ILE B 1 6 ? -1.287 74.312 108.625 1 25.72 6 ILE B CA 1
ATOM 2793 C C . ILE B 1 6 ? -1.188 74.5 107.125 1 25.72 6 ILE B C 1
ATOM 2795 O O . ILE B 1 6 ? -2.201 74.5 106.375 1 25.72 6 ILE B O 1
ATOM 2799 N N . ILE B 1 7 ? 0.141 74.562 106.5 1 27.45 7 ILE B N 1
ATOM 2800 C CA . ILE B 1 7 ? 0.078 75.5 105.438 1 27.45 7 ILE B CA 1
ATOM 2801 C C . ILE B 1 7 ? -0.831 74.938 104.312 1 27.45 7 ILE B C 1
ATOM 2803 O O . ILE B 1 7 ? -0.767 73.75 104 1 27.45 7 ILE B O 1
ATOM 2807 N N . GLY B 1 8 ? -1.836 75.75 103.875 1 22.8 8 GLY B N 1
ATOM 2808 C CA . GLY B 1 8 ? -3.031 75.75 103.062 1 22.8 8 GLY B CA 1
ATOM 2809 C C . GLY B 1 8 ? -2.732 75.562 101.562 1 22.8 8 GLY B C 1
ATOM 2810 O O . GLY B 1 8 ? -1.646 75.938 101.125 1 22.8 8 GLY B O 1
ATOM 2811 N N . ALA B 1 9 ? -3.254 74.5 100.938 1 27.17 9 ALA B N 1
ATOM 2812 C CA . ALA B 1 9 ? -3.279 73.875 99.625 1 27.17 9 ALA B CA 1
ATOM 2813 C C . ALA B 1 9 ? -3.74 74.812 98.562 1 27.17 9 ALA B C 1
ATOM 2815 O O . ALA B 1 9 ? -4.859 75.312 98.625 1 27.17 9 ALA B O 1
ATOM 2816 N N . GLU B 1 10 ? -2.775 75.812 98.125 1 23.75 10 GLU B N 1
ATOM 2817 C CA . GLU B 1 10 ? -3.029 76.812 97.188 1 23.75 10 GLU B CA 1
ATOM 2818 C C . GLU B 1 10 ? -3.52 76.25 95.812 1 23.75 10 GLU B C 1
ATOM 2820 O O . GLU B 1 10 ? -2.908 75.312 95.312 1 23.75 10 GLU B O 1
ATOM 2825 N N . TYR B 1 11 ? -4.82 76.312 95.5 1 26.45 11 TYR B N 1
ATOM 2826 C CA . TYR B 1 11 ? -5.602 75.812 94.375 1 26.45 11 TYR B CA 1
ATOM 2827 C C . TYR B 1 11 ? -5.223 76.562 93.062 1 26.45 11 TYR B C 1
ATOM 2829 O O . TYR B 1 11 ? -5.344 77.812 93 1 26.45 11 TYR B O 1
ATOM 2837 N N . PRO B 1 12 ? -3.998 76.438 92.438 1 32.62 12 PRO B N 1
ATOM 2838 C CA . PRO B 1 12 ? -3.697 77.375 91.375 1 32.62 12 PRO B CA 1
ATOM 2839 C C . PRO B 1 12 ? -4.758 77.312 90.25 1 32.62 12 PRO B C 1
ATOM 2841 O O . PRO B 1 12 ? -5.367 76.312 90 1 32.62 12 PRO B O 1
ATOM 2844 N N . PRO B 1 13 ? -5.398 78.5 89.875 1 28.08 13 PRO B N 1
ATOM 2845 C CA . PRO B 1 13 ? -6.523 78.625 88.938 1 28.08 13 PRO B CA 1
ATOM 2846 C C . PRO B 1 13 ? -6.164 78.312 87.5 1 28.08 13 PRO B C 1
ATOM 2848 O O . PRO B 1 13 ? -4.988 78.312 87.125 1 28.08 13 PRO B O 1
ATOM 2851 N N . TRP B 1 14 ? -7.113 77.688 86.688 1 27.64 14 TRP B N 1
ATOM 2852 C CA . TRP B 1 14 ? -7.355 77 85.438 1 27.64 14 TRP B CA 1
ATOM 2853 C C . TRP B 1 14 ? -7.238 78 84.312 1 27.64 14 TRP B C 1
ATOM 2855 O O . TRP B 1 14 ? -8.195 78.688 83.938 1 27.64 14 TRP B O 1
ATOM 2865 N N . ASN B 1 15 ? -6.098 78.812 84.25 1 25.19 15 ASN B N 1
ATOM 2866 C CA . ASN B 1 15 ? -6.102 79.812 83.188 1 25.19 15 ASN B CA 1
ATOM 2867 C C . ASN B 1 15 ? -6.43 79.25 81.812 1 25.19 15 ASN B C 1
ATOM 2869 O O . ASN B 1 15 ? -6.035 78.125 81.5 1 25.19 15 ASN B O 1
ATOM 2873 N N . SER B 1 16 ? -7.305 80 81.062 1 25.69 16 SER B N 1
ATOM 2874 C CA . SER B 1 16 ? -8.18 79.938 79.875 1 25.69 16 SER B CA 1
ATOM 2875 C C . SER B 1 16 ? -7.395 79.625 78.625 1 25.69 16 SER B C 1
ATOM 2877 O O . SER B 1 16 ? -6.164 79.562 78.625 1 25.69 16 SER B O 1
ATOM 2879 N N . LYS B 1 17 ? -7.645 80.375 77.438 1 28.05 17 LYS B N 1
ATOM 2880 C CA . LYS B 1 17 ? -8.242 80.188 76.125 1 28.05 17 LYS B CA 1
ATOM 2881 C C . LYS B 1 17 ? -7.18 80.312 75.062 1 28.05 17 LYS B C 1
ATOM 2883 O O . LYS B 1 17 ? -7.496 80.625 73.875 1 28.05 17 LYS B O 1
ATOM 2888 N N . SER B 1 18 ? -5.844 80.062 75.312 1 29.27 18 SER B N 1
ATOM 2889 C CA . SER B 1 18 ? -5.047 80.562 74.188 1 29.27 18 SER B CA 1
ATOM 2890 C C . SER B 1 18 ? -5.406 79.812 72.875 1 29.27 18 SER B C 1
ATOM 2892 O O . SER B 1 18 ? -5.535 78.562 72.875 1 29.27 18 SER B O 1
ATOM 2894 N N . MET B 1 19 ? -6.102 80.438 71.875 1 27.53 19 MET B N 1
ATOM 2895 C CA . MET B 1 19 ? -6.594 80.062 70.5 1 27.53 19 MET B CA 1
ATOM 2896 C C . MET B 1 19 ? -5.445 79.688 69.625 1 27.53 19 MET B C 1
ATOM 2898 O O . MET B 1 19 ? -4.531 80.5 69.375 1 27.53 19 MET B O 1
ATOM 2902 N N . MET B 1 20 ? -4.859 78.562 69.688 1 29.77 20 MET B N 1
ATOM 2903 C CA . MET B 1 20 ? -3.738 78.125 68.875 1 29.77 20 MET B CA 1
ATOM 2904 C C . MET B 1 20 ? -4.086 78.125 67.375 1 29.77 20 MET B C 1
ATOM 2906 O O . MET B 1 20 ? -5.105 77.625 66.938 1 29.77 20 MET B O 1
ATOM 2910 N N . LYS B 1 21 ? -3.656 79.188 66.625 1 32.56 21 LYS B N 1
ATOM 2911 C CA . LYS B 1 21 ? -3.723 79.375 65.188 1 32.56 21 LYS B CA 1
ATOM 2912 C C . LYS B 1 21 ? -3.023 78.188 64.438 1 32.56 21 LYS B C 1
ATOM 2914 O O . LYS B 1 21 ? -1.848 77.938 64.75 1 32.56 21 LYS B O 1
ATOM 2919 N N . LEU B 1 22 ? -3.807 77.125 64.188 1 29 22 LEU B N 1
ATOM 2920 C CA . LEU B 1 22 ? -3.338 76 63.438 1 29 22 LEU B CA 1
ATOM 2921 C C . LEU B 1 22 ? -2.738 76.438 62.094 1 29 22 LEU B C 1
ATOM 2923 O O . LEU B 1 22 ? -3.389 77.125 61.312 1 29 22 LEU B O 1
ATOM 2927 N N . LYS B 1 23 ? -1.368 76.625 62.031 1 34.94 23 LYS B N 1
ATOM 2928 C CA . LYS B 1 23 ? -0.593 76.875 60.812 1 34.94 23 LYS B CA 1
ATOM 2929 C C . LYS B 1 23 ? -0.885 75.812 59.781 1 34.94 23 LYS B C 1
ATOM 2931 O O . LYS B 1 23 ? -0.904 74.625 60.094 1 34.94 23 LYS B O 1
ATOM 2936 N N . SER B 1 24 ? -1.601 76.188 58.688 1 34.97 24 SER B N 1
ATOM 2937 C CA . SER B 1 24 ? -1.894 75.438 57.469 1 34.97 24 SER B CA 1
ATOM 2938 C C . SER B 1 24 ? -0.618 74.875 56.812 1 34.97 24 SER B C 1
ATOM 2940 O O . SER B 1 24 ? 0.303 75.625 56.531 1 34.97 24 SER B O 1
ATOM 2942 N N . SER B 1 25 ? -0.022 73.812 57.375 1 35.91 25 SER B N 1
ATOM 2943 C CA . SER B 1 25 ? 1.095 73.125 56.75 1 35.91 25 SER B CA 1
ATOM 2944 C C . SER B 1 25 ? 0.799 72.812 55.281 1 35.91 25 SER B C 1
ATOM 2946 O O . SER B 1 25 ? -0.305 72.375 54.938 1 35.91 25 SER B O 1
ATOM 2948 N N . SER B 1 26 ? 1.484 73.562 54.406 1 40.03 26 SER B N 1
ATOM 2949 C CA . SER B 1 26 ? 1.604 73.25 52.969 1 40.03 26 SER B CA 1
ATOM 2950 C C . SER B 1 26 ? 1.917 71.812 52.719 1 40.03 26 SER B C 1
ATOM 2952 O O . SER B 1 26 ? 2.922 71.25 53.188 1 40.03 26 SER B O 1
ATOM 2954 N N . PHE B 1 27 ? 0.891 70.938 52.719 1 43.62 27 PHE B N 1
ATOM 2955 C CA . PHE B 1 27 ? 1.029 69.625 52.219 1 43.62 27 PHE B CA 1
ATOM 2956 C C . PHE B 1 27 ? 1.834 69.562 50.906 1 43.62 27 PHE B C 1
ATOM 2958 O O . PHE B 1 27 ? 1.438 70.188 49.938 1 43.62 27 PHE B O 1
ATOM 2965 N N . SER B 1 28 ? 3.221 69.5 51.062 1 42.41 28 SER B N 1
ATOM 2966 C CA . SER B 1 28 ? 4.191 69.25 50 1 42.41 28 SER B CA 1
ATOM 2967 C C . SER B 1 28 ? 3.689 68.25 49.031 1 42.41 28 SER B C 1
ATOM 2969 O O . SER B 1 28 ? 3.143 67.188 49.438 1 42.41 28 SER B O 1
ATOM 2971 N N . GLY B 1 29 ? 3.371 68.562 47.812 1 44.56 29 GLY B N 1
ATOM 2972 C CA . GLY B 1 29 ? 3.111 67.938 46.531 1 44.56 29 GLY B CA 1
ATOM 2973 C C . GLY B 1 29 ? 4.031 66.75 46.281 1 44.56 29 GLY B C 1
ATOM 2974 O O . GLY B 1 29 ? 4.012 66.125 45.219 1 44.56 29 GLY B O 1
ATOM 2975 N N . SER B 1 30 ? 5.012 66.562 47.219 1 48.91 30 SER B N 1
ATOM 2976 C CA . SER B 1 30 ? 5.98 65.5 46.844 1 48.91 30 SER B CA 1
ATOM 2977 C C . SER B 1 30 ? 5.371 64.125 46.938 1 48.91 30 SER B C 1
ATOM 2979 O O . SER B 1 30 ? 6.02 63.156 46.594 1 48.91 30 SER B O 1
ATOM 2981 N N . CYS B 1 31 ? 4.191 64 47.688 1 47.38 31 CYS B N 1
ATOM 2982 C CA . CYS B 1 31 ? 3.717 62.656 47.906 1 47.38 31 CYS B CA 1
ATOM 2983 C C . CYS B 1 31 ? 3.084 62.094 46.625 1 47.38 31 CYS B C 1
ATOM 2985 O O . CYS B 1 31 ? 2.852 60.906 46.531 1 47.38 31 CYS B O 1
ATOM 2987 N N . VAL B 1 32 ? 2.705 63.094 45.812 1 48.78 32 VAL B N 1
ATOM 2988 C CA . VAL B 1 32 ? 1.98 62.531 44.656 1 48.78 32 VAL B CA 1
ATOM 2989 C C . VAL B 1 32 ? 2.959 61.875 43.719 1 48.78 32 VAL B C 1
ATOM 2991 O O . VAL B 1 32 ? 2.557 61.062 42.875 1 48.78 32 VAL B O 1
ATOM 2994 N N . SER B 1 33 ? 4.246 62.344 43.75 1 49.59 33 SER B N 1
ATOM 2995 C CA . SER B 1 33 ? 5.121 61.719 42.75 1 49.59 33 SER B CA 1
ATOM 2996 C C . SER B 1 33 ? 5.477 60.281 43.125 1 49.59 33 SER B C 1
ATOM 2998 O O . SER B 1 33 ? 6.027 59.562 42.312 1 49.59 33 SER B O 1
ATOM 3000 N N . PHE B 1 34 ? 5.453 60.062 44.469 1 50.12 34 PHE B N 1
ATOM 3001 C CA . PHE B 1 34 ? 5.785 58.688 44.844 1 50.12 34 PHE B CA 1
ATOM 3002 C C . PHE B 1 34 ? 4.719 57.719 44.375 1 50.12 34 PHE B C 1
ATOM 3004 O O . PHE B 1 34 ? 4.859 56.5 44.531 1 50.12 34 PHE B O 1
ATOM 3011 N N . LEU B 1 35 ? 3.523 58.25 44.094 1 46.72 35 LEU B N 1
ATOM 3012 C CA . LEU B 1 35 ? 2.475 57.281 43.781 1 46.72 35 LEU B CA 1
ATOM 3013 C C . LEU B 1 35 ? 2.82 56.5 42.5 1 46.72 35 LEU B C 1
ATOM 3015 O O . LEU B 1 35 ? 2.531 55.312 42.406 1 46.72 35 LEU B O 1
ATOM 3019 N N . LEU B 1 36 ? 3.111 57.312 41.438 1 45.62 36 LEU B N 1
ATOM 3020 C CA . LEU B 1 36 ? 2.936 56.531 40.219 1 45.62 36 LEU B CA 1
ATOM 3021 C C . LEU B 1 36 ? 4.137 55.594 39.969 1 45.62 36 LEU B C 1
ATOM 3023 O O . LEU B 1 36 ? 4.473 55.312 38.844 1 45.62 36 LEU B O 1
ATOM 3027 N N . LEU B 1 37 ? 5.094 55.594 40.938 1 46.38 37 LEU B N 1
ATOM 3028 C CA . LEU B 1 37 ? 5.969 54.469 40.562 1 46.38 37 LEU B CA 1
ATOM 3029 C C . LEU B 1 37 ? 5.18 53.156 40.5 1 46.38 37 LEU B C 1
ATOM 3031 O O . LEU B 1 37 ? 4.855 52.562 41.531 1 46.38 37 LEU B O 1
ATOM 3035 N N . GLN B 1 38 ? 4.188 53.094 39.656 1 45.91 38 GLN B N 1
ATOM 3036 C CA . GLN B 1 38 ? 3.725 51.781 39.281 1 45.91 38 GLN B CA 1
ATOM 3037 C C . GLN B 1 38 ? 4.887 50.781 39.219 1 45.91 38 GLN B C 1
ATOM 3039 O O . GLN B 1 38 ? 5.773 50.938 38.375 1 45.91 38 GLN B O 1
ATOM 3044 N N . VAL B 1 39 ? 5.352 50.281 40.281 1 46.59 39 VAL B N 1
ATOM 3045 C CA . VAL B 1 39 ? 6.137 49.062 40.25 1 46.59 39 VAL B CA 1
ATOM 3046 C C . VAL B 1 39 ? 5.602 48.156 39.125 1 46.59 39 VAL B C 1
ATOM 3048 O O . VAL B 1 39 ? 4.48 47.656 39.219 1 46.59 39 VAL B O 1
ATOM 3051 N N . MET B 1 40 ? 5.84 48.438 37.875 1 44.19 40 MET B N 1
ATOM 3052 C CA . MET B 1 40 ? 5.852 47.312 36.938 1 44.19 40 MET B CA 1
ATOM 3053 C C . MET B 1 40 ? 6.496 46.094 37.594 1 44.19 40 MET B C 1
ATOM 3055 O O . MET B 1 40 ? 7.723 45.969 37.594 1 44.19 40 MET B O 1
ATOM 3059 N N . THR B 1 41 ? 6.133 45.688 38.719 1 45.09 41 THR B N 1
ATOM 3060 C CA . THR B 1 41 ? 6.512 44.312 39.031 1 45.09 41 THR B CA 1
ATOM 3061 C C . THR B 1 41 ? 6.41 43.406 37.812 1 45.09 41 THR B C 1
ATOM 3063 O O . THR B 1 41 ? 5.32 43.219 37.25 1 45.09 41 THR B O 1
ATOM 3066 N N . SER B 1 42 ? 7.395 43.438 36.969 1 47.38 42 SER B N 1
ATOM 3067 C CA . SER B 1 42 ? 7.543 42.281 36.062 1 47.38 42 SER B CA 1
ATOM 3068 C C . SER B 1 42 ? 7.234 41 36.781 1 47.38 42 SER B C 1
ATOM 3070 O O . SER B 1 42 ? 7.988 40.562 37.656 1 47.38 42 SER B O 1
ATOM 3072 N N . THR B 1 43 ? 6.109 40.75 37.375 1 47.44 43 THR B N 1
ATOM 3073 C CA . THR B 1 43 ? 5.82 39.375 37.781 1 47.44 43 THR B CA 1
ATOM 3074 C C . THR B 1 43 ? 6.496 38.406 36.812 1 47.44 43 THR B C 1
ATOM 3076 O O . THR B 1 43 ? 6.27 38.438 35.625 1 47.44 43 THR B O 1
ATOM 3079 N N . SER B 1 44 ? 7.742 38.156 37.062 1 52.72 44 SER B N 1
ATOM 3080 C CA . SER B 1 44 ? 8.32 37 36.375 1 52.72 44 SER B CA 1
ATOM 3081 C C . SER B 1 44 ? 7.277 35.906 36.156 1 52.72 44 SER B C 1
ATOM 3083 O O . SER B 1 44 ? 6.812 35.281 37.094 1 52.72 44 SER B O 1
ATOM 3085 N N . GLU B 1 45 ? 6.301 36.125 35.469 1 60.72 45 GLU B N 1
ATOM 3086 C CA . GLU B 1 45 ? 5.219 35.188 35.188 1 60.72 45 GLU B CA 1
ATOM 3087 C C . GLU B 1 45 ? 5.766 33.781 34.844 1 60.72 45 GLU B C 1
ATOM 3089 O O . GLU B 1 45 ? 6.609 33.656 33.969 1 60.72 45 GLU B O 1
ATOM 3094 N N . ASN B 1 46 ? 5.773 32.875 35.781 1 82.31 46 ASN B N 1
ATOM 3095 C CA . ASN B 1 46 ? 6.105 31.469 35.656 1 82.31 46 ASN B CA 1
ATOM 3096 C C . ASN B 1 46 ? 5.305 30.812 34.531 1 82.31 46 ASN B C 1
ATOM 3098 O O . ASN B 1 46 ? 4.074 30.859 34.531 1 82.31 46 ASN B O 1
ATOM 3102 N N . TRP B 1 47 ? 5.938 30.734 33.406 1 89.31 47 TRP B N 1
ATOM 3103 C CA . TRP B 1 47 ? 5.277 30.047 32.312 1 89.31 47 TRP B CA 1
ATOM 3104 C C . TRP B 1 47 ? 5.852 28.656 32.125 1 89.31 47 TRP B C 1
ATOM 3106 O O . TRP B 1 47 ? 6.961 28.359 32.562 1 89.31 47 TRP B O 1
ATOM 3116 N N . THR B 1 48 ? 5.062 27.781 31.625 1 93.25 48 THR B N 1
ATOM 3117 C CA . THR B 1 48 ? 5.457 26.422 31.266 1 93.25 48 THR B CA 1
ATOM 3118 C C . THR B 1 48 ? 5.188 26.141 29.797 1 93.25 48 THR B C 1
ATOM 3120 O O . THR B 1 48 ? 4.527 26.938 29.109 1 93.25 48 THR B O 1
ATOM 3123 N N . VAL B 1 49 ? 5.844 25.156 29.344 1 95.19 49 VAL B N 1
ATOM 3124 C CA . VAL B 1 49 ? 5.656 24.75 27.953 1 95.19 49 VAL B CA 1
ATOM 3125 C C . VAL B 1 49 ? 4.758 23.516 27.891 1 95.19 49 VAL B C 1
ATOM 3127 O O . VAL B 1 49 ? 4.98 22.531 28.609 1 95.19 49 VAL B O 1
ATOM 3130 N N . THR B 1 50 ? 3.73 23.594 27.094 1 94.75 50 THR B N 1
ATOM 3131 C CA . THR B 1 50 ? 2.814 22.469 26.922 1 94.75 50 THR B CA 1
ATOM 3132 C C . THR B 1 50 ? 2.791 22.016 25.469 1 94.75 50 THR B C 1
ATOM 3134 O O . THR B 1 50 ? 3.186 22.766 24.562 1 94.75 50 THR B O 1
ATOM 3137 N N . ILE B 1 51 ? 2.395 20.75 25.328 1 94.31 51 ILE B N 1
ATOM 3138 C CA . ILE B 1 51 ? 2.318 20.156 24 1 94.31 51 ILE B CA 1
ATOM 3139 C C . ILE B 1 51 ? 0.903 19.641 23.75 1 94.31 51 ILE B C 1
ATOM 3141 O O . ILE B 1 51 ? 0.333 18.938 24.594 1 94.31 51 ILE B O 1
ATOM 3145 N N . PRO B 1 52 ? 0.32 20 22.672 1 89.44 52 PRO B N 1
ATOM 3146 C CA . PRO B 1 52 ? -1.038 19.531 22.375 1 89.44 52 PRO B CA 1
ATOM 3147 C C . PRO B 1 52 ? -1.11 18.016 22.156 1 89.44 52 PRO B C 1
ATOM 3149 O O . PRO B 1 52 ? -2.1 17.391 22.531 1 89.44 52 PRO B O 1
ATOM 3152 N N . ALA B 1 53 ? -0.095 17.484 21.484 1 90.12 53 ALA B N 1
ATOM 3153 C CA . ALA B 1 53 ? -0.082 16.047 21.188 1 90.12 53 ALA B CA 1
ATOM 3154 C C . ALA B 1 53 ? 1.246 15.422 21.594 1 90.12 53 ALA B C 1
ATOM 3156 O O . ALA B 1 53 ? 2.285 15.703 21 1 90.12 53 ALA B O 1
ATOM 3157 N N . ARG B 1 54 ? 1.208 14.523 22.484 1 92.44 54 ARG B N 1
ATOM 3158 C CA . ARG B 1 54 ? 2.42 13.898 23 1 92.44 54 ARG B CA 1
ATOM 3159 C C . ARG B 1 54 ? 2.916 12.805 22.062 1 92.44 54 ARG B C 1
ATOM 3161 O O . ARG B 1 54 ? 4.113 12.516 22.016 1 92.44 54 ARG B O 1
ATOM 3168 N N . HIS B 1 55 ? 1.982 12.172 21.406 1 94.5 55 HIS B N 1
ATOM 3169 C CA . HIS B 1 55 ? 2.332 11.109 20.469 1 94.5 55 HIS B CA 1
ATOM 3170 C C . HIS B 1 55 ? 1.852 11.438 19.062 1 94.5 55 HIS B C 1
ATOM 3172 O O . HIS B 1 55 ? 0.658 11.664 18.844 1 94.5 55 HIS B O 1
ATOM 3178 N N . LEU B 1 56 ? 2.824 11.461 18.188 1 95.19 56 LEU B N 1
ATOM 3179 C CA . LEU B 1 56 ? 2.527 11.781 16.797 1 95.19 56 LEU B CA 1
ATOM 3180 C C . LEU B 1 56 ? 2.895 10.617 15.875 1 95.19 56 LEU B C 1
ATOM 3182 O O . LEU B 1 56 ? 3.83 9.867 16.156 1 95.19 56 LEU B O 1
ATOM 3186 N N . VAL B 1 57 ? 2.105 10.453 14.867 1 93.19 57 VAL B N 1
ATOM 3187 C CA . VAL B 1 57 ? 2.383 9.438 13.859 1 93.19 57 VAL B CA 1
ATOM 3188 C C . VAL B 1 57 ? 2.537 10.094 12.492 1 93.19 57 VAL B C 1
ATOM 3190 O O . VAL B 1 57 ? 1.727 10.938 12.102 1 93.19 57 VAL B O 1
ATOM 3193 N N . ALA B 1 58 ? 3.613 9.758 11.828 1 93.56 58 ALA B N 1
ATOM 3194 C CA . ALA B 1 58 ? 3.848 10.266 10.477 1 93.56 58 ALA B CA 1
ATOM 3195 C C . ALA B 1 58 ? 4.234 9.141 9.523 1 93.56 58 ALA B C 1
ATOM 3197 O O . ALA B 1 58 ? 4.68 8.078 9.961 1 93.56 58 ALA B O 1
ATOM 3198 N N . THR B 1 59 ? 4.031 9.391 8.258 1 90.56 59 THR B N 1
ATOM 3199 C CA . THR B 1 59 ? 4.371 8.406 7.23 1 90.56 59 THR B CA 1
ATOM 3200 C C . THR B 1 59 ? 5.637 8.82 6.488 1 90.56 59 THR B C 1
ATOM 3202 O O . THR B 1 59 ? 5.898 10.016 6.309 1 90.56 59 THR B O 1
ATOM 3205 N N . VAL B 1 60 ? 6.328 7.793 6.055 1 92.12 60 VAL B N 1
ATOM 3206 C CA . VAL B 1 60 ? 7.551 8.055 5.305 1 92.12 60 VAL B CA 1
ATOM 3207 C C . VAL B 1 60 ? 7.227 8.867 4.055 1 92.12 60 VAL B C 1
ATOM 3209 O O . VAL B 1 60 ? 6.266 8.57 3.342 1 92.12 60 VAL B O 1
ATOM 3212 N N . GLY B 1 61 ? 8.031 9.891 3.826 1 88.12 61 GLY B N 1
ATOM 3213 C CA . GLY B 1 61 ? 7.832 10.758 2.672 1 88.12 61 GLY B CA 1
ATOM 3214 C C . GLY B 1 61 ? 6.887 11.914 2.943 1 88.12 61 GLY B C 1
ATOM 3215 O O . GLY B 1 61 ? 6.801 12.852 2.146 1 88.12 61 GLY B O 1
ATOM 3216 N N . GLY B 1 62 ? 6.168 11.812 4.043 1 88.12 62 GLY B N 1
ATOM 3217 C CA . GLY B 1 62 ? 5.238 12.867 4.418 1 88.12 62 GLY B CA 1
ATOM 3218 C C . GLY B 1 62 ? 5.867 13.938 5.293 1 88.12 62 GLY B C 1
ATOM 3219 O O . GLY B 1 62 ? 7.043 14.273 5.121 1 88.12 62 GLY B O 1
ATOM 3220 N N . HIS B 1 63 ? 4.953 14.578 6.039 1 91 63 HIS B N 1
ATOM 3221 C CA . HIS B 1 63 ? 5.434 15.594 6.969 1 91 63 HIS B CA 1
ATOM 3222 C C . HIS B 1 63 ? 4.844 15.398 8.359 1 91 63 HIS B C 1
ATOM 3224 O O . HIS B 1 63 ? 3.914 14.609 8.539 1 91 63 HIS B O 1
ATOM 3230 N N . ALA B 1 64 ? 5.484 16.031 9.328 1 94.5 64 ALA B N 1
ATOM 3231 C CA . ALA B 1 64 ? 5.031 15.992 10.719 1 94.5 64 ALA B CA 1
ATOM 3232 C C . ALA B 1 64 ? 5.027 17.391 11.328 1 94.5 64 ALA B C 1
ATOM 3234 O O . ALA B 1 64 ? 5.848 18.234 10.961 1 94.5 64 ALA B O 1
ATOM 3235 N N . GLU B 1 65 ? 4.07 17.609 12.125 1 93.88 65 GLU B N 1
ATOM 3236 C CA . GLU B 1 65 ? 3.955 18.922 12.773 1 93.88 65 GLU B CA 1
ATOM 3237 C C . GLU B 1 65 ? 4.215 18.812 14.273 1 93.88 65 GLU B C 1
ATOM 3239 O O . GLU B 1 65 ? 3.428 18.203 15.008 1 93.88 65 GLU B O 1
ATOM 3244 N N . LEU B 1 66 ? 5.254 19.406 14.703 1 96.5 66 LEU B N 1
ATOM 3245 C CA . LEU B 1 66 ? 5.633 19.422 16.109 1 96.5 66 LEU B CA 1
ATOM 3246 C C . LEU B 1 66 ? 5.238 20.75 16.75 1 96.5 66 LEU B C 1
ATOM 3248 O O . LEU B 1 66 ? 5.957 21.75 16.625 1 96.5 66 LEU B O 1
ATOM 3252 N N . SER B 1 67 ? 4.191 20.719 17.484 1 95.31 67 SER B N 1
ATOM 3253 C CA . SER B 1 67 ? 3.654 21.969 18.047 1 95.31 67 SER B CA 1
ATOM 3254 C C . SER B 1 67 ? 3.959 22.078 19.531 1 95.31 67 SER B C 1
ATOM 3256 O O . SER B 1 67 ? 4.004 21.062 20.234 1 95.31 67 SER B O 1
ATOM 3258 N N . CYS B 1 68 ? 4.199 23.312 19.984 1 95.81 68 CYS B N 1
ATOM 3259 C CA . CYS B 1 68 ? 4.402 23.672 21.375 1 95.81 68 CYS B CA 1
ATOM 3260 C C . CYS B 1 68 ? 3.709 24.984 21.703 1 95.81 68 CYS B C 1
ATOM 3262 O O . CYS B 1 68 ? 3.469 25.812 20.828 1 95.81 68 CYS B O 1
ATOM 3264 N N . GLN B 1 69 ? 3.42 25.125 22.953 1 95 69 GLN B N 1
ATOM 3265 C CA . GLN B 1 69 ? 2.744 26.344 23.359 1 95 69 GLN B CA 1
ATOM 3266 C C . GLN B 1 69 ? 3.104 26.734 24.781 1 95 69 GLN B C 1
ATOM 3268 O O . GLN B 1 69 ? 3.451 25.875 25.594 1 95 69 GLN B O 1
ATOM 3273 N N . LEU B 1 70 ? 2.998 28.031 24.984 1 94.38 70 LEU B N 1
ATOM 3274 C CA . LEU B 1 70 ? 3.254 28.562 26.312 1 94.38 70 LEU B CA 1
ATOM 3275 C C . LEU B 1 70 ? 1.979 28.562 27.156 1 94.38 70 LEU B C 1
ATOM 3277 O O . LEU B 1 70 ? 0.893 28.844 26.641 1 94.38 70 LEU B O 1
ATOM 3281 N N . SER B 1 71 ? 2.16 28.25 28.391 1 92.38 71 SER B N 1
ATOM 3282 C CA . SER B 1 71 ? 1.059 28.328 29.344 1 92.38 71 SER B CA 1
ATOM 3283 C C . SER B 1 71 ? 1.459 29.125 30.578 1 92.38 71 SER B C 1
ATOM 3285 O O . SER B 1 71 ? 2.406 28.75 31.281 1 92.38 71 SER B O 1
ATOM 3287 N N . PRO B 1 72 ? 0.84 30.062 30.906 1 92 72 PRO B N 1
ATOM 3288 C CA . PRO B 1 72 ? -0.269 30.672 30.172 1 92 72 PRO B CA 1
ATOM 3289 C C . PRO B 1 72 ? 0.172 31.312 28.859 1 92 72 PRO B C 1
ATOM 3291 O O . PRO B 1 72 ? 1.364 31.547 28.656 1 92 72 PRO B O 1
ATOM 3294 N N . PRO B 1 73 ? -0.821 31.609 27.953 1 90.19 73 PRO B N 1
ATOM 3295 C CA . PRO B 1 73 ? -0.459 32.188 26.656 1 90.19 73 PRO B CA 1
ATOM 3296 C C . PRO B 1 73 ? 0.218 33.531 26.781 1 90.19 73 PRO B C 1
ATOM 3298 O O . PRO B 1 73 ? -0.235 34.406 27.547 1 90.19 73 PRO B O 1
ATOM 3301 N N . GLN B 1 74 ? 1.309 33.719 26.141 1 90.56 74 GLN B N 1
ATOM 3302 C CA . GLN B 1 74 ? 2.049 34.969 26.047 1 90.56 74 GLN B CA 1
ATOM 3303 C C . GLN B 1 74 ? 2.898 35 24.781 1 90.56 74 GLN B C 1
ATOM 3305 O O . GLN B 1 74 ? 3.131 33.969 24.156 1 90.56 74 GLN B O 1
ATOM 3310 N N . SER B 1 75 ? 3.287 36.188 24.438 1 90 75 SER B N 1
ATOM 3311 C CA . SER B 1 75 ? 4.035 36.375 23.203 1 90 75 SER B CA 1
ATOM 3312 C C . SER B 1 75 ? 5.43 35.75 23.312 1 90 75 SER B C 1
ATOM 3314 O O . SER B 1 75 ? 6.129 35.969 24.297 1 90 75 SER B O 1
ATOM 3316 N N . ALA B 1 76 ? 5.797 35 22.312 1 91.5 76 ALA B N 1
ATOM 3317 C CA . ALA B 1 76 ? 7.125 34.406 22.281 1 91.5 76 ALA B CA 1
ATOM 3318 C C . ALA B 1 76 ? 8 35.031 21.203 1 91.5 76 ALA B C 1
ATOM 3320 O O . ALA B 1 76 ? 9.047 34.5 20.844 1 91.5 76 ALA B O 1
ATOM 3321 N N . GLU B 1 77 ? 7.645 36.125 20.719 1 90 77 GLU B N 1
ATOM 3322 C CA . GLU B 1 77 ? 8.336 36.75 19.609 1 90 77 GLU B CA 1
ATOM 3323 C C . GLU B 1 77 ? 9.789 37.062 19.984 1 90 77 GLU B C 1
ATOM 3325 O O . GLU B 1 77 ? 10.68 37 19.125 1 90 77 GLU B O 1
ATOM 3330 N N . ARG B 1 78 ? 9.984 37.406 21.188 1 88 78 ARG B N 1
ATOM 3331 C CA . ARG B 1 78 ? 11.328 37.812 21.594 1 88 78 ARG B CA 1
ATOM 3332 C C . ARG B 1 78 ? 12.023 36.688 22.359 1 88 78 ARG B C 1
ATOM 3334 O O . ARG B 1 78 ? 13.102 36.906 22.922 1 88 78 ARG B O 1
ATOM 3341 N N . MET B 1 79 ? 11.422 35.594 22.344 1 91.19 79 MET B N 1
ATOM 3342 C CA . MET B 1 79 ? 12.008 34.469 23.047 1 91.19 79 MET B CA 1
ATOM 3343 C C . MET B 1 79 ? 12.828 33.594 22.094 1 91.19 79 MET B C 1
ATOM 3345 O O . MET B 1 79 ? 12.742 33.75 20.875 1 91.19 79 MET B O 1
ATOM 3349 N N . GLU B 1 80 ? 13.656 32.812 22.719 1 93.31 80 GLU B N 1
ATOM 3350 C CA . GLU B 1 80 ? 14.359 31.797 21.953 1 93.31 80 GLU B CA 1
ATOM 3351 C C . GLU B 1 80 ? 13.602 30.484 21.969 1 93.31 80 GLU B C 1
ATOM 3353 O O . GLU B 1 80 ? 13.211 30 23.047 1 93.31 80 GLU B O 1
ATOM 3358 N N . VAL B 1 81 ? 13.352 30 20.812 1 94.75 81 VAL B N 1
ATOM 3359 C CA . VAL B 1 81 ? 12.641 28.734 20.688 1 94.75 81 VAL B CA 1
ATOM 3360 C C . VAL B 1 81 ? 13.531 27.719 19.969 1 94.75 81 VAL B C 1
ATOM 3362 O O . VAL B 1 81 ? 14.078 28 18.906 1 94.75 81 VAL B O 1
ATOM 3365 N N . ARG B 1 82 ? 13.594 26.516 20.625 1 93.94 82 ARG B N 1
ATOM 3366 C CA . ARG B 1 82 ? 14.453 25.469 20.062 1 93.94 82 ARG B CA 1
ATOM 3367 C C . ARG B 1 82 ? 13.727 24.141 20.016 1 93.94 82 ARG B C 1
ATOM 3369 O O . ARG B 1 82 ? 12.93 23.828 20.891 1 93.94 82 ARG B O 1
ATOM 3376 N N . TRP B 1 83 ? 14.031 23.469 18.953 1 95.94 83 TRP B N 1
ATOM 3377 C CA . TRP B 1 83 ? 13.672 22.047 18.875 1 95.94 83 TRP B CA 1
ATOM 3378 C C . TRP B 1 83 ? 14.914 21.172 18.859 1 95.94 83 TRP B C 1
ATOM 3380 O O . TRP B 1 83 ? 15.906 21.5 18.203 1 95.94 83 TRP B O 1
ATOM 3390 N N . PHE B 1 84 ? 14.812 20.078 19.641 1 95.44 84 PHE B N 1
ATOM 3391 C CA . PHE B 1 84 ? 15.938 19.156 19.688 1 95.44 84 PHE B CA 1
ATOM 3392 C C . PHE B 1 84 ? 15.445 17.703 19.688 1 95.44 84 PHE B C 1
ATOM 3394 O O . PHE B 1 84 ? 14.32 17.422 20.094 1 95.44 84 PHE B O 1
ATOM 3401 N N . ARG B 1 85 ? 16.391 16.906 19.188 1 95.06 85 ARG B N 1
ATOM 3402 C CA . ARG B 1 85 ? 16.141 15.477 19.312 1 95.06 85 ARG B CA 1
ATOM 3403 C C . ARG B 1 85 ? 16.344 15 20.734 1 95.06 85 ARG B C 1
ATOM 3405 O O . ARG B 1 85 ? 17.266 15.43 21.422 1 95.06 85 ARG B O 1
ATOM 3412 N N . GLY B 1 86 ? 15.484 14.133 21.188 1 87.94 86 GLY B N 1
ATOM 3413 C CA . GLY B 1 86 ? 15.523 13.68 22.562 1 87.94 86 GLY B CA 1
ATOM 3414 C C . GLY B 1 86 ? 16.703 12.766 22.859 1 87.94 86 GLY B C 1
ATOM 3415 O O . GLY B 1 86 ? 17.203 12.75 23.984 1 87.94 86 GLY B O 1
ATOM 3416 N N . ASP B 1 87 ? 17.094 12.055 21.922 1 84.19 87 ASP B N 1
ATOM 3417 C CA . ASP B 1 87 ? 18.078 11 22.156 1 84.19 87 ASP B CA 1
ATOM 3418 C C . ASP B 1 87 ? 19.5 11.57 22.141 1 84.19 87 ASP B C 1
ATOM 3420 O O . ASP B 1 87 ? 20.312 11.258 23 1 84.19 87 ASP B O 1
ATOM 3424 N N . ASN B 1 88 ? 19.812 12.43 21.234 1 84.69 88 ASN B N 1
ATOM 3425 C CA . ASN B 1 88 ? 21.203 12.883 21.109 1 84.69 88 ASN B CA 1
ATOM 3426 C C . ASN B 1 88 ? 21.312 14.398 21.219 1 84.69 88 ASN B C 1
ATOM 3428 O O . ASN B 1 88 ? 22.375 14.961 21.016 1 84.69 88 ASN B O 1
ATOM 3432 N N . SER B 1 89 ? 20.203 15.023 21.469 1 87.06 89 SER B N 1
ATOM 3433 C CA . SER B 1 89 ? 20.156 16.469 21.688 1 87.06 89 SER B CA 1
ATOM 3434 C C . SER B 1 89 ? 20.656 17.234 20.469 1 87.06 89 SER B C 1
ATOM 3436 O O . SER B 1 89 ? 21.266 18.297 20.609 1 87.06 89 SER B O 1
ATOM 3438 N N . LYS B 1 90 ? 20.453 16.609 19.359 1 92.25 90 LYS B N 1
ATOM 3439 C CA . LYS B 1 90 ? 20.75 17.328 18.125 1 92.25 90 LYS B CA 1
ATOM 3440 C C . LYS B 1 90 ? 19.75 18.469 17.906 1 92.25 90 LYS B C 1
ATOM 3442 O O . LYS B 1 90 ? 18.562 18.297 18.141 1 92.25 90 LYS B O 1
ATOM 3447 N N . LEU B 1 91 ? 20.312 19.562 17.469 1 95.19 91 LEU B N 1
ATOM 3448 C CA . LEU B 1 91 ? 19.453 20.719 17.203 1 95.19 91 LEU B CA 1
ATOM 3449 C C . LEU B 1 91 ? 18.703 20.531 15.891 1 95.19 91 LEU B C 1
ATOM 3451 O O . LEU B 1 91 ? 19.312 20.297 14.844 1 95.19 91 LEU B O 1
ATOM 3455 N N . VAL B 1 92 ? 17.484 20.578 15.961 1 95.38 92 VAL B N 1
ATOM 3456 C CA . VAL B 1 92 ? 16.641 20.422 14.781 1 95.38 92 VAL B CA 1
ATOM 3457 C C . VAL B 1 92 ? 16.344 21.781 14.164 1 95.38 92 VAL B C 1
ATOM 3459 O O . VAL B 1 92 ? 16.438 21.953 12.945 1 95.38 92 VAL B O 1
ATOM 3462 N N . HIS B 1 93 ? 15.992 22.734 15.047 1 95.06 93 HIS B N 1
ATOM 3463 C CA . HIS B 1 93 ? 15.641 24.078 14.594 1 95.06 93 HIS B CA 1
ATOM 3464 C C . HIS B 1 93 ? 15.828 25.094 15.711 1 95.06 93 HIS B C 1
ATOM 3466 O O . HIS B 1 93 ? 15.633 24.781 16.891 1 95.06 93 HIS B O 1
ATOM 3472 N N . LEU B 1 94 ? 16.234 26.312 15.312 1 94.81 94 LEU B N 1
ATOM 3473 C CA . LEU B 1 94 ? 16.453 27.391 16.281 1 94.81 94 LEU B CA 1
ATOM 3474 C C . LEU B 1 94 ? 15.828 28.688 15.797 1 94.81 94 LEU B C 1
ATOM 3476 O O . LEU B 1 94 ? 16.031 29.094 14.648 1 94.81 94 LEU B O 1
ATOM 3480 N N . TYR B 1 95 ? 14.953 29.188 16.594 1 94.19 95 TYR B N 1
ATOM 3481 C CA . TYR B 1 95 ? 14.398 30.531 16.453 1 94.19 95 TYR B CA 1
ATOM 3482 C C . TYR B 1 95 ? 14.883 31.453 17.562 1 94.19 95 TYR B C 1
ATOM 3484 O O . TYR B 1 95 ? 14.789 31.109 18.75 1 94.19 95 TYR B O 1
ATOM 3492 N N . ARG B 1 96 ? 15.516 32.594 17.125 1 88.94 96 ARG B N 1
ATOM 3493 C CA . ARG B 1 96 ? 16.062 33.5 18.109 1 88.94 96 ARG B CA 1
ATOM 3494 C C . ARG B 1 96 ? 15.867 34.938 17.688 1 88.94 96 ARG B C 1
ATOM 3496 O O . ARG B 1 96 ? 16.172 35.312 16.562 1 88.94 96 ARG B O 1
ATOM 3503 N N . ASP B 1 97 ? 15.406 35.719 18.656 1 80.69 97 ASP B N 1
ATOM 3504 C CA . ASP B 1 97 ? 15.305 37.156 18.516 1 80.69 97 ASP B CA 1
ATOM 3505 C C . ASP B 1 97 ? 14.523 37.562 17.266 1 80.69 97 ASP B C 1
ATOM 3507 O O . ASP B 1 97 ? 14.969 38.406 16.5 1 80.69 97 ASP B O 1
ATOM 3511 N N . GLY B 1 98 ? 13.547 36.812 16.922 1 81 98 GLY B N 1
ATOM 3512 C CA . GLY B 1 98 ? 12.633 37.188 15.859 1 81 98 GLY B CA 1
ATOM 3513 C C . GLY B 1 98 ? 13.016 36.594 14.516 1 81 98 GLY B C 1
ATOM 3514 O O . GLY B 1 98 ? 12.344 36.844 13.508 1 81 98 GLY B O 1
ATOM 3515 N N . HIS B 1 99 ? 14.117 35.812 14.523 1 84.44 99 HIS B N 1
ATOM 3516 C CA . HIS B 1 99 ? 14.547 35.25 13.25 1 84.44 99 HIS B CA 1
ATOM 3517 C C . HIS B 1 99 ? 14.891 33.781 13.391 1 84.44 99 HIS B C 1
ATOM 3519 O O . HIS B 1 99 ? 15.234 33.312 14.477 1 84.44 99 HIS B O 1
ATOM 3525 N N . GLU B 1 100 ? 14.734 33.156 12.227 1 84.38 100 GLU B N 1
ATOM 3526 C CA . GLU B 1 100 ? 15.164 31.781 12.18 1 84.38 100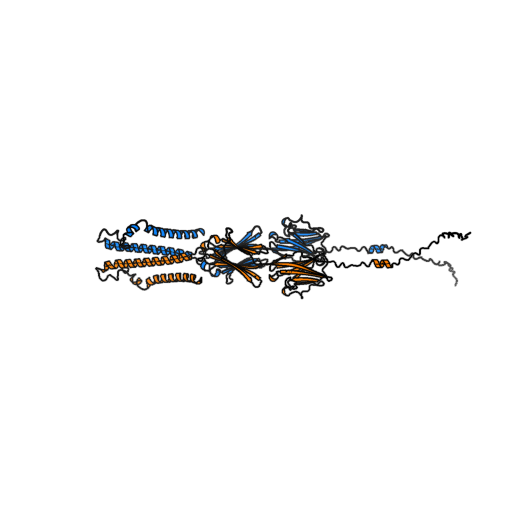 GLU B CA 1
ATOM 3527 C C . GLU B 1 100 ? 16.672 31.672 11.938 1 84.38 100 GLU B C 1
ATOM 3529 O O . GLU B 1 100 ? 17.234 32.438 11.156 1 84.38 100 GLU B O 1
ATOM 3534 N N . VAL B 1 101 ? 17.312 30.781 12.664 1 81.31 101 VAL B N 1
ATOM 3535 C CA . VAL B 1 101 ? 18.75 30.562 12.516 1 81.31 101 VAL B CA 1
ATOM 3536 C C . VAL B 1 101 ? 18.984 29.188 11.875 1 81.31 101 VAL B C 1
ATOM 3538 O O . VAL B 1 101 ? 18.812 28.156 12.523 1 81.31 101 VAL B O 1
ATOM 3541 N N . ASN B 1 102 ? 19.297 29.062 10.68 1 76.81 102 ASN B N 1
ATOM 3542 C CA . ASN B 1 102 ? 19.422 27.812 9.961 1 76.81 102 ASN B CA 1
ATOM 3543 C C . ASN B 1 102 ? 20.828 27.234 10.078 1 76.81 102 ASN B C 1
ATOM 3545 O O . ASN B 1 102 ? 21.016 26.016 10.016 1 76.81 102 ASN B O 1
ATOM 3549 N N . GLY B 1 103 ? 21.734 27.969 10.422 1 75.31 103 GLY B N 1
ATOM 3550 C CA . GLY B 1 103 ? 23.125 27.516 10.367 1 75.31 103 GLY B CA 1
ATOM 3551 C C . GLY B 1 103 ? 23.5 26.625 11.539 1 75.31 103 GLY B C 1
ATOM 3552 O O . GLY B 1 103 ? 24.484 25.875 11.469 1 75.31 103 GLY B O 1
ATOM 3553 N N . GLU B 1 104 ? 22.766 26.5 12.531 1 84.44 104 GLU B N 1
ATOM 3554 C CA . GLU B 1 104 ? 23.156 25.75 13.727 1 84.44 104 GLU B CA 1
ATOM 3555 C C . GLU B 1 104 ? 22.453 24.406 13.797 1 84.44 104 GLU B C 1
ATOM 3557 O O . GLU B 1 104 ? 22.844 23.531 14.57 1 84.44 104 GLU B O 1
ATOM 3562 N N . ALA B 1 105 ? 21.562 24.219 12.945 1 88.06 105 ALA B N 1
ATOM 3563 C CA . ALA B 1 105 ? 20.797 22.984 12.969 1 88.06 105 ALA B CA 1
ATOM 3564 C C . ALA B 1 105 ? 21.625 21.812 12.43 1 88.06 105 ALA B C 1
ATOM 3566 O O . ALA B 1 105 ? 22.547 22.016 11.641 1 88.06 105 ALA B O 1
ATOM 3567 N N . ALA B 1 106 ? 21.391 20.688 12.883 1 92.38 106 ALA B N 1
ATOM 3568 C CA . ALA B 1 106 ? 22.047 19.484 12.375 1 92.38 106 ALA B CA 1
ATOM 3569 C C . ALA B 1 106 ? 21.844 19.344 10.867 1 92.38 106 ALA B C 1
ATOM 3571 O O . ALA B 1 106 ? 20.766 19.656 10.352 1 92.38 106 ALA B O 1
ATOM 3572 N N . PRO B 1 107 ? 22.828 18.828 10.117 1 90.88 107 PRO B N 1
ATOM 3573 C CA . PRO B 1 107 ? 22.781 18.75 8.656 1 90.88 107 PRO B CA 1
ATOM 3574 C C . PRO B 1 107 ? 21.609 17.922 8.148 1 90.88 107 PRO B C 1
ATOM 3576 O O . PRO B 1 107 ? 21.094 18.172 7.062 1 90.88 107 PRO B O 1
ATOM 3579 N N . GLU B 1 108 ? 21.203 17 8.93 1 91.25 108 GLU B N 1
ATOM 3580 C CA . GLU B 1 108 ? 20.125 16.109 8.492 1 91.25 108 GLU B CA 1
ATOM 3581 C C . GLU B 1 108 ? 18.797 16.859 8.422 1 91.25 108 GLU B C 1
ATOM 3583 O O . GLU B 1 108 ? 17.844 16.391 7.785 1 91.25 108 GLU B O 1
ATOM 3588 N N . TYR B 1 109 ? 18.75 17.984 9.008 1 93.69 109 TYR B N 1
ATOM 3589 C CA . TYR B 1 109 ? 17.469 18.688 9.086 1 93.69 109 TYR B CA 1
ATOM 3590 C C . TYR B 1 109 ? 17.484 19.938 8.227 1 93.69 109 TYR B C 1
ATOM 3592 O O . TYR B 1 109 ? 16.453 20.625 8.094 1 93.69 109 TYR B O 1
ATOM 3600 N N . VAL B 1 110 ? 18.594 20.172 7.586 1 88.5 110 VAL B N 1
ATOM 3601 C CA . VAL B 1 110 ? 18.719 21.391 6.785 1 88.5 110 VAL B CA 1
ATOM 3602 C C . VAL B 1 110 ? 17.75 21.312 5.598 1 88.5 110 VAL B C 1
ATOM 3604 O O . VAL B 1 110 ? 17.703 20.312 4.895 1 88.5 110 VAL B O 1
ATOM 3607 N N . ASN B 1 111 ? 16.906 22.344 5.398 1 88.88 111 ASN B N 1
ATOM 3608 C CA . ASN B 1 111 ? 15.977 22.5 4.289 1 88.88 111 ASN B CA 1
ATOM 3609 C C . ASN B 1 111 ? 14.773 21.562 4.418 1 88.88 111 ASN B C 1
ATOM 3611 O O . ASN B 1 111 ? 14.086 21.297 3.436 1 88.88 111 ASN B O 1
ATOM 3615 N N . ARG B 1 112 ? 14.656 21 5.637 1 93.38 112 ARG B N 1
ATOM 3616 C CA . ARG B 1 112 ? 13.531 20.094 5.84 1 93.38 112 ARG B CA 1
ATOM 3617 C C . ARG B 1 112 ? 12.586 20.625 6.91 1 93.38 112 ARG B C 1
ATOM 3619 O O . ARG B 1 112 ? 11.617 19.953 7.277 1 93.38 112 ARG B O 1
ATOM 3626 N N . THR B 1 113 ? 12.953 21.734 7.414 1 94.44 113 THR B N 1
ATOM 3627 C CA . THR B 1 113 ? 12.125 22.266 8.484 1 94.44 113 THR B CA 1
ATOM 3628 C C . THR B 1 113 ? 11.484 23.594 8.07 1 94.44 113 THR B C 1
ATOM 3630 O O . THR B 1 113 ? 12.086 24.375 7.332 1 94.44 113 THR B O 1
ATOM 3633 N N . GLU B 1 114 ? 10.289 23.734 8.438 1 92.69 114 GLU B N 1
ATOM 3634 C CA . GLU B 1 114 ? 9.539 24.984 8.258 1 92.69 114 GLU B CA 1
ATOM 3635 C C . GLU B 1 114 ? 8.961 25.469 9.586 1 92.69 114 GLU B C 1
ATOM 3637 O O . GLU B 1 114 ? 8.156 24.781 10.211 1 92.69 114 GLU B O 1
ATOM 3642 N N . PHE B 1 115 ? 9.367 26.656 10 1 93.25 115 PHE B N 1
ATOM 3643 C CA . PHE B 1 115 ? 8.906 27.234 11.25 1 93.25 115 PHE B CA 1
ATOM 3644 C C . PHE B 1 115 ? 7.613 28.016 11.047 1 93.25 115 PHE B C 1
ATOM 3646 O O . PHE B 1 115 ? 7.594 29.031 10.344 1 93.25 115 PHE B O 1
ATOM 3653 N N . VAL B 1 116 ? 6.559 27.5 11.617 1 89.62 116 VAL B N 1
ATOM 3654 C CA . VAL B 1 116 ? 5.262 28.156 11.539 1 89.62 116 VAL B CA 1
ATOM 3655 C C . VAL B 1 116 ? 5.039 29.016 12.789 1 89.62 116 VAL B C 1
ATOM 3657 O O . VAL B 1 116 ? 4.84 28.469 13.883 1 89.62 116 VAL B O 1
ATOM 3660 N N . ASN B 1 117 ? 4.98 30.359 12.672 1 88.38 117 ASN B N 1
ATOM 3661 C CA . ASN B 1 117 ? 4.922 31.25 13.828 1 88.38 117 ASN B CA 1
ATOM 3662 C C . ASN B 1 117 ? 3.77 32.25 13.711 1 88.38 117 ASN B C 1
ATOM 3664 O O . ASN B 1 117 ? 3.84 33.344 14.258 1 88.38 117 ASN B O 1
ATOM 3668 N N . GLU B 1 118 ? 2.783 31.875 13.047 1 81.62 118 GLU B N 1
ATOM 3669 C CA . GLU B 1 118 ? 1.64 32.781 12.875 1 81.62 118 GLU B CA 1
ATOM 3670 C C . GLU B 1 118 ? 0.995 33.094 14.211 1 81.62 118 GLU B C 1
ATOM 3672 O O . GLU B 1 118 ? 0.529 34.219 14.414 1 81.62 118 GLU B O 1
ATOM 3677 N N . ALA B 1 119 ? 1.04 32.188 15.141 1 87.38 119 ALA B N 1
ATOM 3678 C CA . ALA B 1 119 ? 0.416 32.375 16.438 1 87.38 119 ALA B CA 1
ATOM 3679 C C . ALA B 1 119 ? 1.47 32.594 17.531 1 87.38 119 ALA B C 1
ATOM 3681 O O . ALA B 1 119 ? 1.237 32.25 18.703 1 87.38 119 ALA B O 1
ATOM 3682 N N . ILE B 1 120 ? 2.561 33.125 17.156 1 89.88 120 ILE B N 1
ATOM 3683 C CA . ILE B 1 120 ? 3.676 33.281 18.078 1 89.88 120 ILE B CA 1
ATOM 3684 C C . ILE B 1 120 ? 3.342 34.312 19.141 1 89.88 120 ILE B C 1
ATOM 3686 O O . ILE B 1 120 ? 3.871 34.281 20.25 1 89.88 120 ILE B O 1
ATOM 3690 N N . ARG B 1 121 ? 2.445 35.219 18.781 1 86.56 121 ARG B N 1
ATOM 3691 C CA . ARG B 1 121 ? 2.051 36.25 19.734 1 86.56 121 ARG B CA 1
ATOM 3692 C C . ARG B 1 121 ? 1.207 35.656 20.859 1 86.56 121 ARG B C 1
ATOM 3694 O O . ARG B 1 121 ? 1.074 36.281 21.922 1 86.56 121 ARG B O 1
ATOM 3701 N N . GLN B 1 122 ? 0.651 34.531 20.578 1 88.56 122 GLN B N 1
ATOM 3702 C CA . GLN B 1 122 ? -0.104 33.844 21.609 1 88.56 122 GLN B CA 1
ATOM 3703 C C . GLN B 1 122 ? 0.729 32.719 22.234 1 88.56 122 GLN B C 1
ATOM 3705 O O . GLN B 1 122 ? 0.213 31.906 23 1 88.56 122 GLN B O 1
ATOM 3710 N N . GLY B 1 123 ? 1.926 32.625 21.797 1 91.75 123 GLY B N 1
ATOM 3711 C CA . GLY B 1 123 ? 2.842 31.641 22.344 1 91.75 123 GLY B CA 1
ATOM 3712 C C . GLY B 1 123 ? 2.721 30.281 21.688 1 91.75 123 GLY B C 1
ATOM 3713 O O . GLY B 1 123 ? 3.166 29.281 22.25 1 91.75 123 GLY B O 1
ATOM 3714 N N . LYS B 1 124 ? 2.072 30.203 20.578 1 92.19 124 LYS B N 1
ATOM 3715 C CA . LYS B 1 124 ? 1.906 28.938 19.859 1 92.19 124 LYS B CA 1
ATOM 3716 C C . LYS B 1 124 ? 2.846 28.875 18.656 1 92.19 124 LYS B C 1
ATOM 3718 O O . LYS B 1 124 ? 2.893 29.797 17.844 1 92.19 124 LYS B O 1
ATOM 3723 N N . VAL B 1 125 ? 3.646 27.797 18.703 1 94 125 VAL B N 1
ATOM 3724 C CA . VAL B 1 125 ? 4.566 27.625 17.578 1 94 125 VAL B CA 1
ATOM 3725 C C . VAL B 1 125 ? 4.512 26.188 17.078 1 94 125 VAL B C 1
ATOM 3727 O O . VAL B 1 125 ? 4.074 25.297 17.812 1 94 125 VAL B O 1
ATOM 3730 N N . MET B 1 126 ? 4.836 26.047 15.773 1 94.31 126 MET B N 1
ATOM 3731 C CA . MET B 1 126 ? 4.82 24.719 15.164 1 94.31 126 MET B CA 1
ATOM 3732 C C . MET B 1 126 ? 5.988 24.547 14.203 1 94.31 126 MET B C 1
ATOM 3734 O O . MET B 1 126 ? 6.32 25.469 13.453 1 94.31 126 MET B O 1
ATOM 3738 N N . LEU B 1 127 ? 6.637 23.438 14.375 1 95.88 127 LEU B N 1
ATOM 3739 C CA . LEU B 1 127 ? 7.695 23.062 13.438 1 95.88 127 LEU B CA 1
ATOM 3740 C C . LEU B 1 127 ? 7.227 21.953 12.5 1 95.88 127 LEU B C 1
ATOM 3742 O O . LEU B 1 127 ? 6.848 20.875 12.953 1 95.88 127 LEU B O 1
ATOM 3746 N N . ARG B 1 128 ? 7.254 22.266 11.266 1 95 128 ARG B N 1
ATOM 3747 C CA . ARG B 1 128 ? 6.898 21.266 10.273 1 95 128 ARG B CA 1
ATOM 3748 C C . ARG B 1 128 ? 8.141 20.578 9.711 1 95 128 ARG B C 1
ATOM 3750 O O . ARG B 1 128 ? 9.023 21.234 9.156 1 95 128 ARG B O 1
ATOM 3757 N N . LEU B 1 129 ? 8.203 19.344 9.93 1 96.19 129 LEU B N 1
ATOM 3758 C CA . LEU B 1 129 ? 9.289 18.531 9.406 1 96.19 129 LEU B CA 1
ATOM 3759 C C . LEU B 1 129 ? 8.875 17.828 8.117 1 96.19 129 LEU B C 1
ATOM 3761 O O . LEU B 1 129 ? 7.895 17.078 8.102 1 96.19 129 LEU B O 1
ATOM 3765 N N . HIS B 1 130 ? 9.633 18.047 7.086 1 94.62 130 HIS B N 1
ATOM 3766 C CA . HIS B 1 130 ? 9.297 17.469 5.789 1 94.62 130 HIS B CA 1
ATOM 3767 C C . HIS B 1 130 ? 10.156 16.25 5.488 1 94.62 130 HIS B C 1
ATOM 3769 O O . HIS B 1 130 ? 11.125 15.977 6.199 1 94.62 130 HIS B O 1
ATOM 3775 N N . ASN B 1 131 ? 9.727 15.492 4.488 1 93.62 131 ASN B N 1
ATOM 3776 C CA . ASN B 1 131 ? 10.469 14.344 3.984 1 93.62 131 ASN B CA 1
ATOM 3777 C C . ASN B 1 131 ? 10.844 13.383 5.109 1 93.62 131 ASN B C 1
ATOM 3779 O O . ASN B 1 131 ? 12.016 13.047 5.277 1 93.62 131 ASN B O 1
ATOM 3783 N N . ILE B 1 132 ? 9.859 12.984 5.723 1 95.56 132 ILE B N 1
ATOM 3784 C CA . ILE B 1 132 ? 10.023 12.117 6.883 1 95.56 132 ILE B CA 1
ATOM 3785 C C . ILE B 1 132 ? 10.68 10.805 6.453 1 95.56 132 ILE B C 1
ATOM 3787 O O . ILE B 1 132 ? 10.32 10.234 5.418 1 95.56 132 ILE B O 1
ATOM 3791 N N . SER B 1 133 ? 11.648 10.398 7.23 1 94.81 133 SER B N 1
ATOM 3792 C CA . SER B 1 133 ? 12.305 9.109 7.055 1 94.81 133 SER B CA 1
ATOM 3793 C C . SER B 1 133 ? 12.289 8.297 8.352 1 94.81 133 SER B C 1
ATOM 3795 O O . SER B 1 133 ? 11.914 8.82 9.406 1 94.81 133 SER B O 1
ATOM 3797 N N . VAL B 1 134 ? 12.648 7.078 8.234 1 95.88 134 VAL B N 1
ATOM 3798 C CA . VAL B 1 134 ? 12.617 6.195 9.398 1 95.88 134 VAL B CA 1
ATOM 3799 C C . VAL B 1 134 ? 13.594 6.703 10.453 1 95.88 134 VAL B C 1
ATOM 3801 O O . VAL B 1 134 ? 13.391 6.5 11.656 1 95.88 134 VAL B O 1
ATOM 3804 N N . SER B 1 135 ? 14.57 7.406 10.039 1 93.88 135 SER B N 1
ATOM 3805 C CA . SER B 1 135 ? 15.578 7.93 10.961 1 93.88 135 SER B CA 1
ATOM 3806 C C . SER B 1 135 ? 15 9.023 11.852 1 93.88 135 SER B C 1
ATOM 3808 O O . SER B 1 135 ? 15.586 9.375 12.875 1 93.88 135 SER B O 1
ATOM 3810 N N . ASP B 1 136 ? 13.945 9.523 11.469 1 95.94 136 ASP B N 1
ATOM 3811 C CA . ASP B 1 136 ? 13.32 10.594 12.234 1 95.94 136 ASP B CA 1
ATOM 3812 C C . ASP B 1 136 ? 12.531 10.031 13.414 1 95.94 136 ASP B C 1
ATOM 3814 O O . ASP B 1 136 ? 12.008 10.789 14.234 1 95.94 136 ASP B O 1
ATOM 3818 N N . ASP B 1 137 ? 12.406 8.766 13.422 1 96.38 137 ASP B N 1
ATOM 3819 C CA . ASP B 1 137 ? 11.688 8.102 14.5 1 96.38 137 ASP B CA 1
ATOM 3820 C C . ASP B 1 137 ? 12.344 8.359 15.852 1 96.38 137 ASP B C 1
ATOM 3822 O O . ASP B 1 137 ? 13.57 8.289 15.977 1 96.38 137 ASP B O 1
ATOM 3826 N N . GLY B 1 138 ? 11.461 8.805 16.859 1 95.88 138 GLY B N 1
ATOM 3827 C CA . GLY B 1 138 ? 12.016 9 18.188 1 95.88 138 GLY B CA 1
ATOM 3828 C C . GLY B 1 138 ? 11.391 10.172 18.938 1 95.88 138 GLY B C 1
ATOM 3829 O O . GLY B 1 138 ? 10.281 10.594 18.609 1 95.88 138 GLY B O 1
ATOM 3830 N N . SER B 1 139 ? 12.102 10.609 19.906 1 96.62 139 SER B N 1
ATOM 3831 C CA . SER B 1 139 ? 11.602 11.672 20.766 1 96.62 139 SER B CA 1
ATOM 3832 C C . SER B 1 139 ? 12.141 13.031 20.344 1 96.62 139 SER B C 1
ATOM 3834 O O . SER B 1 139 ? 13.281 13.141 19.891 1 96.62 139 SER B O 1
ATOM 3836 N N . TYR B 1 140 ? 11.32 14 20.516 1 97 140 TYR B N 1
ATOM 3837 C CA . TYR B 1 140 ? 11.672 15.391 20.234 1 97 140 TYR B CA 1
ATOM 3838 C C . TYR B 1 140 ? 11.328 16.281 21.422 1 97 140 TYR B C 1
ATOM 3840 O O . TYR B 1 140 ? 10.445 15.953 22.219 1 97 140 TYR B O 1
ATOM 3848 N N . GLN B 1 141 ? 12.039 17.406 21.547 1 96.5 141 GLN B N 1
ATOM 3849 C CA . GLN B 1 141 ? 11.797 18.359 22.625 1 96.5 141 GLN B CA 1
ATOM 3850 C C . GLN B 1 141 ? 11.742 19.781 22.094 1 96.5 141 GLN B C 1
ATOM 3852 O O . GLN B 1 141 ? 12.5 20.141 21.188 1 96.5 141 GLN B O 1
ATOM 3857 N N . CYS B 1 142 ? 10.836 20.484 22.547 1 96.19 142 CYS B N 1
ATOM 3858 C CA . CYS B 1 142 ? 10.758 21.906 22.266 1 96.19 142 CYS B CA 1
ATOM 3859 C C . CYS B 1 142 ? 11.047 22.719 23.531 1 96.19 142 CYS B C 1
ATOM 3861 O O . CYS B 1 142 ? 10.602 22.375 24.625 1 96.19 142 CYS B O 1
ATOM 3863 N N . SER B 1 143 ? 11.836 23.781 23.406 1 94.94 143 SER B N 1
ATOM 3864 C CA . SER B 1 143 ? 12.25 24.609 24.531 1 94.94 143 SER B CA 1
ATOM 3865 C C . SER B 1 143 ? 12.039 26.094 24.266 1 94.94 143 SER B C 1
ATOM 3867 O O . SER B 1 143 ? 12.281 26.562 23.141 1 94.94 143 SER B O 1
ATOM 3869 N N . PHE B 1 144 ? 11.477 26.703 25.234 1 94.94 144 PHE B N 1
ATOM 3870 C CA . PHE B 1 144 ? 11.383 28.156 25.234 1 94.94 144 PHE B CA 1
ATOM 3871 C C . PHE B 1 144 ? 12.328 28.766 26.266 1 94.94 144 PHE B C 1
ATOM 3873 O O . PHE B 1 144 ? 12.383 28.312 27.406 1 94.94 144 PHE B O 1
ATOM 3880 N N . LYS B 1 145 ? 13.055 29.688 25.844 1 92.75 145 LYS B N 1
ATOM 3881 C CA . LYS B 1 145 ? 13.961 30.391 26.734 1 92.75 145 LYS B CA 1
ATOM 3882 C C . LYS B 1 145 ? 13.703 31.891 26.719 1 92.75 145 LYS B C 1
ATOM 3884 O O . LYS B 1 145 ? 13.719 32.531 25.656 1 92.75 145 LYS B O 1
ATOM 3889 N N . GLY B 1 146 ? 13.281 32.375 27.844 1 86.06 146 GLY B N 1
ATOM 3890 C CA . GLY B 1 146 ? 13.047 33.812 28 1 86.06 146 GLY B CA 1
ATOM 3891 C C . GLY B 1 146 ? 13.203 34.281 29.438 1 86.06 146 GLY B C 1
ATOM 3892 O O . GLY B 1 146 ? 12.812 33.562 30.359 1 86.06 146 GLY B O 1
ATOM 3893 N N . SER B 1 147 ? 13.758 35.469 29.531 1 80.06 147 SER B N 1
ATOM 3894 C CA . SER B 1 147 ? 13.898 36.156 30.828 1 80.06 147 SER B CA 1
ATOM 3895 C C . SER B 1 147 ? 14.609 35.25 31.844 1 80.06 147 SER B C 1
ATOM 3897 O O . SER B 1 147 ? 14.219 35.188 33 1 80.06 147 SER B O 1
ATOM 3899 N N . GLY B 1 148 ? 15.516 34.469 31.406 1 79.56 148 GLY B N 1
ATOM 3900 C CA . GLY B 1 148 ? 16.312 33.625 32.312 1 79.56 148 GLY B CA 1
ATOM 3901 C C . GLY B 1 148 ? 15.664 32.281 32.594 1 79.56 148 GLY B C 1
ATOM 3902 O O . GLY B 1 148 ? 16.234 31.453 33.312 1 79.56 148 GLY B O 1
ATOM 3903 N N . ILE B 1 149 ? 14.477 32.094 32.188 1 81.62 149 ILE B N 1
ATOM 3904 C CA . ILE B 1 149 ? 13.766 30.828 32.438 1 81.62 149 ILE B CA 1
ATOM 3905 C C . ILE B 1 149 ? 13.773 29.969 31.172 1 81.62 149 ILE B C 1
ATOM 3907 O O . ILE B 1 149 ? 13.617 30.484 30.062 1 81.62 149 ILE B O 1
ATOM 3911 N N . ASN B 1 150 ? 14.109 28.719 31.422 1 87.94 150 ASN B N 1
ATOM 3912 C CA . ASN B 1 150 ? 14.07 27.75 30.328 1 87.94 150 ASN B CA 1
ATOM 3913 C C . ASN B 1 150 ? 13.156 26.562 30.656 1 87.94 150 ASN B C 1
ATOM 3915 O O . ASN B 1 150 ? 13.375 25.859 31.641 1 87.94 150 ASN B O 1
ATOM 3919 N N . ASN B 1 151 ? 12.117 26.422 29.875 1 92.62 151 ASN B N 1
ATOM 3920 C CA . ASN B 1 151 ? 11.211 25.281 30.047 1 92.62 151 ASN B CA 1
ATOM 3921 C C . ASN B 1 151 ? 11.164 24.422 28.781 1 92.62 151 ASN B C 1
ATOM 3923 O O . ASN B 1 151 ? 11.328 24.938 27.672 1 92.62 151 ASN B O 1
ATOM 3927 N N . VAL B 1 152 ? 10.969 23.109 29 1 94.06 152 VAL B N 1
ATOM 3928 C CA . VAL B 1 152 ? 11.047 22.156 27.906 1 94.06 152 VAL B CA 1
ATOM 3929 C C . VAL B 1 152 ? 9.852 21.203 27.953 1 94.06 152 VAL B C 1
ATOM 3931 O O . VAL B 1 152 ? 9.328 20.906 29.031 1 94.06 152 VAL B O 1
ATOM 3934 N N . ALA B 1 153 ? 9.336 20.812 26.828 1 95.56 153 ALA B N 1
ATOM 3935 C CA . ALA B 1 153 ? 8.328 19.766 26.688 1 95.56 153 ALA B CA 1
ATOM 3936 C C . ALA B 1 153 ? 8.758 18.734 25.656 1 95.56 153 ALA B C 1
ATOM 3938 O O . ALA B 1 153 ? 9.477 19.047 24.719 1 95.56 153 ALA B O 1
ATOM 3939 N N . SER B 1 154 ? 8.289 17.469 25.938 1 95.69 154 SER B N 1
ATOM 3940 C CA . SER B 1 154 ? 8.734 16.375 25.078 1 95.69 154 SER B CA 1
ATOM 3941 C C . SER B 1 154 ? 7.566 15.727 24.344 1 95.69 154 SER B C 1
ATOM 3943 O O . SER B 1 154 ? 6.457 15.656 24.875 1 95.69 154 SER B O 1
ATOM 3945 N N . MET B 1 155 ? 7.867 15.352 23.141 1 96.88 155 MET B N 1
ATOM 3946 C CA . MET B 1 155 ? 6.91 14.602 22.328 1 96.88 155 MET B CA 1
ATOM 3947 C C . MET B 1 155 ? 7.594 13.445 21.609 1 96.88 155 MET B C 1
ATOM 3949 O O . MET B 1 155 ? 8.82 13.422 21.484 1 96.88 155 MET B O 1
ATOM 3953 N N . ASN B 1 156 ? 6.777 12.469 21.281 1 97.25 156 ASN B N 1
ATOM 3954 C CA . ASN B 1 156 ? 7.309 11.305 20.578 1 97.25 156 ASN B CA 1
ATOM 3955 C C . ASN B 1 156 ? 6.75 11.195 19.172 1 97.25 156 ASN B C 1
ATOM 3957 O O . ASN B 1 156 ? 5.539 11.297 18.969 1 97.25 156 ASN B O 1
ATOM 3961 N N . LEU B 1 157 ? 7.664 11.047 18.219 1 97.06 157 LEU B N 1
ATOM 3962 C CA . LEU B 1 157 ? 7.277 10.875 16.828 1 97.06 157 LEU B CA 1
ATOM 3963 C C . LEU B 1 157 ? 7.492 9.438 16.375 1 97.06 157 LEU B C 1
ATOM 3965 O O . LEU B 1 157 ? 8.617 8.93 16.406 1 97.06 157 LEU B O 1
ATOM 3969 N N . SER B 1 158 ? 6.402 8.812 16.016 1 97.06 158 SER B N 1
ATOM 3970 C CA . SER B 1 158 ? 6.465 7.461 15.469 1 97.06 158 SER B CA 1
ATOM 3971 C C . SER B 1 158 ? 6.262 7.469 13.953 1 97.06 158 SER B C 1
ATOM 3973 O O . SER B 1 158 ? 5.371 8.148 13.445 1 97.06 158 SER B O 1
ATOM 3975 N N . ILE B 1 159 ? 7.113 6.688 13.289 1 96.62 159 ILE B N 1
ATOM 3976 C CA . ILE B 1 159 ? 7.07 6.676 11.828 1 96.62 159 ILE B CA 1
ATOM 3977 C C . ILE B 1 159 ? 6.453 5.367 11.336 1 96.62 159 ILE B C 1
ATOM 3979 O O . ILE B 1 159 ? 6.719 4.301 11.898 1 96.62 159 ILE B O 1
ATOM 3983 N N . ALA B 1 160 ? 5.637 5.559 10.328 1 95.19 160 ALA B N 1
ATOM 3984 C CA . ALA B 1 160 ? 5.023 4.398 9.688 1 95.19 160 ALA B CA 1
ATOM 3985 C C . ALA B 1 160 ? 5.367 4.348 8.203 1 95.19 160 ALA B C 1
ATOM 3987 O O . ALA B 1 160 ? 5.406 5.383 7.531 1 95.19 160 ALA B O 1
ATOM 3988 N N . ALA B 1 161 ? 5.664 3.127 7.707 1 94.44 161 ALA B N 1
ATOM 3989 C CA . ALA B 1 161 ? 5.879 2.877 6.285 1 94.44 161 ALA B CA 1
ATOM 3990 C C . ALA B 1 161 ? 5.086 1.661 5.816 1 94.44 161 ALA B C 1
ATOM 3992 O O . ALA B 1 161 ? 5.078 0.622 6.48 1 94.44 161 ALA B O 1
ATOM 3993 N N . LEU B 1 162 ? 4.398 1.842 4.727 1 90.5 162 LEU B N 1
ATOM 3994 C CA . LEU B 1 162 ? 3.652 0.749 4.117 1 90.5 162 LEU B CA 1
ATOM 3995 C C . LEU B 1 162 ? 4.438 0.127 2.967 1 90.5 162 LEU B C 1
ATOM 3997 O O . LEU B 1 162 ? 4.918 0.839 2.084 1 90.5 162 LEU B O 1
ATOM 4001 N N . GLY B 1 163 ? 4.625 -1.118 2.996 1 90.94 163 GLY B N 1
ATOM 4002 C CA . GLY B 1 163 ? 5.355 -1.831 1.96 1 90.94 163 GLY B CA 1
ATOM 4003 C C . GLY B 1 163 ? 4.547 -2.043 0.696 1 90.94 163 GLY B C 1
ATOM 4004 O O . GLY B 1 163 ? 3.568 -2.795 0.697 1 90.94 163 GLY B O 1
ATOM 4005 N N . LEU B 1 164 ? 5.035 -1.389 -0.4 1 89.06 164 LEU B N 1
ATOM 4006 C CA . LEU B 1 164 ? 4.312 -1.485 -1.663 1 89.06 164 LEU B CA 1
ATOM 4007 C C . LEU B 1 164 ? 4.953 -2.525 -2.578 1 89.06 164 LEU B C 1
ATOM 4009 O O . LEU B 1 164 ? 4.496 -2.73 -3.705 1 89.06 164 LEU B O 1
ATOM 4013 N N . GLU B 1 165 ? 5.945 -3.24 -1.999 1 93.31 165 GLU B N 1
ATOM 4014 C CA . GLU B 1 165 ? 6.617 -4.273 -2.781 1 93.31 165 GLU B CA 1
ATOM 4015 C C . GLU B 1 165 ? 6.238 -5.668 -2.293 1 93.31 165 GLU B C 1
ATOM 4017 O O . GLU B 1 165 ? 6.305 -5.953 -1.095 1 93.31 165 GLU B O 1
ATOM 4022 N N . THR B 1 166 ? 5.855 -6.457 -3.195 1 96.62 166 THR B N 1
ATOM 4023 C CA . THR B 1 166 ? 5.512 -7.844 -2.9 1 96.62 166 THR B CA 1
ATOM 4024 C C . THR B 1 166 ? 6.117 -8.789 -3.936 1 96.62 166 THR B C 1
ATOM 4026 O O . THR B 1 166 ? 6.211 -8.445 -5.117 1 96.62 166 THR B O 1
ATOM 4029 N N . GLN B 1 167 ? 6.609 -9.859 -3.498 1 97 167 GLN B N 1
ATOM 4030 C CA . GLN B 1 167 ? 7.129 -10.891 -4.391 1 97 167 GLN B CA 1
ATOM 4031 C C . GLN B 1 167 ? 6.516 -12.25 -4.074 1 97 167 GLN B C 1
ATOM 4033 O O . GLN B 1 167 ? 6.5 -12.68 -2.918 1 97 167 GLN B O 1
ATOM 4038 N N . ILE B 1 168 ? 6.047 -12.898 -5.039 1 97 168 ILE B N 1
ATOM 4039 C CA . ILE B 1 168 ? 5.453 -14.227 -4.902 1 97 168 ILE B CA 1
ATOM 4040 C C . ILE B 1 168 ? 6.191 -15.219 -5.809 1 97 168 ILE B C 1
ATOM 4042 O O . ILE B 1 168 ? 6.312 -14.992 -7.012 1 97 168 ILE B O 1
ATOM 4046 N N . HIS B 1 169 ? 6.695 -16.234 -5.277 1 95.5 169 HIS B N 1
ATOM 4047 C CA . HIS B 1 169 ? 7.371 -17.297 -6.016 1 95.5 169 HIS B CA 1
ATOM 4048 C C . HIS B 1 169 ? 6.629 -18.625 -5.883 1 95.5 169 HIS B C 1
ATOM 4050 O O . HIS B 1 169 ? 6.555 -19.188 -4.789 1 95.5 169 HIS B O 1
ATOM 4056 N N . VAL B 1 170 ? 6.117 -19.078 -6.949 1 91.88 170 VAL B N 1
ATOM 4057 C CA . VAL B 1 170 ? 5.418 -20.359 -6.965 1 91.88 170 VAL B CA 1
ATOM 4058 C C . VAL B 1 170 ? 6.328 -21.438 -7.551 1 91.88 170 VAL B C 1
ATOM 4060 O O . VAL B 1 170 ? 6.746 -21.344 -8.703 1 91.88 170 VAL B O 1
ATOM 4063 N N . GLN B 1 171 ? 6.555 -22.359 -6.777 1 87.44 171 GLN B N 1
ATOM 4064 C CA . GLN B 1 171 ? 7.41 -23.453 -7.215 1 87.44 171 GLN B CA 1
ATOM 4065 C C . GLN B 1 171 ? 6.582 -24.641 -7.707 1 87.44 171 GLN B C 1
ATOM 4067 O O . GLN B 1 171 ? 5.371 -24.688 -7.48 1 87.44 171 GLN B O 1
ATOM 4072 N N . ALA B 1 172 ? 7.238 -25.453 -8.438 1 77.44 172 ALA B N 1
ATOM 4073 C CA . ALA B 1 172 ? 6.574 -26.641 -8.977 1 77.44 172 ALA B CA 1
ATOM 4074 C C . ALA B 1 172 ? 6.223 -27.625 -7.871 1 77.44 172 ALA B C 1
ATOM 4076 O O . ALA B 1 172 ? 6.898 -27.672 -6.84 1 77.44 172 ALA B O 1
ATOM 4077 N N . PRO B 1 173 ? 5.168 -28.312 -8.141 1 75.44 173 PRO B N 1
ATOM 4078 C CA . PRO B 1 173 ? 4.793 -29.297 -7.125 1 75.44 173 PRO B CA 1
ATOM 4079 C C . PRO B 1 173 ? 5.852 -30.375 -6.934 1 75.44 173 PRO B C 1
ATOM 4081 O O . PRO B 1 173 ? 6.371 -30.922 -7.914 1 75.44 173 PRO B O 1
ATOM 4084 N N . GLY B 1 174 ? 6.344 -30.469 -5.695 1 71.44 174 GLY B N 1
ATOM 4085 C CA . GLY B 1 174 ? 7.262 -31.547 -5.336 1 71.44 174 GLY B CA 1
ATOM 4086 C C . GLY B 1 174 ? 6.605 -32.625 -4.52 1 71.44 174 GLY B C 1
ATOM 4087 O O . GLY B 1 174 ? 5.379 -32.75 -4.512 1 71.44 174 GLY B O 1
ATOM 4088 N N . ILE B 1 175 ? 7.43 -33.438 -4.047 1 69 175 ILE B N 1
ATOM 4089 C CA . ILE B 1 175 ? 6.973 -34.531 -3.203 1 69 175 ILE B CA 1
ATOM 4090 C C . ILE B 1 175 ? 6.25 -33.969 -1.979 1 69 175 ILE B C 1
ATOM 4092 O O . ILE B 1 175 ? 5.223 -34.531 -1.559 1 69 175 ILE B O 1
ATOM 4096 N N . GLU B 1 176 ? 6.719 -32.969 -1.528 1 74.5 176 GLU B N 1
ATOM 4097 C CA . GLU B 1 176 ? 6.16 -32.406 -0.298 1 74.5 176 GLU B CA 1
ATOM 4098 C C . GLU B 1 176 ? 4.969 -31.484 -0.593 1 74.5 176 GLU B C 1
ATOM 4100 O O . GLU B 1 176 ? 4.277 -31.047 0.326 1 74.5 176 GLU B O 1
ATOM 4105 N N . GLY B 1 177 ? 4.711 -31.266 -1.758 1 79.25 177 GLY B N 1
ATOM 4106 C CA . GLY B 1 177 ? 3.615 -30.375 -2.115 1 79.25 177 GLY B CA 1
ATOM 4107 C C . GLY B 1 177 ? 4.062 -29.172 -2.908 1 79.25 177 GLY B C 1
ATOM 4108 O O . GLY B 1 177 ? 5.195 -29.125 -3.395 1 79.25 177 GLY B O 1
ATOM 4109 N N . LEU B 1 178 ? 3.176 -28.312 -3.084 1 87.94 178 LEU B N 1
ATOM 4110 C CA . LEU B 1 178 ? 3.465 -27.078 -3.787 1 87.94 178 LEU B CA 1
ATOM 4111 C C . LEU B 1 178 ? 4.035 -26.031 -2.834 1 87.94 178 LEU B C 1
ATOM 4113 O O . LEU B 1 178 ? 3.551 -25.875 -1.71 1 87.94 178 LEU B O 1
ATOM 4117 N N . THR B 1 179 ? 5.094 -25.406 -3.199 1 90.81 179 THR B N 1
ATOM 4118 C CA . THR B 1 179 ? 5.734 -24.422 -2.34 1 90.81 179 THR B CA 1
ATOM 4119 C C . THR B 1 179 ? 5.52 -23 -2.883 1 90.81 179 THR B C 1
ATOM 4121 O O . THR B 1 179 ? 5.695 -22.766 -4.078 1 90.81 179 THR B O 1
ATOM 4124 N N . VAL B 1 180 ? 5.18 -22.141 -2.016 1 94.06 180 VAL B N 1
ATOM 4125 C CA . VAL B 1 180 ? 4.977 -20.75 -2.375 1 94.06 180 VAL B CA 1
ATOM 4126 C C . VAL B 1 180 ? 5.777 -19.844 -1.434 1 94.06 180 VAL B C 1
ATOM 4128 O O . VAL B 1 180 ? 5.633 -19.938 -0.212 1 94.06 180 VAL B O 1
ATOM 4131 N N . ASP B 1 181 ? 6.605 -19 -1.995 1 96.25 181 ASP B N 1
ATOM 4132 C CA . ASP B 1 181 ? 7.312 -17.984 -1.223 1 96.25 181 ASP B CA 1
ATOM 4133 C C . ASP B 1 181 ? 6.613 -16.625 -1.321 1 96.25 181 ASP B C 1
ATOM 4135 O O . ASP B 1 181 ? 6.363 -16.125 -2.422 1 96.25 181 ASP B O 1
ATOM 4139 N N . TYR B 1 182 ? 6.32 -16.125 -0.224 1 96.88 182 TYR B N 1
ATOM 4140 C CA . TYR B 1 182 ? 5.668 -14.828 -0.119 1 96.88 182 TYR B CA 1
ATOM 4141 C C . TYR B 1 182 ? 6.562 -13.828 0.601 1 96.88 182 TYR B C 1
ATOM 4143 O O . TYR B 1 182 ? 6.805 -13.953 1.804 1 96.88 182 TYR B O 1
ATOM 4151 N N . ASN B 1 183 ? 7.012 -12.789 -0.182 1 97.06 183 ASN B N 1
ATOM 4152 C CA . ASN B 1 183 ? 7.926 -11.781 0.349 1 97.06 183 ASN B CA 1
ATOM 4153 C C . ASN B 1 183 ? 7.352 -10.375 0.213 1 97.06 183 ASN B C 1
ATOM 4155 O O . ASN B 1 183 ? 6.633 -10.078 -0.747 1 97.06 183 ASN B O 1
ATOM 4159 N N . SER B 1 184 ? 7.637 -9.562 1.179 1 96.62 184 SER B N 1
ATOM 4160 C CA . SER B 1 184 ? 7.254 -8.156 1.126 1 96.62 184 SER B CA 1
ATOM 4161 C C . SER B 1 184 ? 8.281 -7.277 1.836 1 96.62 184 SER B C 1
ATOM 4163 O O . SER B 1 184 ? 8.883 -7.695 2.826 1 96.62 184 SER B O 1
ATOM 4165 N N . GLY B 1 185 ? 8.445 -6.09 1.241 1 95.06 185 GLY B N 1
ATOM 4166 C CA . GLY B 1 185 ? 9.414 -5.18 1.825 1 95.06 185 GLY B CA 1
ATOM 4167 C C . GLY B 1 185 ? 8.906 -3.752 1.924 1 95.06 185 GLY B C 1
ATOM 4168 O O . GLY B 1 185 ? 7.871 -3.414 1.347 1 95.06 185 GLY B O 1
ATOM 4169 N N . GLY B 1 186 ? 9.695 -2.957 2.799 1 94.19 186 GLY B N 1
ATOM 4170 C CA . GLY B 1 186 ? 9.43 -1.534 2.916 1 94.19 186 GLY B CA 1
ATOM 4171 C C . GLY B 1 186 ? 8.523 -1.193 4.09 1 94.19 186 GLY B C 1
ATOM 4172 O O . GLY B 1 186 ? 7.789 -0.205 4.047 1 94.19 186 GLY B O 1
ATOM 4173 N N . TRP B 1 187 ? 8.562 -2.02 5.066 1 95.81 187 TRP B N 1
ATOM 4174 C CA . TRP B 1 187 ? 7.664 -1.812 6.199 1 95.81 187 TRP B CA 1
ATOM 4175 C C . TRP B 1 187 ? 8.406 -1.194 7.379 1 95.81 187 TRP B C 1
ATOM 4177 O O . TRP B 1 187 ? 9.602 -1.432 7.559 1 95.81 187 TRP B O 1
ATOM 4187 N N . PHE B 1 188 ? 7.691 -0.418 8.125 1 97.06 188 PHE B N 1
ATOM 4188 C CA . PHE B 1 188 ? 8.141 0.091 9.414 1 97.06 188 PHE B CA 1
ATOM 4189 C C . PHE B 1 188 ? 6.953 0.491 10.281 1 97.06 188 PHE B C 1
ATOM 4191 O O . PHE B 1 188 ? 6.047 1.192 9.82 1 97.06 188 PHE B O 1
ATOM 4198 N N . PRO B 1 189 ? 6.965 0.197 11.5 1 96.19 189 PRO B N 1
ATOM 4199 C CA . PRO B 1 189 ? 7.848 -0.744 12.195 1 96.19 189 PRO B CA 1
ATOM 4200 C C . PRO B 1 189 ? 7.637 -2.189 11.75 1 96.19 189 PRO B C 1
ATOM 4202 O O . PRO B 1 189 ? 7.055 -2.434 10.688 1 96.19 189 PRO B O 1
ATOM 4205 N N . LYS B 1 190 ? 8.203 -3.146 12.438 1 95.94 190 LYS B N 1
ATOM 4206 C CA . LYS B 1 190 ? 8.094 -4.559 12.086 1 95.94 190 LYS B CA 1
ATOM 4207 C C . LYS B 1 190 ? 6.637 -4.98 11.922 1 95.94 190 LYS B C 1
ATOM 4209 O O . LYS B 1 190 ? 5.863 -4.941 12.883 1 95.94 190 LYS B O 1
ATOM 4214 N N . PRO B 1 191 ? 6.254 -5.406 10.703 1 96 191 PRO B N 1
ATOM 4215 C CA . PRO B 1 191 ? 4.855 -5.762 10.445 1 96 191 PRO B CA 1
ATOM 4216 C C . PRO B 1 191 ? 4.504 -7.164 10.945 1 96 191 PRO B C 1
ATOM 4218 O O . PRO B 1 191 ? 5.395 -7.934 11.312 1 96 191 PRO B O 1
ATOM 4221 N N . GLN B 1 192 ? 3.213 -7.363 11.008 1 94.94 192 GLN B N 1
ATOM 4222 C CA . GLN B 1 192 ? 2.688 -8.695 11.289 1 94.94 192 GLN B CA 1
ATOM 4223 C C . GLN B 1 192 ? 2.174 -9.359 10.016 1 94.94 192 GLN B C 1
ATOM 4225 O O . GLN B 1 192 ? 1.488 -8.727 9.211 1 94.94 192 GLN B O 1
ATOM 4230 N N . MET B 1 193 ? 2.641 -10.539 9.859 1 94.75 193 MET B N 1
ATOM 4231 C CA . MET B 1 193 ? 2.262 -11.234 8.633 1 94.75 193 MET B CA 1
ATOM 4232 C C . MET B 1 193 ? 1.628 -12.586 8.945 1 94.75 193 MET B C 1
ATOM 4234 O O . MET B 1 193 ? 2.092 -13.305 9.828 1 94.75 193 MET B O 1
ATOM 4238 N N . GLU B 1 194 ? 0.504 -12.906 8.258 1 94.44 194 GLU B N 1
ATOM 4239 C CA . GLU B 1 194 ? -0.183 -14.188 8.391 1 94.44 194 GLU B CA 1
ATOM 4240 C C . GLU B 1 194 ? -0.972 -14.516 7.125 1 94.44 194 GLU B C 1
ATOM 4242 O O . GLU B 1 194 ? -1.42 -13.617 6.41 1 94.44 194 GLU B O 1
ATOM 4247 N N . CYS B 1 195 ? -1.023 -15.828 6.859 1 95.5 195 CYS B N 1
ATOM 4248 C CA . CYS B 1 195 ? -1.832 -16.281 5.734 1 95.5 195 CYS B CA 1
ATOM 4249 C C . CYS B 1 195 ? -2.957 -17.188 6.207 1 95.5 195 CYS B C 1
ATOM 4251 O O . CYS B 1 195 ? -2.768 -18 7.121 1 95.5 195 CYS B O 1
ATOM 4253 N N . ARG B 1 196 ? -4.102 -16.984 5.512 1 94.56 196 ARG B N 1
ATOM 4254 C CA . ARG B 1 196 ? -5.277 -17.781 5.852 1 94.56 196 ARG B CA 1
ATOM 4255 C C . ARG B 1 196 ? -5.891 -18.406 4.602 1 94.56 196 ARG B C 1
ATOM 4257 O O . ARG B 1 196 ? -5.836 -17.828 3.518 1 94.56 196 ARG B O 1
ATOM 4264 N N . ASP B 1 197 ? -6.453 -19.531 4.816 1 91.81 197 ASP B N 1
ATOM 4265 C CA . ASP B 1 197 ? -7.117 -20.188 3.695 1 91.81 197 ASP B CA 1
ATOM 4266 C C . ASP B 1 197 ? -8.531 -19.641 3.5 1 91.81 197 ASP B C 1
ATOM 4268 O O . ASP B 1 197 ? -8.922 -18.656 4.137 1 91.81 197 ASP B O 1
ATOM 4272 N N . SER B 1 198 ? -9.281 -20.203 2.547 1 89.06 198 SER B N 1
ATOM 4273 C CA . SER B 1 198 ? -10.617 -19.734 2.195 1 89.06 198 SER B CA 1
ATOM 4274 C C . SER B 1 198 ? -11.586 -19.906 3.359 1 89.06 198 SER B C 1
ATOM 4276 O O . SER B 1 198 ? -12.609 -19.234 3.426 1 89.06 198 SER B O 1
ATOM 4278 N N . ARG B 1 199 ? -11.281 -20.891 4.305 1 89 199 ARG B N 1
ATOM 4279 C CA . ARG B 1 199 ? -12.133 -21.141 5.461 1 89 199 ARG B CA 1
ATOM 4280 C C . ARG B 1 199 ? -11.727 -20.266 6.641 1 89 199 ARG B C 1
ATOM 4282 O O . ARG B 1 199 ? -12.336 -20.344 7.711 1 89 199 ARG B O 1
ATOM 4289 N N . GLY B 1 200 ? -10.672 -19.562 6.512 1 89.81 200 GLY B N 1
ATOM 4290 C CA . GLY B 1 200 ? -10.227 -18.672 7.574 1 89.81 200 GLY B CA 1
ATOM 4291 C C . GLY B 1 200 ? -9.203 -19.312 8.492 1 89.81 200 GLY B C 1
ATOM 4292 O O . GLY B 1 200 ? -8.844 -18.734 9.523 1 89.81 200 GLY B O 1
ATOM 4293 N N . GLU B 1 201 ? -8.797 -20.406 8.141 1 89.88 201 GLU B N 1
ATOM 4294 C CA . GLU B 1 201 ? -7.793 -21.078 8.953 1 89.88 201 GLU B CA 1
ATOM 4295 C C . GLU B 1 201 ? -6.379 -20.672 8.547 1 89.88 201 GLU B C 1
ATOM 4297 O O . GLU B 1 201 ? -6.109 -20.438 7.367 1 89.88 201 GLU B O 1
ATOM 4302 N N . ILE B 1 202 ? -5.516 -20.688 9.523 1 91.81 202 ILE B N 1
ATOM 4303 C CA . ILE B 1 202 ? -4.133 -20.281 9.289 1 91.81 202 ILE B CA 1
ATOM 4304 C C . ILE B 1 202 ? -3.402 -21.359 8.492 1 91.81 202 ILE B C 1
ATOM 4306 O O . ILE B 1 202 ? -3.488 -22.547 8.82 1 91.81 202 ILE B O 1
ATOM 4310 N N . VAL B 1 203 ? -2.816 -20.984 7.48 1 90.81 203 VAL B N 1
ATOM 4311 C CA . VAL B 1 203 ? -1.963 -21.875 6.707 1 90.81 203 VAL B CA 1
ATOM 4312 C C . VAL B 1 203 ? -0.582 -21.953 7.352 1 90.81 203 VAL B C 1
ATOM 4314 O O . VAL B 1 203 ? 0.102 -20.938 7.5 1 90.81 203 VAL B O 1
ATOM 4317 N N . PRO B 1 204 ? -0.236 -23.156 7.68 1 87.69 204 PRO B N 1
ATOM 4318 C CA . PRO B 1 204 ? 1.075 -23.266 8.32 1 87.69 204 PRO B CA 1
ATOM 4319 C C . PRO B 1 204 ? 2.225 -22.906 7.387 1 87.69 204 PRO B C 1
ATOM 4321 O O . PRO B 1 204 ? 2.23 -23.312 6.223 1 87.69 204 PRO B O 1
ATOM 4324 N N . HIS B 1 205 ? 3.111 -22.125 7.953 1 91 205 HIS B N 1
ATOM 4325 C CA . HIS B 1 205 ? 4.305 -21.75 7.199 1 91 205 HIS B CA 1
ATOM 4326 C C . HIS B 1 205 ? 5.473 -22.672 7.523 1 91 205 HIS B C 1
ATOM 4328 O O . HIS B 1 205 ? 5.574 -23.188 8.648 1 91 205 HIS B O 1
ATOM 4334 N N . SER B 1 206 ? 6.234 -22.828 6.586 1 90.62 206 SER B N 1
ATOM 4335 C CA . SER B 1 206 ? 7.449 -23.609 6.797 1 90.62 206 SER B CA 1
ATOM 4336 C C . SER B 1 206 ? 8.57 -22.734 7.371 1 90.62 206 SER B C 1
ATOM 4338 O O . SER B 1 206 ? 9.344 -23.203 8.211 1 90.62 206 SER B O 1
ATOM 4340 N N . SER B 1 207 ? 8.609 -21.547 6.879 1 93.62 207 SER B N 1
ATOM 4341 C CA . SER B 1 207 ? 9.625 -20.625 7.371 1 93.62 207 SER B CA 1
ATOM 4342 C C . SER B 1 207 ? 9.125 -19.172 7.305 1 93.62 207 SER B C 1
ATOM 4344 O O . SER B 1 207 ? 8.273 -18.844 6.477 1 93.62 207 SER B O 1
ATOM 4346 N N . LYS B 1 208 ? 9.602 -18.391 8.367 1 94.75 208 LYS B N 1
ATOM 4347 C CA . LYS B 1 208 ? 9.312 -16.969 8.453 1 94.75 208 LYS B CA 1
ATOM 4348 C C . LYS B 1 208 ? 10.531 -16.188 8.945 1 94.75 208 LYS B C 1
ATOM 4350 O O . LYS B 1 208 ? 11.109 -16.516 9.984 1 94.75 208 LYS B O 1
ATOM 4355 N N . SER B 1 209 ? 10.914 -15.172 8.117 1 95.81 209 SER B N 1
ATOM 4356 C CA . SER B 1 209 ? 12.078 -14.391 8.523 1 95.81 209 SER B CA 1
ATOM 4357 C C . SER B 1 209 ? 11.875 -12.906 8.242 1 95.81 209 SER B C 1
ATOM 4359 O O . SER B 1 209 ? 11.094 -12.531 7.371 1 95.81 209 SER B O 1
ATOM 4361 N N . TYR B 1 210 ? 12.617 -12.133 9.109 1 95.88 210 TYR B N 1
ATOM 4362 C CA . TYR B 1 210 ? 12.609 -10.68 8.969 1 95.88 210 TYR B CA 1
ATOM 4363 C C . TYR B 1 210 ? 14.023 -10.141 8.797 1 95.88 210 TYR B C 1
ATOM 4365 O O . TYR B 1 210 ? 14.977 -10.672 9.375 1 95.88 210 TYR B O 1
ATOM 4373 N N . SER B 1 211 ? 14.062 -9.195 7.949 1 95.88 211 SER B N 1
ATOM 4374 C CA . SER B 1 211 ? 15.336 -8.5 7.777 1 95.88 211 SER B CA 1
ATOM 4375 C C . SER B 1 211 ? 15.125 -7 7.602 1 95.88 211 SER B C 1
ATOM 4377 O O . SER B 1 211 ? 14.031 -6.559 7.25 1 95.88 211 SER B O 1
ATOM 4379 N N . GLN B 1 212 ? 16.141 -6.266 7.973 1 95.12 212 GLN B N 1
ATOM 4380 C CA . GLN B 1 212 ? 16.078 -4.816 7.824 1 95.12 212 GLN B CA 1
ATOM 4381 C C . GLN B 1 212 ? 17.141 -4.32 6.848 1 95.12 212 GLN B C 1
ATOM 4383 O O . GLN B 1 212 ? 18.281 -4.809 6.859 1 95.12 212 GLN B O 1
ATOM 4388 N N . ASP B 1 213 ? 16.75 -3.414 6.062 1 92 213 ASP B N 1
ATOM 4389 C CA . ASP B 1 213 ? 17.719 -2.861 5.117 1 92 213 ASP B CA 1
ATOM 4390 C C . ASP B 1 213 ? 18.438 -1.655 5.711 1 92 213 ASP B C 1
ATOM 4392 O O . ASP B 1 213 ? 18.328 -1.388 6.91 1 92 213 ASP B O 1
ATOM 4396 N N . GLY B 1 214 ? 19.203 -0.925 4.867 1 90.25 214 GLY B N 1
ATOM 4397 C CA . GLY B 1 214 ? 19.984 0.219 5.32 1 90.25 214 GLY B CA 1
ATOM 4398 C C . GLY B 1 214 ? 19.125 1.376 5.789 1 90.25 214 GLY B C 1
ATOM 4399 O O . GLY B 1 214 ? 19.531 2.154 6.652 1 90.25 214 GLY B O 1
ATOM 4400 N N . ALA B 1 215 ? 18.016 1.473 5.234 1 91.81 215 ALA B N 1
ATOM 4401 C CA . ALA B 1 215 ? 17.109 2.547 5.617 1 91.81 215 ALA B CA 1
ATOM 4402 C C . ALA B 1 215 ? 16.234 2.135 6.801 1 91.81 215 ALA B C 1
ATOM 4404 O O . ALA B 1 215 ? 15.289 2.836 7.16 1 91.81 215 ALA B O 1
ATOM 4405 N N . ARG B 1 216 ? 16.516 0.953 7.402 1 94.06 216 ARG B N 1
ATOM 4406 C CA . ARG B 1 216 ? 15.836 0.423 8.586 1 94.06 216 ARG B CA 1
ATOM 4407 C C . ARG B 1 216 ? 14.422 -0.028 8.258 1 94.06 216 ARG B C 1
ATOM 4409 O O . ARG B 1 216 ? 13.57 -0.132 9.148 1 94.06 216 ARG B O 1
ATOM 4416 N N . LEU B 1 217 ? 14.141 -0.196 6.977 1 96 217 LEU B N 1
ATOM 4417 C CA . LEU B 1 217 ? 12.859 -0.756 6.555 1 96 217 LEU B CA 1
ATOM 4418 C C . LEU B 1 217 ? 12.875 -2.277 6.656 1 96 217 LEU B C 1
ATOM 4420 O O . LEU B 1 217 ? 13.891 -2.914 6.371 1 96 217 LEU B O 1
ATOM 4424 N N . PHE B 1 218 ? 11.836 -2.809 6.973 1 96.88 218 PHE B N 1
ATOM 4425 C CA . PHE B 1 218 ? 11.766 -4.246 7.203 1 96.88 218 PHE B CA 1
ATOM 4426 C C . PHE B 1 218 ? 11.367 -4.98 5.926 1 96.88 218 PHE B C 1
ATOM 4428 O O . PHE B 1 218 ? 10.523 -4.504 5.172 1 96.88 218 PHE B O 1
ATOM 4435 N N . HIS B 1 219 ? 12.016 -6.094 5.734 1 96.31 219 HIS B N 1
ATOM 4436 C CA . HIS B 1 219 ? 11.68 -7.066 4.699 1 96.31 219 HIS B CA 1
ATOM 4437 C C . HIS B 1 219 ? 11.266 -8.398 5.312 1 96.31 219 HIS B C 1
ATOM 4439 O O . HIS B 1 219 ? 11.875 -8.867 6.273 1 96.31 219 HIS B O 1
ATOM 4445 N N . MET B 1 220 ? 10.242 -8.945 4.824 1 96.25 220 MET B N 1
ATOM 4446 C CA . MET B 1 220 ? 9.758 -10.211 5.359 1 96.25 220 MET B CA 1
ATOM 4447 C C . MET B 1 220 ? 9.727 -11.281 4.273 1 96.25 220 MET B C 1
ATOM 4449 O O . MET B 1 220 ? 9.453 -10.984 3.109 1 96.25 220 MET B O 1
ATOM 4453 N N . LYS B 1 221 ? 10.031 -12.477 4.668 1 96.25 221 LYS B N 1
ATOM 4454 C CA . LYS B 1 221 ? 9.992 -13.656 3.803 1 96.25 221 LYS B CA 1
ATOM 4455 C C . LYS B 1 221 ? 9.234 -14.805 4.465 1 96.25 221 LYS B C 1
ATOM 4457 O O . LYS B 1 221 ? 9.5 -15.141 5.621 1 96.25 221 LYS B O 1
ATOM 4462 N N . MET B 1 222 ? 8.266 -15.336 3.803 1 96.75 222 MET B N 1
ATOM 4463 C CA . MET B 1 222 ? 7.492 -16.469 4.305 1 96.75 222 MET B CA 1
ATOM 4464 C C . MET B 1 222 ? 7.41 -17.578 3.254 1 96.75 222 MET B C 1
ATOM 4466 O O . MET B 1 222 ? 7.137 -17.312 2.082 1 96.75 222 MET B O 1
ATOM 4470 N N . THR B 1 223 ? 7.699 -18.75 3.654 1 95.56 223 THR B N 1
ATOM 4471 C CA . THR B 1 223 ? 7.586 -19.906 2.773 1 95.56 223 THR B CA 1
ATOM 4472 C C . THR B 1 223 ? 6.414 -20.781 3.188 1 95.56 223 THR B C 1
ATOM 4474 O O . THR B 1 223 ? 6.332 -21.219 4.34 1 95.56 223 THR B O 1
ATOM 4477 N N . LEU B 1 224 ? 5.559 -21.078 2.254 1 94.31 224 LEU B N 1
ATOM 4478 C CA . LEU B 1 224 ? 4.383 -21.906 2.492 1 94.31 224 LEU B CA 1
ATOM 4479 C C . LEU B 1 224 ? 4.457 -23.203 1.687 1 94.31 224 LEU B C 1
ATOM 4481 O O . LEU B 1 224 ? 4.758 -23.172 0.49 1 94.31 224 LEU B O 1
ATOM 4485 N N . VAL B 1 225 ? 4.301 -24.234 2.35 1 91.38 225 VAL B N 1
ATOM 4486 C CA . VAL B 1 225 ? 4.227 -25.531 1.682 1 91.38 225 VAL B CA 1
ATOM 4487 C C . VAL B 1 225 ? 2.781 -26.016 1.677 1 91.38 225 VAL B C 1
ATOM 4489 O O . VAL B 1 225 ? 2.238 -26.375 2.725 1 91.38 225 VAL B O 1
ATOM 4492 N N . LEU B 1 226 ? 2.258 -26.078 0.487 1 90.75 226 LEU B N 1
ATOM 4493 C CA . LEU B 1 226 ? 0.856 -26.453 0.335 1 90.75 226 LEU B CA 1
ATOM 4494 C C . LEU B 1 226 ? 0.725 -27.938 -0.001 1 90.75 226 LEU B C 1
ATOM 4496 O O . LEU B 1 226 ? 1.001 -28.344 -1.13 1 90.75 226 LEU B O 1
ATOM 4500 N N . ARG B 1 227 ? 0.222 -28.656 0.906 1 82.75 227 ARG B N 1
ATOM 4501 C CA . ARG B 1 227 ? 0.091 -30.094 0.73 1 82.75 227 ARG B CA 1
ATOM 4502 C C . ARG B 1 227 ? -1.315 -30.469 0.271 1 82.75 227 ARG B C 1
ATOM 4504 O O . ARG B 1 227 ? -1.516 -31.516 -0.354 1 82.75 227 ARG B O 1
ATOM 4511 N N . ASN B 1 228 ? -2.221 -29.609 0.592 1 82.06 228 ASN B N 1
ATOM 4512 C CA . ASN B 1 228 ? -3.625 -29.859 0.291 1 82.06 228 ASN B CA 1
ATOM 4513 C C . ASN B 1 228 ? -4.188 -28.812 -0.677 1 82.06 228 ASN B C 1
ATOM 4515 O O . ASN B 1 228 ? -3.82 -27.641 -0.616 1 82.06 228 ASN B O 1
ATOM 4519 N N . GLN B 1 229 ? -5.07 -29.266 -1.513 1 83.62 229 GLN B N 1
ATOM 4520 C CA . GLN B 1 229 ? -5.719 -28.375 -2.479 1 83.62 229 GLN B CA 1
ATOM 4521 C C . GLN B 1 229 ? -6.555 -27.312 -1.776 1 83.62 229 GLN B C 1
ATOM 4523 O O . GLN B 1 229 ? -6.805 -26.25 -2.334 1 83.62 229 GLN B O 1
ATOM 4528 N N . SER B 1 230 ? -6.93 -27.672 -0.591 1 83.38 230 SER B N 1
ATOM 4529 C CA . SER B 1 230 ? -7.758 -26.719 0.142 1 83.38 230 SER B CA 1
ATOM 4530 C C . SER B 1 230 ? -6.992 -25.438 0.449 1 83.38 230 SER B C 1
ATOM 4532 O O . SER B 1 230 ? -7.594 -24.391 0.687 1 83.38 230 SER B O 1
ATOM 4534 N N . TRP B 1 231 ? -5.641 -25.531 0.38 1 85.06 231 TRP B N 1
ATOM 4535 C CA . TRP B 1 231 ? -4.809 -24.375 0.68 1 85.06 231 TRP B CA 1
ATOM 4536 C C . TRP B 1 231 ? -4.496 -23.578 -0.587 1 85.06 231 TRP B C 1
ATOM 4538 O O . TRP B 1 231 ? -3.801 -22.562 -0.538 1 85.06 231 TRP B O 1
ATOM 4548 N N . GLY B 1 232 ? -5.051 -24.016 -1.608 1 87.75 232 GLY B N 1
ATOM 4549 C CA . GLY B 1 232 ? -4.762 -23.375 -2.879 1 87.75 232 GLY B CA 1
ATOM 4550 C C . GLY B 1 232 ? -5.332 -21.984 -2.986 1 87.75 232 GLY B C 1
ATOM 4551 O O . GLY B 1 232 ? -4.918 -21.188 -3.842 1 87.75 232 GLY B O 1
ATOM 4552 N N . ASN B 1 233 ? -6.348 -21.734 -2.25 1 93.19 233 ASN B N 1
ATOM 4553 C CA . ASN B 1 233 ? -6.914 -20.406 -2.129 1 93.19 233 ASN B CA 1
ATOM 4554 C C . ASN B 1 233 ? -6.598 -19.781 -0.773 1 93.19 233 ASN B C 1
ATOM 4556 O O . ASN B 1 233 ? -7.297 -20.031 0.209 1 93.19 233 ASN B O 1
ATOM 4560 N N . MET B 1 234 ? -5.625 -18.969 -0.777 1 94.88 234 MET B N 1
ATOM 4561 C CA . MET B 1 234 ? -5.203 -18.391 0.495 1 94.88 234 MET B CA 1
ATOM 4562 C C . MET B 1 234 ? -5.094 -16.875 0.391 1 94.88 234 MET B C 1
ATOM 4564 O O . MET B 1 234 ? -4.902 -16.328 -0.7 1 94.88 234 MET B O 1
ATOM 4568 N N . THR B 1 235 ? -5.285 -16.25 1.481 1 96.44 235 THR B N 1
ATOM 4569 C CA . THR B 1 235 ? -5.125 -14.797 1.588 1 96.44 235 THR B CA 1
ATOM 4570 C C . THR B 1 235 ? -4.07 -14.445 2.631 1 96.44 235 THR B C 1
ATOM 4572 O O . THR B 1 235 ? -4.145 -14.898 3.775 1 96.44 235 THR B O 1
ATOM 4575 N N . CYS B 1 236 ? -3.096 -13.672 2.211 1 96.81 236 CYS B N 1
ATOM 4576 C CA . CYS B 1 236 ? -2.031 -13.234 3.107 1 96.81 236 CYS B CA 1
ATOM 4577 C C . CYS B 1 236 ? -2.262 -11.805 3.572 1 96.81 236 CYS B C 1
ATOM 4579 O O . CYS B 1 236 ? -2.547 -10.922 2.762 1 96.81 236 CYS B O 1
ATOM 4581 N N . TYR B 1 237 ? -2.104 -11.656 4.844 1 95.88 237 TYR B N 1
ATOM 4582 C CA . TYR B 1 237 ? -2.322 -10.359 5.473 1 95.88 237 TYR B CA 1
ATOM 4583 C C . TYR B 1 237 ? -1.03 -9.812 6.07 1 95.88 237 TYR B C 1
ATOM 4585 O O . TYR B 1 237 ? -0.3 -10.539 6.75 1 95.88 237 TYR B O 1
ATOM 4593 N N . ILE B 1 238 ? -0.73 -8.602 5.715 1 96.31 238 ILE B N 1
ATOM 4594 C CA . ILE B 1 238 ? 0.358 -7.879 6.367 1 96.31 238 ILE B CA 1
ATOM 4595 C C . ILE B 1 238 ? -0.185 -6.621 7.043 1 96.31 238 ILE B C 1
ATOM 4597 O O . ILE B 1 238 ? -0.786 -5.77 6.387 1 96.31 238 ILE B O 1
ATOM 4601 N N . ARG B 1 239 ? 0.061 -6.488 8.258 1 95.25 239 ARG B N 1
ATOM 4602 C CA . ARG B 1 239 ? -0.523 -5.395 9.023 1 95.25 239 ARG B CA 1
ATOM 4603 C C . ARG B 1 239 ? 0.561 -4.543 9.68 1 95.25 239 ARG B C 1
ATOM 4605 O O . ARG B 1 239 ? 1.523 -5.074 10.234 1 95.25 239 ARG B O 1
ATOM 4612 N N . ASN B 1 240 ? 0.395 -3.273 9.484 1 95.06 240 ASN B N 1
ATOM 4613 C CA . ASN B 1 240 ? 1.231 -2.344 10.234 1 95.06 240 ASN B CA 1
ATOM 4614 C C . ASN B 1 240 ? 0.699 -2.129 11.648 1 95.06 240 ASN B C 1
ATOM 4616 O O . ASN B 1 240 ? -0.416 -1.637 11.828 1 95.06 240 ASN B O 1
ATOM 4620 N N . PRO B 1 241 ? 1.412 -2.506 12.617 1 94.62 241 PRO B N 1
ATOM 4621 C CA . PRO B 1 241 ? 0.896 -2.426 13.984 1 94.62 241 PRO B CA 1
ATOM 4622 C C . PRO B 1 241 ? 0.668 -0.988 14.445 1 94.62 241 PRO B C 1
ATOM 4624 O O . PRO B 1 241 ? -0.109 -0.75 15.375 1 94.62 241 PRO B O 1
ATOM 4627 N N . LEU B 1 242 ? 1.294 -0.019 13.859 1 94.31 242 LEU B N 1
ATOM 4628 C CA . LEU B 1 242 ? 1.179 1.376 14.273 1 94.31 242 LEU B CA 1
ATOM 4629 C C . LEU B 1 242 ? -0.08 2.012 13.695 1 94.31 242 LEU B C 1
ATOM 4631 O O . LEU B 1 242 ? -0.861 2.631 14.422 1 94.31 242 LEU B O 1
ATOM 4635 N N . THR B 1 243 ? -0.301 1.895 12.398 1 89.81 243 THR B N 1
ATOM 4636 C CA . THR B 1 243 ? -1.42 2.549 11.734 1 89.81 243 THR B CA 1
ATOM 4637 C C . THR B 1 243 ? -2.633 1.624 11.68 1 89.81 243 THR B C 1
ATOM 4639 O O . THR B 1 243 ? -3.768 2.088 11.547 1 89.81 243 THR B O 1
ATOM 4642 N N . GLY B 1 244 ? -2.416 0.373 11.633 1 89.62 244 GLY B N 1
ATOM 4643 C CA . GLY B 1 244 ? -3.504 -0.584 11.516 1 89.62 244 GLY B CA 1
ATOM 4644 C C . GLY B 1 244 ? -3.861 -0.907 10.078 1 89.62 244 GLY B C 1
ATOM 4645 O O . GLY B 1 244 ? -4.727 -1.747 9.82 1 89.62 244 GLY B O 1
ATOM 4646 N N . GLU B 1 245 ? -3.238 -0.243 9.227 1 89.69 245 GLU B N 1
ATOM 4647 C CA . GLU B 1 245 ? -3.48 -0.528 7.812 1 89.69 245 GLU B CA 1
ATOM 4648 C C . GLU B 1 245 ? -2.988 -1.924 7.438 1 89.69 245 GLU B C 1
ATOM 4650 O O . GLU B 1 245 ? -1.947 -2.371 7.926 1 89.69 245 GLU B O 1
ATOM 4655 N N . GLU B 1 246 ? -3.814 -2.588 6.598 1 92.38 246 GLU B N 1
ATOM 4656 C CA . GLU B 1 246 ? -3.492 -3.969 6.25 1 92.38 246 GLU B CA 1
ATOM 4657 C C . GLU B 1 246 ? -3.416 -4.152 4.738 1 92.38 246 GLU B C 1
ATOM 4659 O O . GLU B 1 246 ? -4.242 -3.611 3.998 1 92.38 246 GLU B O 1
ATOM 4664 N N . LYS B 1 247 ? -2.361 -4.816 4.352 1 94.38 247 LYS B N 1
ATOM 4665 C CA . LYS B 1 247 ? -2.211 -5.254 2.965 1 94.38 247 LYS B CA 1
ATOM 4666 C C . LYS B 1 247 ? -2.695 -6.688 2.785 1 94.38 247 LYS B C 1
ATOM 4668 O O . LYS B 1 247 ? -2.32 -7.578 3.555 1 94.38 247 LYS B O 1
ATOM 4673 N N . ARG B 1 248 ? -3.578 -6.867 1.789 1 95.31 248 ARG B N 1
ATOM 4674 C CA . ARG B 1 248 ? -4.152 -8.188 1.544 1 95.31 248 ARG B CA 1
ATOM 4675 C C . ARG B 1 248 ? -3.768 -8.703 0.162 1 95.31 248 ARG B C 1
ATOM 4677 O O . ARG B 1 248 ? -3.965 -8.016 -0.841 1 95.31 248 ARG B O 1
ATOM 4684 N N . THR B 1 249 ? -3.227 -9.859 0.16 1 96.56 249 THR B N 1
ATOM 4685 C CA . THR B 1 249 ? -2.896 -10.531 -1.093 1 96.56 249 THR B CA 1
ATOM 4686 C C . THR B 1 249 ? -3.576 -11.898 -1.173 1 96.56 249 THR B C 1
ATOM 4688 O O . THR B 1 249 ? -3.234 -12.812 -0.419 1 96.56 249 THR B O 1
ATOM 4691 N N . ASN B 1 250 ? -4.457 -12.023 -2.037 1 97.19 250 ASN B N 1
ATOM 4692 C CA . ASN B 1 250 ? -5.148 -13.289 -2.266 1 97.19 250 ASN B CA 1
ATOM 4693 C C . ASN B 1 250 ? -4.496 -14.094 -3.389 1 97.19 250 ASN B C 1
ATOM 4695 O O . ASN B 1 250 ? -4.402 -13.617 -4.523 1 97.19 250 ASN B O 1
ATOM 4699 N N . ILE B 1 251 ? -4.027 -15.219 -3.082 1 96.12 251 ILE B N 1
ATOM 4700 C CA . ILE B 1 251 ? -3.375 -16.094 -4.043 1 96.12 251 ILE B CA 1
ATOM 4701 C C . ILE B 1 251 ? -4.25 -17.328 -4.293 1 96.12 251 ILE B C 1
ATOM 4703 O O . ILE B 1 251 ? -4.527 -18.094 -3.375 1 96.12 251 ILE B O 1
ATOM 4707 N N . ILE B 1 252 ? -4.602 -17.516 -5.492 1 94.94 252 ILE B N 1
ATOM 4708 C CA . ILE B 1 252 ? -5.426 -18.641 -5.891 1 94.94 252 ILE B CA 1
ATOM 4709 C C . ILE B 1 252 ? -4.648 -19.531 -6.867 1 94.94 252 ILE B C 1
ATOM 4711 O O . ILE B 1 252 ? -4.285 -19.094 -7.957 1 94.94 252 ILE B O 1
ATOM 4715 N N . LEU B 1 253 ? -4.453 -20.719 -6.477 1 92.25 253 LEU B N 1
ATOM 4716 C CA . LEU B 1 253 ? -3.77 -21.688 -7.309 1 92.25 253 LEU B CA 1
ATOM 4717 C C . LEU B 1 253 ? -4.742 -22.766 -7.805 1 92.25 253 LEU B C 1
ATOM 4719 O O . LEU B 1 253 ? -5.531 -23.297 -7.023 1 92.25 253 LEU B O 1
ATOM 4723 N N . ALA B 1 254 ? -4.656 -23.016 -8.992 1 87.62 254 ALA B N 1
ATOM 4724 C CA . ALA B 1 254 ? -5.531 -24.031 -9.586 1 87.62 254 ALA B CA 1
ATOM 4725 C C . ALA B 1 254 ? -5.223 -25.422 -9.023 1 87.62 254 ALA B C 1
ATOM 4727 O O . ALA B 1 254 ? -4.07 -25.719 -8.711 1 87.62 254 ALA B O 1
ATOM 4728 N N . ASP B 1 255 ? -6.223 -26.297 -9.039 1 81.25 255 ASP B N 1
ATOM 4729 C CA . ASP B 1 255 ? -6.113 -27.641 -8.477 1 81.25 255 ASP B CA 1
ATOM 4730 C C . ASP B 1 255 ? -5.102 -28.484 -9.258 1 81.25 255 ASP B C 1
ATOM 4732 O O . ASP B 1 255 ? -4.391 -29.297 -8.68 1 81.25 255 ASP B O 1
ATOM 4736 N N . ASP B 1 256 ? -5.02 -28.25 -10.453 1 78.12 256 ASP B N 1
ATOM 4737 C CA . ASP B 1 256 ? -4.172 -29.047 -11.336 1 78.12 256 ASP B CA 1
ATOM 4738 C C . ASP B 1 256 ? -2.695 -28.859 -10.992 1 78.12 256 ASP B C 1
ATOM 4740 O O . ASP B 1 256 ? -1.861 -29.688 -11.359 1 78.12 256 ASP B O 1
ATOM 4744 N N . LEU B 1 257 ? -2.428 -27.891 -10.32 1 80.81 257 LEU B N 1
ATOM 4745 C CA . LEU B 1 257 ? -1.036 -27.609 -9.992 1 80.81 257 LEU B CA 1
ATOM 4746 C C . LEU B 1 257 ? -0.542 -28.516 -8.867 1 80.81 257 LEU B C 1
ATOM 4748 O O . LEU B 1 257 ? 0.667 -28.656 -8.672 1 80.81 257 LEU B O 1
ATOM 4752 N N . PHE B 1 258 ? -1.479 -29.094 -8.188 1 76.88 258 PHE B N 1
ATOM 4753 C CA . PHE B 1 258 ? -1.109 -29.906 -7.027 1 76.88 258 PHE B CA 1
ATOM 4754 C C . PHE B 1 258 ? -0.788 -31.328 -7.438 1 76.88 258 PHE B C 1
ATOM 4756 O O . PHE B 1 258 ? -0.229 -32.094 -6.652 1 76.88 258 PHE B O 1
ATOM 4763 N N . TYR B 1 259 ? -1.293 -31.672 -8.508 1 68.81 259 TYR B N 1
ATOM 4764 C CA . TYR B 1 259 ? -1.054 -33.062 -8.914 1 68.81 259 TYR B CA 1
ATOM 4765 C C . TYR B 1 259 ? 0.312 -33.188 -9.57 1 68.81 259 TYR B C 1
ATOM 4767 O O . TYR B 1 259 ? 0.617 -32.5 -10.539 1 68.81 259 TYR B O 1
ATOM 4775 N N . PRO B 1 260 ? 1.149 -33.969 -8.773 1 60.47 260 PRO B N 1
ATOM 4776 C CA . PRO B 1 260 ? 2.479 -34.156 -9.359 1 60.47 260 PRO B CA 1
ATOM 4777 C C . PRO B 1 260 ? 2.439 -34.969 -10.664 1 60.47 260 PRO B C 1
ATOM 4779 O O . PRO B 1 260 ? 1.987 -36.094 -10.672 1 60.47 260 PRO B O 1
ATOM 4782 N N . ASP B 1 261 ? 2.123 -34.312 -11.781 1 58.47 261 ASP B N 1
ATOM 4783 C CA . ASP B 1 261 ? 2.002 -35 -13.07 1 58.47 261 ASP B CA 1
ATOM 4784 C C . ASP B 1 261 ? 3.234 -35.844 -13.352 1 58.47 261 ASP B C 1
ATOM 4786 O O . ASP B 1 261 ? 3.143 -36.875 -14.047 1 58.47 261 ASP B O 1
ATOM 4790 N N . HIS B 1 262 ? 4.305 -35.656 -12.562 1 58.09 262 HIS B N 1
ATOM 4791 C CA . HIS B 1 262 ? 5.52 -36.312 -13.031 1 58.09 262 HIS B CA 1
ATOM 4792 C C . HIS B 1 262 ? 5.504 -37.781 -12.711 1 58.09 262 HIS B C 1
ATOM 4794 O O . HIS B 1 262 ? 6.109 -38.594 -13.43 1 58.09 262 HIS B O 1
ATOM 4800 N N . ILE B 1 263 ? 4.625 -38.125 -11.781 1 60.5 263 ILE B N 1
ATOM 4801 C CA . ILE B 1 263 ? 4.668 -39.5 -11.352 1 60.5 263 ILE B CA 1
ATOM 4802 C C . ILE B 1 263 ? 4.059 -40.406 -12.43 1 60.5 263 ILE B C 1
ATOM 4804 O O . ILE B 1 263 ? 4.57 -41.5 -12.711 1 60.5 263 ILE B O 1
ATOM 4808 N N . TRP B 1 264 ? 3.156 -39.781 -13.109 1 60.84 264 TRP B N 1
ATOM 4809 C CA . TRP B 1 264 ? 2.477 -40.594 -14.109 1 60.84 264 TRP B CA 1
ATOM 4810 C C . TRP B 1 264 ? 3.357 -40.781 -15.336 1 60.84 264 TRP B C 1
ATOM 4812 O O . TRP B 1 264 ? 3.275 -41.812 -16.016 1 60.84 264 TRP B O 1
ATOM 4822 N N . MET B 1 265 ? 4.172 -39.781 -15.43 1 61.88 265 MET B N 1
ATOM 4823 C CA . MET B 1 265 ? 5.094 -39.906 -16.562 1 61.88 265 MET B CA 1
ATOM 4824 C C . MET B 1 265 ? 6.094 -41.031 -16.312 1 61.88 265 MET B C 1
ATOM 4826 O O . MET B 1 265 ? 6.305 -41.906 -17.188 1 61.88 265 MET B O 1
ATOM 4830 N N . THR B 1 266 ? 6.535 -41.062 -15.188 1 62.09 266 THR B N 1
ATOM 4831 C CA . THR B 1 266 ? 7.504 -42.094 -14.836 1 62.09 266 THR B CA 1
ATOM 4832 C C . THR B 1 266 ? 6.859 -43.469 -14.875 1 62.09 266 THR B C 1
ATOM 4834 O O . THR B 1 266 ? 7.445 -44.406 -15.406 1 62.09 266 THR B O 1
ATOM 4837 N N . PHE B 1 267 ? 5.68 -43.594 -14.469 1 66.31 267 PHE B N 1
ATOM 4838 C CA . PHE B 1 267 ? 4.969 -44.875 -14.438 1 66.31 267 PHE B CA 1
ATOM 4839 C C . PHE B 1 267 ? 4.676 -45.344 -15.859 1 66.31 267 PHE B C 1
ATOM 4841 O O . PHE B 1 267 ? 4.809 -46.531 -16.156 1 66.31 267 PHE B O 1
ATOM 4848 N N . SER B 1 268 ? 4.418 -44.438 -16.641 1 68.06 268 SER B N 1
ATOM 4849 C CA . SER B 1 268 ? 4.09 -44.812 -18.016 1 68.06 268 SER B CA 1
ATOM 4850 C C . SER B 1 268 ? 5.32 -45.312 -18.766 1 68.06 268 SER B C 1
ATOM 4852 O O . SER B 1 268 ? 5.242 -46.281 -19.516 1 68.06 268 SER B O 1
ATOM 4854 N N . VAL B 1 269 ? 6.391 -44.812 -18.469 1 68.44 269 VAL B N 1
ATOM 4855 C CA . VAL B 1 269 ? 7.641 -45.219 -19.094 1 68.44 269 VAL B CA 1
ATOM 4856 C C . VAL B 1 269 ? 8.031 -46.594 -18.609 1 68.44 269 VAL B C 1
ATOM 4858 O O . VAL B 1 269 ? 8.406 -47.469 -19.406 1 68.44 269 VAL B O 1
ATOM 4861 N N . LEU B 1 270 ? 7.836 -46.812 -17.359 1 69.75 270 LEU B N 1
ATOM 4862 C CA . LEU B 1 270 ? 8.148 -48.125 -16.766 1 69.75 270 LEU B CA 1
ATOM 4863 C C . LEU B 1 270 ? 7.242 -49.188 -17.328 1 69.75 270 LEU B C 1
ATOM 4865 O O . LEU B 1 270 ? 7.711 -50.281 -17.688 1 69.75 270 LEU B O 1
ATOM 4869 N N . LEU B 1 271 ? 6.098 -48.844 -17.516 1 71.88 271 LEU B N 1
ATOM 4870 C CA . LEU B 1 271 ? 5.133 -49.781 -18.062 1 71.88 271 LEU B CA 1
ATOM 4871 C C . LEU B 1 271 ? 5.473 -50.125 -19.5 1 71.88 271 LEU B C 1
ATOM 4873 O O . LEU B 1 271 ? 5.375 -51.312 -19.906 1 71.88 271 LEU B O 1
ATOM 4877 N N . LEU B 1 272 ? 5.945 -49.156 -20.234 1 72.69 272 LEU B N 1
ATOM 4878 C CA . LEU B 1 272 ? 6.348 -49.375 -21.609 1 72.69 272 LEU B CA 1
ATOM 4879 C C . LEU B 1 272 ? 7.539 -50.312 -21.688 1 72.69 272 LEU B C 1
ATOM 4881 O O . LEU B 1 272 ? 7.57 -51.219 -22.531 1 72.69 272 LEU B O 1
ATOM 4885 N N . PHE B 1 273 ? 8.359 -50.219 -20.719 1 71.88 273 PHE B N 1
ATOM 4886 C CA . PHE B 1 273 ? 9.539 -51.062 -20.672 1 71.88 273 PHE B CA 1
ATOM 4887 C C . PHE B 1 273 ? 9.156 -52.5 -20.328 1 71.88 273 PHE B C 1
ATOM 4889 O O . PHE B 1 273 ? 9.688 -53.469 -20.906 1 71.88 273 PHE B O 1
ATOM 4896 N N . VAL B 1 274 ? 8.25 -52.625 -19.5 1 73.69 274 VAL B N 1
ATOM 4897 C CA . VAL B 1 274 ? 7.789 -53.969 -19.078 1 73.69 274 VAL B CA 1
ATOM 4898 C C . VAL B 1 274 ? 7.07 -54.656 -20.234 1 73.69 274 VAL B C 1
ATOM 4900 O O . VAL B 1 274 ? 7.297 -55.812 -20.5 1 73.69 274 VAL B O 1
ATOM 4903 N N . MET B 1 275 ? 6.324 -53.875 -20.922 1 73.88 275 MET B N 1
ATOM 4904 C CA . MET B 1 275 ? 5.586 -54.406 -22.062 1 73.88 275 MET B CA 1
ATOM 4905 C C . MET B 1 275 ? 6.539 -54.844 -23.172 1 73.88 275 MET B C 1
ATOM 4907 O O . MET B 1 275 ? 6.352 -55.875 -23.781 1 73.88 275 MET B O 1
ATOM 4911 N N . LEU B 1 276 ? 7.496 -54 -23.375 1 71.56 276 LEU B N 1
ATOM 4912 C CA . LEU B 1 276 ? 8.508 -54.344 -24.391 1 71.56 276 LEU B CA 1
ATOM 4913 C C . LEU B 1 276 ? 9.273 -55.594 -24 1 71.56 276 LEU B C 1
ATOM 4915 O O . LEU B 1 276 ? 9.523 -56.469 -24.844 1 71.56 276 LEU B O 1
ATOM 4919 N N . PHE B 1 277 ? 9.539 -55.781 -22.828 1 72.88 277 PHE B N 1
ATOM 4920 C CA . PHE B 1 277 ? 10.234 -56.969 -22.297 1 72.88 277 PHE B CA 1
ATOM 4921 C C . PHE B 1 277 ? 9.383 -58.219 -22.469 1 72.88 277 PHE B C 1
ATOM 4923 O O . PHE B 1 277 ? 9.867 -59.25 -22.953 1 72.88 277 PHE B O 1
ATOM 4930 N N . LEU B 1 278 ? 8.164 -58 -22.156 1 70.38 278 LEU B N 1
ATOM 4931 C CA . LEU B 1 278 ? 7.25 -59.125 -22.281 1 70.38 278 LEU B CA 1
ATOM 4932 C C . LEU B 1 278 ? 7.074 -59.531 -23.734 1 70.38 278 LEU B C 1
ATOM 4934 O O . LEU B 1 278 ? 7.02 -60.719 -24.047 1 70.38 278 LEU B O 1
ATOM 4938 N N . ALA B 1 279 ? 7.043 -58.594 -24.578 1 69.19 279 ALA B N 1
ATOM 4939 C CA . ALA B 1 279 ? 6.93 -58.844 -26 1 69.19 279 ALA B CA 1
ATOM 4940 C C . ALA B 1 279 ? 8.156 -59.594 -26.531 1 69.19 279 ALA B C 1
ATOM 4942 O O . ALA B 1 279 ? 8.039 -60.531 -27.297 1 69.19 279 ALA B O 1
ATOM 4943 N N . ILE B 1 280 ? 9.266 -59.219 -26.016 1 69.88 280 ILE B N 1
ATOM 4944 C CA . ILE B 1 280 ? 10.516 -59.844 -26.422 1 69.88 280 ILE B CA 1
ATOM 4945 C C . ILE B 1 280 ? 10.547 -61.281 -25.906 1 69.88 280 ILE B C 1
ATOM 4947 O O . ILE B 1 280 ? 10.914 -62.219 -26.641 1 69.88 280 ILE B O 1
ATOM 4951 N N . VAL B 1 281 ? 10.125 -61.5 -24.734 1 67.44 281 VAL B N 1
ATOM 4952 C CA . VAL B 1 281 ? 10.102 -62.844 -24.125 1 67.44 281 VAL B CA 1
ATOM 4953 C C . VAL B 1 281 ? 9.133 -63.75 -24.891 1 67.44 281 VAL B C 1
ATOM 4955 O O . VAL B 1 281 ? 9.453 -64.875 -25.188 1 67.44 281 VAL B O 1
ATOM 4958 N N . LEU B 1 282 ? 8.055 -63.188 -25.281 1 64.06 282 LEU B N 1
ATOM 4959 C CA . LEU B 1 282 ? 7.062 -63.969 -26.016 1 64.06 282 LEU B CA 1
ATOM 4960 C C . LEU B 1 282 ? 7.582 -64.312 -27.406 1 64.06 282 LEU B C 1
ATOM 4962 O O . LEU B 1 282 ? 7.395 -65.438 -27.875 1 64.06 282 LEU B O 1
ATOM 4966 N N . LEU B 1 283 ? 8.289 -63.469 -27.969 1 62 283 LEU B N 1
ATOM 4967 C CA . LEU B 1 283 ? 8.883 -63.719 -29.266 1 62 283 LEU B CA 1
ATOM 4968 C C . LEU B 1 283 ? 9.977 -64.812 -29.172 1 62 283 LEU B C 1
ATOM 4970 O O . LEU B 1 283 ? 10.055 -65.688 -30.016 1 62 283 LEU B O 1
ATOM 4974 N N . CYS B 1 284 ? 10.688 -64.75 -28.078 1 59.09 284 CYS B N 1
ATOM 4975 C CA . CYS B 1 284 ? 11.742 -65.75 -27.844 1 59.09 284 CYS B CA 1
ATOM 4976 C C . CYS B 1 284 ? 11.164 -67.125 -27.578 1 59.09 284 CYS B C 1
ATOM 4978 O O . CYS B 1 284 ? 11.656 -68.125 -28.078 1 59.09 284 CYS B O 1
ATOM 4980 N N . CYS B 1 285 ? 10.125 -67.188 -26.812 1 56.66 285 CYS B N 1
ATOM 4981 C CA . CYS B 1 285 ? 9.453 -68.438 -26.5 1 56.66 285 CYS B CA 1
ATOM 4982 C C . CYS B 1 285 ? 8.852 -69.062 -27.75 1 56.66 285 CYS B C 1
ATOM 4984 O O . CYS B 1 285 ? 8.922 -70.312 -27.938 1 56.66 285 CYS B O 1
ATOM 4986 N N . GLN B 1 286 ? 8.383 -68.25 -28.625 1 56.31 286 GLN B N 1
ATOM 4987 C CA . GLN B 1 286 ? 7.844 -68.75 -29.875 1 56.31 286 GLN B CA 1
ATOM 4988 C C . GLN B 1 286 ? 8.945 -69.312 -30.781 1 56.31 286 GLN B C 1
ATOM 4990 O O . GLN B 1 286 ? 8.758 -70.312 -31.453 1 56.31 286 GLN B O 1
ATOM 4995 N N . CYS B 1 287 ? 10.07 -68.75 -30.641 1 53.44 287 CYS B N 1
ATOM 4996 C CA . CYS B 1 287 ? 11.203 -69.188 -31.438 1 53.44 287 CYS B CA 1
ATOM 4997 C C . CYS B 1 287 ? 11.758 -70.5 -30.875 1 53.44 287 CYS B C 1
ATOM 4999 O O . CYS B 1 287 ? 12.133 -71.375 -31.641 1 53.44 287 CYS B O 1
ATOM 5001 N N . PHE B 1 288 ? 11.734 -70.688 -29.625 1 53.91 288 PHE B N 1
ATOM 5002 C CA . PHE B 1 288 ? 12.281 -71.875 -28.984 1 53.91 288 PHE B CA 1
ATOM 5003 C C . PHE B 1 288 ? 11.336 -73.062 -29.141 1 53.91 288 PHE B C 1
ATOM 5005 O O . PHE B 1 288 ? 11.773 -74.188 -29.328 1 53.91 288 PHE B O 1
ATOM 5012 N N . THR B 1 289 ? 10.07 -72.812 -29.062 1 50.84 289 THR B N 1
ATOM 5013 C CA . THR B 1 289 ? 9.117 -73.938 -29.156 1 50.84 289 THR B CA 1
ATOM 5014 C C . THR B 1 289 ? 8.977 -74.375 -30.609 1 50.84 289 THR B C 1
ATOM 5016 O O . THR B 1 289 ? 8.781 -75.562 -30.875 1 50.84 289 THR B O 1
ATOM 5019 N N . ASN B 1 290 ? 9.109 -73.562 -31.531 1 49.94 290 ASN B N 1
ATOM 5020 C CA . ASN B 1 290 ? 9.031 -73.938 -32.938 1 49.94 290 ASN B CA 1
ATOM 5021 C C . ASN B 1 290 ? 10.344 -74.562 -33.406 1 49.94 290 ASN B C 1
ATOM 5023 O O . ASN B 1 290 ? 10.367 -75.25 -34.406 1 49.94 290 ASN B O 1
ATOM 5027 N N . GLY B 1 291 ? 11.445 -74.312 -32.719 1 47.41 291 GLY B N 1
ATOM 5028 C CA . GLY B 1 291 ? 12.742 -74.875 -33.062 1 47.41 291 GLY B CA 1
ATOM 5029 C C . GLY B 1 291 ? 12.883 -76.375 -32.719 1 47.41 291 GLY B C 1
ATOM 5030 O O . GLY B 1 291 ? 13.547 -77.125 -33.438 1 47.41 291 GLY B O 1
ATOM 5031 N N . ASP B 1 292 ? 12.359 -76.938 -31.578 1 46.22 292 ASP B N 1
ATOM 5032 C CA . ASP B 1 292 ? 12.539 -78.375 -31.234 1 46.22 292 ASP B CA 1
ATOM 5033 C C . ASP B 1 292 ? 11.703 -79.25 -32.156 1 46.22 292 ASP B C 1
ATOM 5035 O O . ASP B 1 292 ? 12.109 -80.375 -32.469 1 46.22 292 ASP B O 1
ATOM 5039 N N . ASN B 1 293 ? 10.531 -79 -32.469 1 42.34 293 ASN B N 1
ATOM 5040 C CA . ASN B 1 293 ? 9.812 -79.938 -33.312 1 42.34 293 ASN B CA 1
ATOM 5041 C C . ASN B 1 293 ? 10.383 -80 -34.719 1 42.34 293 ASN B C 1
ATOM 5043 O O . ASN B 1 293 ? 10.266 -81 -35.406 1 42.34 293 ASN B O 1
ATOM 5047 N N . CYS B 1 294 ? 10.844 -78.875 -35.188 1 37.31 294 CYS B N 1
ATOM 5048 C CA . CYS B 1 294 ? 11.391 -79 -36.531 1 37.31 294 CYS B CA 1
ATOM 5049 C C . CYS B 1 294 ? 12.75 -79.688 -36.5 1 37.31 294 CYS B C 1
ATOM 5051 O O . CYS B 1 294 ? 13.195 -80.188 -37.531 1 37.31 294 CYS B O 1
ATOM 5053 N N . CYS B 1 295 ? 13.5 -79.438 -35.344 1 37.22 295 CYS B N 1
ATOM 5054 C CA . CYS B 1 295 ? 14.883 -79.875 -35.469 1 37.22 295 CYS B CA 1
ATOM 5055 C C . CYS B 1 295 ? 14.984 -81.438 -35.406 1 37.22 295 CYS B C 1
ATOM 5057 O O . CYS B 1 295 ? 16.062 -82 -35.594 1 37.22 295 CYS B O 1
ATOM 5059 N N . ASN B 1 296 ? 14.188 -82.125 -34.625 1 38.28 296 ASN B N 1
ATOM 5060 C CA . ASN B 1 296 ? 14.594 -83.5 -34.594 1 38.28 296 ASN B CA 1
ATOM 5061 C C . ASN B 1 296 ? 14.625 -84.125 -36 1 38.28 296 ASN B C 1
ATOM 5063 O O . ASN B 1 296 ? 15.391 -85.062 -36.281 1 38.28 296 ASN B O 1
ATOM 5067 N N . GLN B 1 297 ? 13.555 -84.125 -36.844 1 33.94 297 GLN B N 1
ATOM 5068 C CA . GLN B 1 297 ? 13.742 -84.812 -38.094 1 33.94 297 GLN B CA 1
ATOM 5069 C C . GLN B 1 297 ? 14.648 -84.062 -39.031 1 33.94 297 GLN B C 1
ATOM 5071 O O . GLN B 1 297 ? 15.453 -84.625 -39.781 1 33.94 297 GLN B O 1
ATOM 5076 N N . CYS B 1 298 ? 14.211 -82.875 -39.688 1 31.7 298 CYS B N 1
ATOM 5077 C CA . CYS B 1 298 ? 15.078 -82.25 -40.688 1 31.7 298 CYS B CA 1
ATOM 5078 C C . CYS B 1 298 ? 16.203 -81.438 -40.062 1 31.7 298 CYS B C 1
ATOM 5080 O O . CYS B 1 298 ? 16 -80.812 -39.031 1 31.7 298 CYS B O 1
ATOM 5082 N N . GLY B 1 299 ? 17.594 -81.812 -39.938 1 33.81 299 GLY B N 1
ATOM 5083 C CA . GLY B 1 299 ? 18.906 -81.25 -39.594 1 33.81 299 GLY B CA 1
ATOM 5084 C C . GLY B 1 299 ? 18.922 -79.75 -39.594 1 33.81 299 GLY B C 1
ATOM 5085 O O . GLY B 1 299 ? 19.844 -79.125 -39.031 1 33.81 299 GLY B O 1
A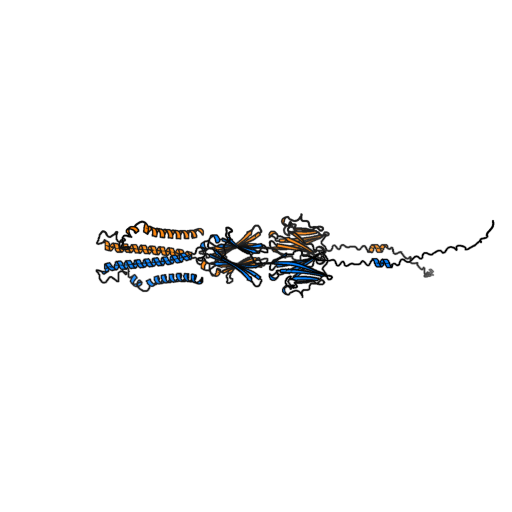TOM 5086 N N . VAL B 1 300 ? 18.641 -79.062 -40.719 1 34.44 300 VAL B N 1
ATOM 5087 C CA . VAL B 1 300 ? 19 -77.688 -41.125 1 34.44 300 VAL B CA 1
ATOM 5088 C C . VAL B 1 300 ? 18.188 -76.688 -40.312 1 34.44 300 VAL B C 1
ATOM 5090 O O . VAL B 1 300 ? 18.297 -75.5 -40.531 1 34.44 300 VAL B O 1
ATOM 5093 N N . THR B 1 301 ? 17.141 -77.062 -39.625 1 37.34 301 THR B N 1
ATOM 5094 C CA . THR B 1 301 ? 16.062 -76.062 -39.469 1 37.34 301 THR B CA 1
ATOM 5095 C C . THR B 1 301 ? 16.406 -75.062 -38.344 1 37.34 301 THR B C 1
ATOM 5097 O O . THR B 1 301 ? 15.508 -74.438 -37.781 1 37.34 301 THR B O 1
ATOM 5100 N N . LYS B 1 302 ? 17.484 -75.188 -37.625 1 40.81 302 LYS B N 1
ATOM 5101 C CA . LYS B 1 302 ? 17.594 -74.375 -36.438 1 40.81 302 LYS B CA 1
ATOM 5102 C C . LYS B 1 302 ? 17.375 -72.875 -36.812 1 40.81 302 LYS B C 1
ATOM 5104 O O . LYS B 1 302 ? 16.891 -72.125 -35.969 1 40.81 302 LYS B O 1
ATOM 5109 N N . ARG B 1 303 ? 18.125 -72.312 -37.812 1 37.66 303 ARG B N 1
ATOM 5110 C CA . ARG B 1 303 ? 18.375 -70.938 -38.125 1 37.66 303 ARG B CA 1
ATOM 5111 C C . ARG B 1 303 ? 17.109 -70.25 -38.625 1 37.66 303 ARG B C 1
ATOM 5113 O O . ARG B 1 303 ? 16.984 -69 -38.531 1 37.66 303 ARG B O 1
ATOM 5120 N N . ILE B 1 304 ? 16.203 -70.938 -39.375 1 36.53 304 ILE B N 1
ATOM 5121 C CA . ILE B 1 304 ? 15.109 -70.312 -40.156 1 36.53 304 ILE B CA 1
ATOM 5122 C C . ILE B 1 304 ? 13.922 -70 -39.25 1 36.53 304 ILE B C 1
ATOM 5124 O O . ILE B 1 304 ? 12.969 -69.375 -39.688 1 36.53 304 ILE B O 1
ATOM 5128 N N . CYS B 1 305 ? 13.812 -70.688 -38.125 1 33.88 305 CYS B N 1
ATOM 5129 C CA . CYS B 1 305 ? 12.516 -70.562 -37.438 1 33.88 305 CYS B CA 1
ATOM 5130 C C . CYS B 1 305 ? 12.203 -69.125 -37.094 1 33.88 305 CYS B C 1
ATOM 5132 O O . CYS B 1 305 ? 11.039 -68.75 -36.906 1 33.88 305 CYS B O 1
ATOM 5134 N N . LEU B 1 306 ? 13.086 -68.375 -36.688 1 37.12 306 LEU B N 1
ATOM 5135 C CA . LEU B 1 306 ? 12.773 -66.938 -36.469 1 37.12 306 LEU B CA 1
ATOM 5136 C C . LEU B 1 306 ? 12.352 -66.25 -37.75 1 37.12 306 LEU B C 1
ATOM 5138 O O . LEU B 1 306 ? 11.758 -65.188 -37.75 1 37.12 306 LEU B O 1
ATOM 5142 N N . LYS B 1 307 ? 12.797 -66.75 -38.938 1 37.84 307 LYS B N 1
ATOM 5143 C CA . LYS B 1 307 ? 12.625 -66.25 -40.281 1 37.84 307 LYS B CA 1
ATOM 5144 C C . LYS B 1 307 ? 11.164 -66.375 -40.719 1 37.84 307 LYS B C 1
ATOM 5146 O O . LYS B 1 307 ? 10.656 -65.438 -41.406 1 37.84 307 LYS B O 1
ATOM 5151 N N . VAL B 1 308 ? 10.492 -67.5 -40.781 1 36.19 308 VAL B N 1
ATOM 5152 C CA . VAL B 1 308 ? 9.25 -67.812 -41.469 1 36.19 308 VAL B CA 1
ATOM 5153 C C . VAL B 1 308 ? 8.086 -67.062 -40.812 1 36.19 308 VAL B C 1
ATOM 5155 O O . VAL B 1 308 ? 7.051 -66.812 -41.438 1 36.19 308 VAL B O 1
ATOM 5158 N N . MET B 1 309 ? 8.031 -67.062 -39.531 1 33.59 309 MET B N 1
ATOM 5159 C CA . MET B 1 309 ? 6.75 -66.75 -38.906 1 33.59 309 MET B CA 1
ATOM 5160 C C . MET B 1 309 ? 6.355 -65.312 -39.188 1 33.59 309 MET B C 1
ATOM 5162 O O . MET B 1 309 ? 5.227 -64.875 -38.906 1 33.59 309 MET B O 1
ATOM 5166 N N . LEU B 1 310 ? 7.211 -64.312 -39 1 33.75 310 LEU B N 1
ATOM 5167 C CA . LEU B 1 310 ? 6.672 -62.969 -39.031 1 33.75 310 LEU B CA 1
ATOM 5168 C C . LEU B 1 310 ? 6.184 -62.625 -40.438 1 33.75 310 LEU B C 1
ATOM 5170 O O . LEU B 1 310 ? 5.145 -61.969 -40.594 1 33.75 310 LEU B O 1
ATOM 5174 N N . PHE B 1 311 ? 6.879 -62 -41.5 1 36.44 311 PHE B N 1
ATOM 5175 C CA . PHE B 1 311 ? 6.477 -61.562 -42.812 1 36.44 311 PHE B CA 1
ATOM 5176 C C . PHE B 1 311 ? 6.766 -62.625 -43.875 1 36.44 311 PHE B C 1
ATOM 5178 O O . PHE B 1 311 ? 7.859 -63.188 -43.875 1 36.44 311 PHE B O 1
ATOM 5185 N N . PRO B 1 312 ? 5.867 -63.406 -44.375 1 34.81 312 PRO B N 1
ATOM 5186 C CA . PRO B 1 312 ? 6.215 -64.188 -45.562 1 34.81 312 PRO B CA 1
ATOM 5187 C C . PRO B 1 312 ? 7.148 -63.469 -46.5 1 34.81 312 PRO B C 1
ATOM 5189 O O . PRO B 1 312 ? 7.867 -64.062 -47.281 1 34.81 312 PRO B O 1
ATOM 5192 N N . TYR B 1 313 ? 6.75 -62.25 -47.188 1 32.88 313 TYR B N 1
ATOM 5193 C CA . TYR B 1 313 ? 7.473 -61.656 -48.312 1 32.88 313 TYR B CA 1
ATOM 5194 C C . TYR B 1 313 ? 8.867 -61.219 -47.906 1 32.88 313 TYR B C 1
ATOM 5196 O O . TYR B 1 313 ? 9.133 -61 -46.719 1 32.88 313 TYR B O 1
ATOM 5204 N N . ASP B 1 314 ? 10.008 -61 -48.969 1 33.5 314 ASP B N 1
ATOM 5205 C CA . ASP B 1 314 ? 11.398 -60.562 -49.031 1 33.5 314 ASP B CA 1
ATOM 5206 C C . ASP B 1 314 ? 11.648 -59.375 -48.125 1 33.5 314 ASP B C 1
ATOM 5208 O O . ASP B 1 314 ? 12.656 -58.688 -48.25 1 33.5 314 ASP B O 1
ATOM 5212 N N . PHE B 1 315 ? 10.727 -58.625 -47.688 1 32.03 315 PHE B N 1
ATOM 5213 C CA . PHE B 1 315 ? 10.984 -57.375 -46.969 1 32.03 315 PHE B CA 1
ATOM 5214 C C . PHE B 1 315 ? 11.805 -57.625 -45.719 1 32.03 315 PHE B C 1
ATOM 5216 O O . PHE B 1 315 ? 12.484 -56.719 -45.25 1 32.03 315 PHE B O 1
ATOM 5223 N N . LEU B 1 316 ? 11.812 -58.688 -45.094 1 35.19 316 LEU B N 1
ATOM 5224 C CA . LEU B 1 316 ? 12.688 -59 -43.969 1 35.19 316 LEU B CA 1
ATOM 5225 C C . LEU B 1 316 ? 14.109 -59.25 -44.438 1 35.19 316 LEU B C 1
ATOM 5227 O O . LEU B 1 316 ? 14.992 -59.562 -43.625 1 35.19 316 LEU B O 1
ATOM 5231 N N . GLY B 1 317 ? 14.367 -59.625 -45.656 1 33.03 317 GLY B N 1
ATOM 5232 C CA . GLY B 1 317 ? 15.766 -59.406 -46.031 1 33.03 317 GLY B CA 1
ATOM 5233 C C . GLY B 1 317 ? 16.312 -58.062 -45.562 1 33.03 317 GLY B C 1
ATOM 5234 O O . GLY B 1 317 ? 17.469 -57.969 -45.188 1 33.03 317 GLY B O 1
ATOM 5235 N N . TRP B 1 318 ? 15.578 -57 -45.875 1 33.69 318 TRP B N 1
ATOM 5236 C CA . TRP B 1 318 ? 16.078 -55.656 -45.562 1 33.69 318 TRP B CA 1
ATOM 5237 C C . TRP B 1 318 ? 15.938 -55.375 -44.062 1 33.69 318 TRP B C 1
ATOM 5239 O O . TRP B 1 318 ? 16.766 -54.688 -43.469 1 33.69 318 TRP B O 1
ATOM 5249 N N . LEU B 1 319 ? 14.953 -55.844 -43.406 1 33.53 319 LEU B N 1
ATOM 5250 C CA . LEU B 1 319 ? 14.797 -55.469 -42 1 33.53 319 LEU B CA 1
ATOM 5251 C C . LEU B 1 319 ? 15.727 -56.281 -41.125 1 33.53 319 LEU B C 1
ATOM 5253 O O . LEU B 1 319 ? 15.711 -56.125 -39.875 1 33.53 319 LEU B O 1
ATOM 5257 N N . SER B 1 320 ? 16.281 -57.375 -41.438 1 36.5 320 SER B N 1
ATOM 5258 C CA . SER B 1 320 ? 17.203 -58.156 -40.594 1 36.5 320 SER B CA 1
ATOM 5259 C C . SER B 1 320 ? 18.219 -57.219 -39.906 1 36.5 320 SER B C 1
ATOM 5261 O O . SER B 1 320 ? 18.672 -57.5 -38.812 1 36.5 320 SER B O 1
ATOM 5263 N N . SER B 1 321 ? 19.125 -56.531 -40.625 1 35.81 321 SER B N 1
ATOM 5264 C CA . SER B 1 321 ? 20.297 -55.906 -40.031 1 35.81 321 SER B CA 1
ATOM 5265 C C . SER B 1 321 ? 19.891 -54.781 -39.062 1 35.81 321 SER B C 1
ATOM 5267 O O . SER B 1 321 ? 20.219 -54.812 -37.875 1 35.81 321 SER B O 1
ATOM 5269 N N . SER B 1 322 ? 20.578 -53.469 -39.156 1 37.03 322 SER B N 1
ATOM 5270 C CA . SER B 1 322 ? 20.797 -52.188 -38.531 1 37.03 322 SER B CA 1
ATOM 5271 C C . SER B 1 322 ? 19.484 -51.438 -38.344 1 37.03 322 SER B C 1
ATOM 5273 O O . SER B 1 322 ? 19.438 -50.438 -37.625 1 37.03 322 SER B O 1
ATOM 5275 N N . ILE B 1 323 ? 18.359 -51.875 -38.906 1 40.84 323 ILE B N 1
ATOM 5276 C CA . ILE B 1 323 ? 17.25 -50.938 -38.969 1 40.84 323 ILE B CA 1
ATOM 5277 C C . ILE B 1 323 ? 16.266 -51.25 -37.844 1 40.84 323 ILE B C 1
ATOM 5279 O O . ILE B 1 323 ? 15.641 -50.312 -37.312 1 40.84 323 ILE B O 1
ATOM 5283 N N . THR B 1 324 ? 15.883 -52.469 -37.562 1 40.59 324 THR B N 1
ATOM 5284 C CA . THR B 1 324 ? 15.023 -52.656 -36.375 1 40.59 324 THR B CA 1
ATOM 5285 C C . THR B 1 324 ? 15.727 -52.188 -35.125 1 40.59 324 THR B C 1
ATOM 5287 O O . THR B 1 324 ? 15.078 -51.812 -34.156 1 40.59 324 THR B O 1
ATOM 5290 N N . GLN B 1 325 ? 16.953 -52.469 -35.125 1 40.81 325 GLN B N 1
ATOM 5291 C CA . GLN B 1 325 ? 17.781 -51.938 -34.031 1 40.81 325 GLN B CA 1
ATOM 5292 C C . GLN B 1 325 ? 17.656 -50.438 -33.938 1 40.81 325 GLN B C 1
ATOM 5294 O O . GLN B 1 325 ? 17.734 -49.844 -32.844 1 40.81 325 GLN B O 1
ATOM 5299 N N . LEU B 1 326 ? 17.359 -49.969 -35.094 1 44.31 326 LEU B N 1
ATOM 5300 C CA . LEU B 1 326 ? 17.312 -48.5 -35.156 1 44.31 326 LEU B CA 1
ATOM 5301 C C . LEU B 1 326 ? 16.078 -47.969 -34.438 1 44.31 326 LEU B C 1
ATOM 5303 O O . LEU B 1 326 ? 16.188 -47.031 -33.625 1 44.31 326 LEU B O 1
ATOM 5307 N N . PRO B 1 327 ? 14.969 -48.562 -34.75 1 47.34 327 PRO B N 1
ATOM 5308 C CA . PRO B 1 327 ? 13.836 -48 -34 1 47.34 327 PRO B CA 1
ATOM 5309 C C . PRO B 1 327 ? 13.875 -48.375 -32.531 1 47.34 327 PRO B C 1
ATOM 5311 O O . PRO B 1 327 ? 13.5 -47.562 -31.672 1 47.34 327 PRO B O 1
ATOM 5314 N N . CYS B 1 328 ? 14.234 -49.594 -32.25 1 46 328 CYS B N 1
ATOM 5315 C CA . CYS B 1 328 ? 14.438 -49.969 -30.844 1 46 328 CYS B CA 1
ATOM 5316 C C . CYS B 1 328 ? 15.516 -49.094 -30.203 1 46 328 CYS B C 1
ATOM 5318 O O . CYS B 1 328 ? 15.367 -48.688 -29.047 1 46 328 CYS B O 1
ATOM 5320 N N . LEU B 1 329 ? 16.562 -48.938 -30.922 1 48.62 329 LEU B N 1
ATOM 5321 C CA . LEU B 1 329 ? 17.609 -48.031 -30.469 1 48.62 329 LEU B CA 1
ATOM 5322 C C . LEU B 1 329 ? 17.078 -46.594 -30.375 1 48.62 329 LEU B C 1
ATOM 5324 O O . LEU B 1 329 ? 17.406 -45.875 -29.422 1 48.62 329 LEU B O 1
ATOM 5328 N N . LEU B 1 330 ? 16.203 -46.25 -31.234 1 49.53 330 LEU B N 1
ATOM 5329 C CA . LEU B 1 330 ? 15.617 -44.938 -31.188 1 49.53 330 LEU B CA 1
ATOM 5330 C C . LEU B 1 330 ? 14.617 -44.812 -30.047 1 49.53 330 LEU B C 1
ATOM 5332 O O . LEU B 1 330 ? 14.57 -43.812 -29.344 1 49.53 330 LEU B O 1
ATOM 5336 N N . ALA B 1 331 ? 13.93 -45.812 -29.859 1 53.66 331 ALA B N 1
ATOM 5337 C CA . ALA B 1 331 ? 13.008 -45.844 -28.719 1 53.66 331 ALA B CA 1
ATOM 5338 C C . ALA B 1 331 ? 13.766 -45.906 -27.391 1 53.66 331 ALA B C 1
ATOM 5340 O O . ALA B 1 331 ? 13.406 -45.219 -26.438 1 53.66 331 ALA B O 1
ATOM 5341 N N . PHE B 1 332 ? 14.789 -46.719 -27.359 1 53.78 332 PHE B N 1
ATOM 5342 C CA . PHE B 1 332 ? 15.672 -46.75 -26.188 1 53.78 332 PHE B CA 1
ATOM 5343 C C . PHE B 1 332 ? 16.359 -45.406 -25.984 1 53.78 332 PHE B C 1
ATOM 5345 O O . PHE B 1 332 ? 16.469 -44.938 -24.859 1 53.78 332 PHE B O 1
ATOM 5352 N N . SER B 1 333 ? 16.781 -44.844 -27.031 1 50.38 333 SER B N 1
ATOM 5353 C CA . SER B 1 333 ? 17.406 -43.5 -26.953 1 50.38 333 SER B CA 1
ATOM 5354 C C . SER B 1 333 ? 16.391 -42.438 -26.531 1 50.38 333 SER B C 1
ATOM 5356 O O . SER B 1 333 ? 16.719 -41.562 -25.734 1 50.38 333 SER B O 1
ATOM 5358 N N . GLY B 1 334 ? 15.266 -42.5 -26.984 1 51.97 334 GLY B N 1
ATOM 5359 C CA . GLY B 1 334 ? 14.227 -41.562 -26.547 1 51.97 334 GLY B CA 1
ATOM 5360 C C . GLY B 1 334 ? 13.844 -41.75 -25.094 1 51.97 334 GLY B C 1
ATOM 5361 O O . GLY B 1 334 ? 13.68 -40.781 -24.359 1 51.97 334 GLY B O 1
ATOM 5362 N N . MET B 1 335 ? 13.797 -42.969 -24.672 1 54.59 335 MET B N 1
ATOM 5363 C CA . MET B 1 335 ? 13.531 -43.312 -23.266 1 54.59 335 MET B CA 1
ATOM 5364 C C . MET B 1 335 ? 14.672 -42.844 -22.375 1 54.59 335 MET B C 1
ATOM 5366 O O . MET B 1 335 ? 14.438 -42.344 -21.266 1 54.59 335 MET B O 1
ATOM 5370 N N . LEU B 1 336 ? 15.805 -43.062 -22.875 1 51.97 336 LEU B N 1
ATOM 5371 C CA . LEU B 1 336 ? 16.969 -42.562 -22.156 1 51.97 336 LEU B CA 1
ATOM 5372 C C . LEU B 1 336 ? 16.922 -41.031 -22.062 1 51.97 336 LEU B C 1
ATOM 5374 O O . LEU B 1 336 ? 17.234 -40.469 -21 1 51.97 336 LEU B O 1
ATOM 5378 N N . VAL B 1 337 ? 16.484 -40.438 -23.062 1 52.31 337 VAL B N 1
ATOM 5379 C CA . VAL B 1 337 ? 16.375 -38.969 -23.047 1 52.31 337 VAL B CA 1
ATOM 5380 C C . VAL B 1 337 ? 15.289 -38.531 -22.078 1 52.31 337 VAL B C 1
ATOM 5382 O O . VAL B 1 337 ? 15.477 -37.594 -21.297 1 52.31 337 VAL B O 1
ATOM 5385 N N . ILE B 1 338 ? 14.266 -39.188 -22.062 1 53.97 338 ILE B N 1
ATOM 5386 C CA . ILE B 1 338 ? 13.18 -38.906 -21.141 1 53.97 338 ILE B CA 1
ATOM 5387 C C . ILE B 1 338 ? 13.633 -39.188 -19.719 1 53.97 338 ILE B C 1
ATOM 5389 O O . ILE B 1 338 ? 13.383 -38.406 -18.797 1 53.97 338 ILE B O 1
ATOM 5393 N N . TYR B 1 339 ? 14.32 -40.312 -19.5 1 51.09 339 TYR B N 1
ATOM 5394 C CA . TYR B 1 339 ? 14.891 -40.656 -18.203 1 51.09 339 TYR B CA 1
ATOM 5395 C C . TYR B 1 339 ? 15.891 -39.562 -17.766 1 51.09 339 TYR B C 1
ATOM 5397 O O . TYR B 1 339 ? 15.883 -39.125 -16.609 1 51.09 339 TYR B O 1
ATOM 5405 N N . LEU B 1 340 ? 16.719 -39.219 -18.641 1 49.47 340 LEU B N 1
ATOM 5406 C CA . LEU B 1 340 ? 17.734 -38.219 -18.297 1 49.47 340 LEU B CA 1
ATOM 5407 C C . LEU B 1 340 ? 17.094 -36.875 -18 1 49.47 340 LEU B C 1
ATOM 5409 O O . LEU B 1 340 ? 17.562 -36.156 -17.125 1 49.47 340 LEU B O 1
ATOM 5413 N N . LYS B 1 341 ? 16.188 -36.594 -18.734 1 49.03 341 LYS B N 1
ATOM 5414 C CA . LYS B 1 341 ? 15.492 -35.344 -18.438 1 49.03 341 LYS B CA 1
ATOM 5415 C C . LYS B 1 341 ? 14.797 -35.406 -17.078 1 49.03 341 LYS B C 1
ATOM 5417 O O . LYS B 1 341 ? 14.805 -34.438 -16.328 1 49.03 341 LYS B O 1
ATOM 5422 N N . PHE B 1 342 ? 14.391 -36.5 -16.609 1 48.84 342 PHE B N 1
ATOM 5423 C CA . PHE B 1 342 ? 13.766 -36.688 -15.312 1 48.84 342 PHE B CA 1
ATOM 5424 C C . PHE B 1 342 ? 14.82 -36.75 -14.211 1 48.84 342 PHE B C 1
ATOM 5426 O O . PHE B 1 342 ? 14.602 -36.281 -13.102 1 48.84 342 PHE B O 1
ATOM 5433 N N . ARG B 1 343 ? 15.859 -37.5 -14.43 1 48.09 343 ARG B N 1
ATOM 5434 C CA . ARG B 1 343 ? 16.953 -37.531 -13.461 1 48.09 343 ARG B CA 1
ATOM 5435 C C . ARG B 1 343 ? 17.516 -36.156 -13.219 1 48.09 343 ARG B C 1
ATOM 5437 O O . ARG B 1 343 ? 17.859 -35.781 -12.094 1 48.09 343 ARG B O 1
ATOM 5444 N N . LYS B 1 344 ? 17.672 -35.469 -14.156 1 46.59 344 LYS B N 1
ATOM 5445 C CA . LYS B 1 344 ? 18.219 -34.125 -13.977 1 46.59 344 LYS B CA 1
ATOM 5446 C C . LYS B 1 344 ? 17.281 -33.25 -13.133 1 46.59 344 LYS B C 1
ATOM 5448 O O . LYS B 1 344 ? 17.734 -32.406 -12.352 1 46.59 344 LYS B O 1
ATOM 5453 N N . ARG B 1 345 ? 16.156 -33.5 -13.195 1 47.53 345 ARG B N 1
ATOM 5454 C CA . ARG B 1 345 ? 15.234 -32.75 -12.367 1 47.53 345 ARG B CA 1
ATOM 5455 C C . ARG B 1 345 ? 15.305 -33.188 -10.906 1 47.53 345 ARG B C 1
ATOM 5457 O O . ARG B 1 345 ? 15.141 -32.375 -9.992 1 47.53 345 ARG B O 1
ATOM 5464 N N . GLY B 1 346 ? 15.672 -34.406 -10.594 1 42.47 346 GLY B N 1
ATOM 5465 C CA . GLY B 1 346 ? 15.906 -34.906 -9.25 1 42.47 346 GLY B CA 1
ATOM 5466 C C . GLY B 1 346 ? 17.203 -34.375 -8.633 1 42.47 346 GLY B C 1
ATOM 5467 O O . GLY B 1 346 ? 17.281 -34.188 -7.426 1 42.47 346 GLY B O 1
ATOM 5468 N N . LEU B 1 347 ? 18.297 -34.344 -9.328 1 40 347 LEU B N 1
ATOM 5469 C CA . LEU B 1 347 ? 19.594 -33.969 -8.758 1 40 347 LEU B CA 1
ATOM 5470 C C . LEU B 1 347 ? 19.656 -32.5 -8.438 1 40 347 LEU B C 1
ATOM 5472 O O . LEU B 1 347 ? 20.453 -32.062 -7.602 1 40 347 LEU B O 1
ATOM 5476 N N . MET B 1 348 ? 18.938 -31.703 -9.008 1 36.66 348 MET B N 1
ATOM 5477 C CA . MET B 1 348 ? 19.094 -30.312 -8.641 1 36.66 348 MET B CA 1
ATOM 5478 C C . MET B 1 348 ? 18.422 -30.016 -7.305 1 36.66 348 MET B C 1
ATOM 5480 O O . MET B 1 348 ? 18.469 -28.891 -6.809 1 36.66 348 MET B O 1
ATOM 5484 N N . ILE B 1 349 ? 17.75 -30.938 -6.797 1 33.97 349 ILE B N 1
ATOM 5485 C CA . ILE B 1 349 ? 17.141 -30.688 -5.492 1 33.97 349 ILE B CA 1
ATOM 5486 C C . ILE B 1 349 ? 18.078 -31.156 -4.391 1 33.97 349 ILE B C 1
ATOM 5488 O O . ILE B 1 349 ? 17.797 -30.984 -3.203 1 33.97 349 ILE B O 1
ATOM 5492 N N . THR B 1 350 ? 19.219 -31.906 -4.621 1 30.59 350 THR B N 1
ATOM 5493 C CA . THR B 1 350 ? 20.125 -32.062 -3.488 1 30.59 350 THR B CA 1
ATOM 5494 C C . THR B 1 350 ? 21.062 -30.859 -3.363 1 30.59 350 THR B C 1
ATOM 5496 O O . THR B 1 350 ? 21.594 -30.375 -4.363 1 30.59 350 THR B O 1
#

Foldseek 3Di:
DDDDDDDDDDDDDPDDDPPPPPPPPPPPPPVVVVPPPPPPPPPVPDKAKDFPAQEAEEEAQFKDKGKIFIVPWAAQQQKKKWKAFPPPRFTQWIDHRRDTDQPRGDPVNRPQWDKDCPPNRRGMIMIMGGRDAQVVFFKMKMWIDDPRDIYIDMHGYHYWWDWPDWDKDWDAQDPQWTKIKIKTWTTPPDKDKFKAFPVGHTQDWPDKDWDADPSRIIMIMTMGGDQDQSRQWMKMWIAHPPPRDIDIDTGHDDPVRGDPVVVVVVVVLVVVVVVVVVVVVVLVVQLVVVQVVVCPPPPPCNPCSSPPPDDNDCVVVVVVDPPVCVVVVVSVVVSVVVVVVVVVVVVVVD/DDDDDPDDDPPPDDDDDDPPPPPPPPPPPPVVVVPPPPPPPPPVPDKAKDFPAQEAEEEAQFKDKGKIFIVPWAAQQQKKKWKAFPPPRFTQWIDHRRDTDQPRGDPVNRPQWDKDCPPNRRGMIMIMGGRDAQVVFFKMKMWIDDPRDIYIDMHGYHYWWDWPDWDKDWDAQDPQWTKIKIKTWTTPPDKDKFKAFPVGHTQDWPDKDWDADPSRIIMIMTMGGDQDQSRQWMKMWIAHPPPGDIDIDTGHDDPVRGDPVVVVVVVVLVVVVVVVVVVVVVLVVQLVVVQVVVCPPPPPCNPCSNPCPDDNDCVVVVVVPPPVCVVVVVVVVVSVVVVVVVVVVVVVVD

Organism: Bison bison bison (NCBI:txid43346)

Nearest PDB structures (foldseek):
  4f80-assembly1_A-2  TM=9.132E-01  e=1.833E-24  Homo sapiens
  8dfy-assembly2_B  TM=9.094E-01  e=4.204E-24  Homo sapiens
  6xlq-assembly3_G  TM=9.229E-01  e=3.977E-24  Homo sapiens
  4hh8-assembly1_A  TM=9.162E-01  e=4.204E-24  Bos taurus
  4f9l-assembly1_B  TM=9.281E-01  e=1.019E-23  Homo sapiens

InterPro domains:
  IPR003599 Immunoglobulin domain subtype [SM00409] (53-160)
  IPR007110 Immunoglobulin-like domain [PS50835] (52-158)
  IPR013106 Immunoglobulin V-set domain [PF07686] (54-152)
  IPR013106 Immunoglobulin V-set domain [SM00406] (63-144)
  IPR013783 Immunoglobulin-like fold [G3DSA:2.60.40.10] (42-165)
  IPR013783 Immunoglobulin-like fold [G3DSA:2.60.40.10] (166-263)
  IPR036179 Immunoglobulin-like domain superfamily [SSF48726] (48-158)
  IPR050504 BTN/MOG-like [PTHR24100] (29-290)
  IPR053896 Butyrophilin subfamily 3 member A2-like, Ig-C domain [PF22705] (162-248)

Radius of gyration: 54.42 Å; Cα contacts (8 Å, |Δi|>4): 1190; chains: 2; bounding box: 49×234×172 Å

Solvent-accessible surface area (backbone atoms only — not comparable to full-atom values): 38746 Å² total; per-residue (Å²): 134,83,76,84,72,86,79,74,91,77,73,88,80,86,79,86,77,88,78,80,80,81,76,81,73,78,80,70,74,66,62,64,65,63,58,69,61,63,73,74,67,71,65,78,72,81,62,42,48,46,57,92,61,52,72,42,78,31,42,58,65,34,57,42,77,53,52,41,30,39,39,67,68,40,63,42,54,76,24,33,38,37,32,27,34,59,85,77,62,43,38,53,41,42,34,45,72,72,39,78,46,72,85,74,28,38,78,91,34,63,93,30,61,45,83,46,56,79,33,20,64,50,17,32,39,32,39,34,36,45,64,35,46,63,81,66,45,43,43,33,31,42,35,46,37,49,98,88,43,75,38,66,35,69,32,36,39,42,50,37,36,78,48,48,38,37,35,38,37,41,46,50,42,46,94,77,24,26,36,37,36,46,31,39,32,46,21,27,57,80,59,47,74,52,38,22,28,81,86,65,45,72,56,69,62,76,42,78,48,78,44,65,51,95,72,63,29,28,33,39,42,33,32,32,58,40,70,48,72,73,54,25,38,27,38,34,38,37,30,34,79,86,81,61,54,61,35,37,40,34,40,33,47,37,68,66,50,62,54,56,52,62,58,53,44,53,52,36,53,52,49,50,51,51,50,52,48,51,52,50,49,52,53,49,51,54,32,54,62,56,25,57,71,46,32,72,75,53,82,78,46,65,78,49,47,72,54,60,73,76,59,82,66,75,64,56,69,68,46,63,64,76,52,54,52,39,53,52,45,45,50,50,48,49,49,48,49,53,46,48,57,51,48,55,62,56,57,71,73,107,132,88,74,86,80,77,83,76,85,79,77,79,81,85,80,82,75,86,77,76,80,79,77,80,73,78,77,70,73,67,63,62,66,65,56,70,63,65,72,73,67,72,66,79,70,83,61,43,48,43,58,92,61,51,72,42,79,30,42,59,66,34,58,43,76,53,51,42,30,38,39,66,68,39,64,40,54,75,25,33,38,37,32,26,34,58,84,76,61,43,40,52,42,40,34,46,73,72,39,80,46,72,86,74,28,38,77,91,36,63,94,30,62,45,83,45,56,80,32,20,64,50,16,30,39,32,39,34,37,45,66,34,46,64,83,65,46,42,44,34,32,42,34,45,37,50,98,89,43,76,36,65,34,72,32,37,37,43,49,36,36,78,48,47,38,36,36,38,36,40,45,50,42,47,95,78,24,26,36,36,37,46,32,39,32,47,22,28,55,82,59,46,75,52,39,24,26,78,88,65,45,73,54,68,62,76,42,77,50,77,45,67,51,96,70,63,29,28,33,39,40,34,33,33,57,40,73,48,70,74,52,26,39,27,38,35,39,36,30,34,80,86,80,61,53,60,36,37,40,31,42,35,47,37,68,66,49,62,53,57,52,63,58,53,44,53,51,36,52,51,50,52,51,50,50,51,50,49,51,52,50,52,52,49,52,54,37,55,62,57,27,57,73,46,35,72,75,54,83,77,43,67,79,50,49,74,55,61,73,75,57,83,65,76,63,55,72,68,49,63,68,72,52,56,52,39,53,53,47,46,50,50,50,49,47,48,50,53,48,48,59,51,50,55,62,57,58,72,72,107

Sequence (700 aa):
MDEDNIIGAEYPPWNSKSMMKLKSSSFSGSCVSFLLLQVMTSTSENWTVTIPARHLVATVGGHAELSCQLSPPQSAERMEVRWFRGDNSKLVHLYRDGHEVNGEAAPEYVNRTEFVNEAIRQGKVMLRLHNISVSDDGSYQCSFKGSGINNVASMNLSIAALGLETQIHVQAPGIEGLTVDYNSGGWFPKPQMECRDSRGEIVPHSSKSYSQDGARLFHMKMTLVLRNQSWGNMTCYIRNPLTGEEKRTNIILADDLFYPDHIWMTFSVLLLFVMLFLAIVLLCCQCFTNGDNCCNQCGVTKRICLKVMLFPYDFLGWLSSSITQLPCLLAFSGMLVIYLKFRKRGLMITMDEDNIIGAEYPPWNSKSMMKLKSSSFSGSCVSFLLLQVMTSTSENWTVTIPARHLVATVGGHAELSCQLSPPQSAERMEVRWFRGDNSKLVHLYRDGHEVNGEAAPEYVNRTEFVNEAIRQGKVMLRLHNISVSDDGSYQCSFKGSGINNVASMNLSIAALGLETQIHVQAPGIEGLTVDYNSGGWFPKPQMECRDSRGEIVPHSSKSYSQDGARLFHMKMTLVLRNQSWGNMTCYIRNPLTGEEKRTNIILADDLFYPDHIWMTFSVLLLFVMLFLAIVLLCCQCFTNGDNCCNQCGVTKRICLKVMLFPYDFLGWLSSSITQLPCLLAFSGMLVIYLKFRKRGLMIT

Secondary structure (DSSP, 8-state):
----------------------------THHHHTTT-----------EEE-S-SEEEEETTS-EEEEEEEES----TTSEEEEEETTT--EEEEEETTEEE-TTS-GGGTTSEEEE-TTGGGTEEEEEEPS--GGG-EEEEEEEEETTEEEEEEEEEEEEB---EEEEEEPPP-SS-EEEEEEEEEEBSPPEEEEEETTSPBPPEEEEEEEE-TT--EEEEEEEEE-SGGGGEEEEEEE-TTT--EEEEEEEE-GGGGS-HHHHHHHHHHHHHHHHHHHHHHHHHHHHHHHHHHHTTSSSTTSSHHHHSS-SSTHHHHHTTTTSHHHHHHHHHHHHHHHHHHHHHHHTT-/----------------------------THHHHTTT-----------EEE-S-SEEEEETTS-EEEEEEEES----TTSEEEEEETTT--EEEEEETTEEE-TTS-GGGTTSEEEE-TTGGGTEEEEEEPS--GGG-EEEEEEEEETTEEEEEEEEEEEEB---EEEEEEPPP-SS-EEEEEEEEEEBSPPEEEEEETTSPBPPEEEEEEEE-TTS-EEEEEEEEE-SGGGGEEEEEEE-TTT--EEEEEEEE-GGGGS-THHHHHHHHHHHHHHHHHHHHHHHHHHHHHHHHHHTTSTTTTTTHHHHSS-SSTHHHHHTTTTSHHHHHHHHHHHHHHHHHHHHHHHTT-